Protein AF-A0A2N1SS72-F1 (afdb_monomer_lite)

Radius of gyration: 29.97 Å; chains: 1; bounding box: 59×56×88 Å

Secondary structure (DSSP, 8-state):
-EEEEEE-STTS-HHHHHHHHHHHHTTTS-EEEEEHHHHHHHHS-TTS-SHHHHHHHHHHHHHHHHHHHHHHHHHHH--SSEEEEEPPTTGGG-HHHHHHHHHHEEEEEEE--HHHHHHHHHTT-S-TTS-SS-HHHHHHHHHHHHHHHHHHH-SEEEESSS-S-TTSS-EEEEEE-TTSSEEEEEEESPPSSPBP-HHHHHHHHHHH-TTSSTTS--------EEE-SSEETTEE-SS-EEEEEE-----GGGGGGGTTBPPTTSSHHHHHHHHS----STTGGGSTTTHHHHHHHHHHHHHHHHHTT-EEEEEEEEETTEE-----GGGTTTSTT--S-HHHHHHHHHHHHHHHHTT----EEEEEEEESPPTT-S-STTS-HHHHHHHHHHTSTTEEEEEETTGGGGGG--HHHHS--EETTEES--TT-SEETTEE-SS-EEEEEEEPPPS--SS-EEEEBTTS-EEEE---S---S-THHHHHHHHHHHHHHHHHHHHHHHH--

Structure (mmCIF, N/CA/C/O backbone):
data_AF-A0A2N1SS72-F1
#
_entry.id   AF-A0A2N1SS72-F1
#
loop_
_atom_site.group_PDB
_atom_site.id
_atom_site.type_symbol
_atom_site.label_atom_id
_atom_site.label_alt_id
_atom_site.label_comp_id
_atom_site.label_asym_id
_atom_site.label_entity_id
_atom_site.label_seq_id
_atom_site.pdbx_PDB_ins_code
_atom_site.Cartn_x
_atom_site.Cartn_y
_atom_site.Cartn_z
_atom_site.occupancy
_atom_site.B_iso_or_equiv
_atom_site.auth_seq_id
_atom_site.auth_comp_id
_atom_site.auth_asym_id
_atom_site.auth_atom_id
_atom_site.pdbx_PDB_model_num
ATOM 1 N N . MET A 1 1 ? -4.363 -11.570 49.024 1.00 58.72 1 MET A N 1
ATOM 2 C CA . MET A 1 1 ? -5.349 -10.518 48.726 1.00 58.72 1 MET A CA 1
ATOM 3 C C . MET A 1 1 ? -5.281 -10.285 47.242 1.00 58.72 1 MET A C 1
ATOM 5 O O . MET A 1 1 ? -4.213 -9.946 46.741 1.00 58.72 1 MET A O 1
ATOM 9 N N . ASP A 1 2 ? -6.391 -10.521 46.559 1.00 84.56 2 ASP A N 1
ATOM 10 C CA . ASP A 1 2 ? -6.437 -10.514 45.104 1.00 84.56 2 ASP A CA 1
ATOM 11 C C . ASP A 1 2 ? -7.062 -9.199 44.617 1.00 84.56 2 ASP A C 1
ATOM 13 O O . ASP A 1 2 ? -8.176 -9.154 44.098 1.00 84.56 2 ASP A O 1
ATOM 17 N N . ILE A 1 3 ? -6.349 -8.091 44.855 1.00 93.19 3 ILE A N 1
ATOM 18 C CA . ILE A 1 3 ? -6.796 -6.746 44.471 1.00 93.19 3 ILE A CA 1
ATOM 19 C C . ILE A 1 3 ? -6.052 -6.287 43.216 1.00 93.19 3 ILE A C 1
ATOM 21 O O . ILE A 1 3 ? -4.819 -6.286 43.165 1.00 93.19 3 ILE A O 1
ATOM 25 N N . LEU A 1 4 ? -6.808 -5.840 42.217 1.00 94.56 4 LEU A N 1
ATOM 26 C CA . LEU A 1 4 ? -6.320 -5.154 41.029 1.00 94.56 4 LEU A CA 1
ATOM 27 C C . LEU A 1 4 ? -6.645 -3.661 41.137 1.00 94.56 4 LEU A C 1
ATOM 29 O O . LEU A 1 4 ? -7.805 -3.255 41.083 1.00 94.56 4 LEU A O 1
ATOM 33 N N . PHE A 1 5 ? -5.615 -2.831 41.251 1.00 96.69 5 PHE A N 1
ATOM 34 C CA . PHE A 1 5 ? -5.745 -1.378 41.265 1.00 96.69 5 PHE A CA 1
ATOM 35 C C . PHE A 1 5 ? -5.640 -0.834 39.841 1.00 96.69 5 PHE A C 1
ATOM 37 O O . PHE A 1 5 ? -4.572 -0.876 39.231 1.00 96.69 5 PHE A O 1
ATOM 44 N N . LEU A 1 6 ? -6.734 -0.292 39.305 1.00 97.00 6 LEU A N 1
ATOM 45 C CA . LEU A 1 6 ? -6.735 0.400 38.018 1.00 97.00 6 LEU A CA 1
ATOM 46 C C . LEU A 1 6 ? -6.400 1.875 38.223 1.00 97.00 6 LEU A C 1
ATOM 48 O O . LEU A 1 6 ? -7.202 2.643 38.754 1.00 97.00 6 LEU A O 1
ATOM 52 N N . THR A 1 7 ? -5.230 2.277 37.739 1.00 96.25 7 THR A N 1
ATOM 53 C CA . THR A 1 7 ? -4.666 3.617 37.918 1.00 96.25 7 THR A CA 1
ATOM 54 C C . THR A 1 7 ? -4.471 4.340 36.585 1.00 96.25 7 THR A C 1
ATOM 56 O O . THR A 1 7 ? -4.503 3.750 35.504 1.00 96.25 7 THR A O 1
ATOM 59 N N . GLY A 1 8 ? -4.310 5.661 36.643 1.00 94.00 8 GLY A N 1
ATOM 60 C CA . GLY A 1 8 ? -4.025 6.498 35.480 1.00 94.00 8 GLY A CA 1
ATOM 61 C C . GLY A 1 8 ? -4.667 7.875 35.575 1.00 94.00 8 GLY A C 1
ATOM 62 O O . GLY A 1 8 ? -5.528 8.131 36.420 1.00 94.00 8 GLY A O 1
ATOM 63 N N . ILE A 1 9 ? -4.270 8.774 34.679 1.00 92.94 9 ILE A N 1
ATOM 64 C CA . ILE A 1 9 ? -4.712 10.176 34.676 1.00 92.94 9 ILE A CA 1
ATOM 65 C C . ILE A 1 9 ? -6.247 10.272 34.532 1.00 92.94 9 ILE A C 1
ATOM 67 O O . ILE A 1 9 ? -6.921 9.361 34.044 1.00 92.94 9 ILE A O 1
ATOM 71 N N . LYS A 1 10 ? -6.850 11.359 35.028 1.00 89.06 10 LYS A N 1
ATOM 72 C CA . LYS A 1 10 ? -8.303 11.592 34.937 1.00 89.06 10 LYS A CA 1
ATOM 73 C C . LYS A 1 10 ? -8.794 11.421 33.487 1.00 89.06 10 LYS A C 1
ATOM 75 O O . LYS A 1 10 ? -8.154 11.916 32.572 1.00 89.06 10 LYS A O 1
ATOM 80 N N . HIS A 1 11 ? -9.935 10.750 33.296 1.00 88.38 11 HIS A N 1
ATOM 81 C CA . HIS A 1 11 ? -10.492 10.347 31.988 1.00 88.38 11 HIS A CA 1
ATOM 82 C C . HIS A 1 11 ? -9.719 9.262 31.210 1.00 88.38 11 HIS A C 1
ATOM 84 O O . HIS A 1 11 ? -10.009 9.029 30.032 1.00 88.38 11 HIS A O 1
ATOM 90 N N . SER A 1 12 ? -8.818 8.522 31.867 1.00 90.06 12 SER A N 1
ATOM 91 C CA . SER A 1 12 ? -8.174 7.346 31.263 1.00 90.06 12 SER A CA 1
ATOM 92 C C . SER A 1 12 ? -9.098 6.136 31.056 1.00 90.06 12 SER A C 1
ATOM 94 O O . SER A 1 12 ? -8.713 5.197 30.378 1.00 90.06 12 SER A O 1
ATOM 96 N N . GLY A 1 13 ? -10.319 6.147 31.608 1.00 88.88 13 GLY A N 1
ATOM 97 C CA . GLY A 1 13 ? -11.304 5.069 31.428 1.00 88.88 13 GLY A CA 1
ATOM 98 C C . GLY A 1 13 ? -11.345 4.006 32.533 1.00 88.88 13 GLY A C 1
ATOM 99 O O . GLY A 1 13 ? -12.073 3.034 32.378 1.00 88.88 13 GLY A O 1
ATOM 100 N N . LYS A 1 14 ? -10.632 4.206 33.655 1.00 93.88 14 LYS A N 1
ATOM 101 C CA . LYS A 1 14 ? -10.543 3.270 34.801 1.00 93.88 14 LYS A CA 1
ATOM 102 C C . LYS A 1 14 ? -11.874 2.631 35.199 1.00 93.88 14 LYS A C 1
ATOM 104 O O . LYS A 1 14 ? -11.964 1.412 35.203 1.00 93.88 14 LYS A O 1
ATOM 109 N N . SER A 1 15 ? -12.905 3.429 35.480 1.00 92.38 15 SER A N 1
ATOM 110 C CA . SER A 1 15 ? -14.189 2.905 35.963 1.00 92.38 15 SER A CA 1
ATOM 111 C C . SER A 1 15 ? -14.917 2.062 34.912 1.00 92.38 15 SER A C 1
ATOM 113 O O . SER A 1 15 ? -15.556 1.073 35.249 1.00 92.38 15 SER A O 1
ATOM 115 N N . ASN A 1 16 ? -14.797 2.411 33.627 1.00 89.50 16 ASN A N 1
ATOM 116 C CA . ASN A 1 16 ? -15.385 1.615 32.545 1.00 89.50 16 ASN A CA 1
ATOM 117 C C . ASN A 1 16 ? -14.624 0.300 32.362 1.00 89.50 16 ASN A C 1
ATOM 119 O O . ASN A 1 16 ? -15.243 -0.757 32.362 1.00 89.50 16 ASN A O 1
ATOM 123 N N . VAL A 1 17 ? -13.290 0.365 32.278 1.00 91.12 17 VAL A N 1
ATOM 124 C CA . VAL A 1 17 ? -12.432 -0.824 32.161 1.00 91.12 17 VAL A CA 1
ATOM 125 C C . VAL A 1 17 ? -12.634 -1.758 33.353 1.00 91.12 17 VAL A C 1
ATOM 127 O O . VAL A 1 17 ? -12.738 -2.962 33.161 1.00 91.12 17 VAL A O 1
ATOM 130 N N . GLY A 1 18 ? -12.750 -1.220 34.569 1.00 93.00 18 GLY A N 1
ATOM 131 C CA . GLY A 1 18 ? -12.969 -2.016 35.772 1.00 93.00 18 GLY A CA 1
ATOM 132 C C . GLY A 1 18 ? -14.308 -2.743 35.780 1.00 93.00 18 GLY A C 1
ATOM 133 O O . GLY A 1 18 ? -14.334 -3.943 36.038 1.00 93.00 18 GLY A O 1
ATOM 134 N N . ARG A 1 19 ? -15.406 -2.066 35.414 1.00 93.12 19 ARG A N 1
ATOM 135 C CA . ARG A 1 19 ? -16.718 -2.721 35.269 1.00 93.12 19 ARG A CA 1
ATOM 136 C C . ARG A 1 19 ? -16.693 -3.802 34.187 1.00 93.12 19 ARG A C 1
ATOM 138 O O . ARG A 1 19 ? -17.131 -4.916 34.444 1.00 93.12 19 ARG A O 1
ATOM 145 N N . SER A 1 20 ? -16.111 -3.508 33.021 1.00 89.88 20 SER A N 1
ATOM 146 C CA . SER A 1 20 ? -15.953 -4.493 31.942 1.00 89.88 20 SER A CA 1
ATOM 147 C C . SER A 1 20 ? -15.107 -5.698 32.364 1.00 89.88 20 SER A C 1
ATOM 149 O O . SER A 1 20 ? -15.428 -6.824 31.996 1.00 89.88 20 SER A O 1
ATOM 151 N N . ALA A 1 21 ? -14.041 -5.482 33.141 1.00 89.38 21 ALA A N 1
ATOM 152 C CA . ALA A 1 21 ? -13.199 -6.559 33.651 1.00 89.38 21 ALA A CA 1
ATOM 153 C C . ALA A 1 21 ? -13.981 -7.481 34.597 1.00 89.38 21 ALA A C 1
ATOM 155 O O . ALA A 1 21 ? -13.907 -8.699 34.455 1.00 89.38 21 ALA A O 1
ATOM 156 N N . VAL A 1 22 ? -14.783 -6.916 35.503 1.00 91.75 22 VAL A N 1
ATOM 157 C CA . VAL A 1 22 ? -15.674 -7.695 36.376 1.00 91.75 22 VAL A CA 1
ATOM 158 C C . VAL A 1 22 ? -16.716 -8.461 35.565 1.00 91.75 22 VAL A C 1
ATOM 160 O O . VAL A 1 22 ? -16.889 -9.658 35.777 1.00 91.75 22 VAL A O 1
ATOM 163 N N . ASP A 1 23 ? -17.354 -7.825 34.582 1.00 90.94 23 ASP A N 1
ATOM 164 C CA . ASP A 1 23 ? -18.338 -8.490 33.722 1.00 90.94 23 ASP A CA 1
ATOM 165 C C . ASP A 1 23 ? -17.764 -9.682 32.948 1.00 90.94 23 ASP A C 1
ATOM 167 O O . ASP A 1 23 ? -18.462 -10.680 32.758 1.00 90.94 23 ASP A O 1
ATOM 171 N N . LEU A 1 24 ? -16.501 -9.592 32.530 1.00 88.56 24 LEU A N 1
ATOM 172 C CA . LEU A 1 24 ? -15.793 -10.671 31.846 1.00 88.56 24 LEU A CA 1
ATOM 173 C C . LEU A 1 24 ? -15.416 -11.809 32.809 1.00 88.56 24 LEU A C 1
ATOM 175 O O . LEU A 1 24 ? -15.552 -12.988 32.474 1.00 88.56 24 LEU A O 1
ATOM 179 N N . LEU A 1 25 ? -14.945 -11.460 34.007 1.00 88.12 25 LEU A N 1
ATOM 180 C CA . LEU A 1 25 ? -14.328 -12.399 34.945 1.00 88.12 25 LEU A CA 1
ATOM 181 C C . LEU A 1 25 ? -15.310 -13.033 35.935 1.00 88.12 25 LEU A C 1
ATOM 183 O O . LEU A 1 25 ? -15.006 -14.100 36.464 1.00 88.12 25 LEU A O 1
ATOM 187 N N . LYS A 1 26 ? -16.507 -12.463 36.125 1.00 90.88 26 LYS A N 1
ATOM 188 C CA . LYS A 1 26 ? -17.531 -12.982 37.056 1.00 90.88 26 LYS A CA 1
ATOM 189 C C . LYS A 1 26 ? -18.004 -14.408 36.762 1.00 90.88 26 LYS A C 1
ATOM 191 O O . LYS A 1 26 ? -18.624 -15.040 37.606 1.00 90.88 26 LYS A O 1
ATOM 196 N N . SER A 1 27 ? -17.749 -14.917 35.554 1.00 87.56 27 SER A N 1
ATOM 197 C CA . SER A 1 27 ? -18.028 -16.315 35.195 1.00 87.56 27 SER A CA 1
ATOM 198 C C . SER A 1 27 ? -17.043 -17.306 35.826 1.00 87.56 27 SER A C 1
ATOM 200 O O . SER A 1 27 ? -17.360 -18.486 35.946 1.00 87.56 27 SER A O 1
ATOM 202 N N . SER A 1 28 ? -15.848 -16.834 36.190 1.00 88.50 28 SER A N 1
ATOM 203 C CA . SER A 1 28 ? -14.717 -17.650 36.643 1.00 88.50 28 SER A CA 1
ATOM 204 C C . SER A 1 28 ? -14.269 -17.321 38.070 1.00 88.50 28 SER A C 1
ATOM 206 O O . SER A 1 28 ? -13.673 -18.174 38.721 1.00 88.50 28 SER A O 1
ATOM 208 N N . PHE A 1 29 ? -14.558 -16.113 38.559 1.00 86.19 29 PHE A N 1
ATOM 209 C CA . PHE A 1 29 ? -14.140 -15.626 39.873 1.00 86.19 29 PHE A CA 1
ATOM 210 C C . PHE A 1 29 ? -15.289 -14.900 40.576 1.00 86.19 29 PHE A C 1
ATOM 212 O O . PHE A 1 29 ? -16.077 -14.210 39.930 1.00 86.19 29 PHE A O 1
ATOM 219 N N . GLU A 1 30 ? -15.348 -15.009 41.903 1.00 89.62 30 GLU A N 1
ATOM 220 C CA . GLU A 1 30 ? -16.128 -14.088 42.731 1.00 89.62 30 GLU A CA 1
ATOM 221 C C . GLU A 1 30 ? -15.357 -12.766 42.797 1.00 89.62 30 GLU A C 1
ATOM 223 O O . GLU A 1 30 ? -14.294 -12.688 43.422 1.00 89.62 30 GLU A O 1
ATOM 228 N N . ILE A 1 31 ? -15.829 -11.777 42.033 1.00 91.88 31 ILE A N 1
ATOM 229 C CA . ILE A 1 31 ? -15.109 -10.531 41.777 1.00 91.88 31 ILE A CA 1
ATOM 230 C C . ILE A 1 31 ? -16.038 -9.320 41.805 1.00 91.88 31 ILE A C 1
ATOM 232 O O . ILE A 1 31 ? -17.063 -9.308 41.124 1.00 91.88 31 ILE A O 1
ATOM 236 N N . ASP A 1 32 ? -15.630 -8.282 42.535 1.00 91.56 32 ASP A N 1
ATOM 237 C CA . ASP A 1 32 ? -16.380 -7.031 42.670 1.00 91.56 32 ASP A CA 1
ATOM 238 C C . ASP A 1 32 ? -15.610 -5.818 42.142 1.00 91.56 32 ASP A C 1
ATOM 240 O O . ASP A 1 32 ? -14.378 -5.756 42.178 1.00 91.56 32 ASP A O 1
ATOM 244 N N . PHE A 1 33 ? -16.359 -4.817 41.671 1.00 94.12 33 PHE A N 1
ATOM 245 C CA . PHE A 1 33 ? -15.824 -3.525 41.243 1.00 94.12 33 PHE A CA 1
ATOM 246 C C . PHE A 1 33 ? -16.098 -2.453 42.301 1.00 94.12 33 PHE A C 1
ATOM 248 O O . PHE A 1 33 ? -17.205 -2.351 42.827 1.00 94.12 33 PHE A O 1
ATOM 255 N N . THR A 1 34 ? -15.115 -1.601 42.572 1.00 94.38 34 THR A N 1
ATOM 256 C CA . THR A 1 34 ? -15.267 -0.430 43.443 1.00 94.38 34 THR A CA 1
ATOM 257 C C . THR A 1 34 ? -14.578 0.780 42.817 1.00 94.38 34 THR A C 1
ATOM 259 O O . THR A 1 34 ? -13.493 0.664 42.244 1.00 94.38 34 THR A O 1
ATOM 262 N N . ASP A 1 35 ? -15.198 1.956 42.920 1.00 93.56 35 ASP A N 1
ATOM 263 C CA . ASP A 1 35 ? -14.575 3.226 42.546 1.00 93.56 35 ASP A CA 1
ATOM 264 C C . ASP A 1 35 ? -14.084 3.943 43.810 1.00 93.56 35 ASP A C 1
ATOM 266 O O . ASP A 1 35 ? -14.822 4.084 44.787 1.00 93.56 35 ASP A O 1
ATOM 270 N N . ALA A 1 36 ? -12.824 4.375 43.823 1.00 91.50 36 ALA A N 1
ATOM 271 C CA . ALA A 1 36 ? -12.242 5.051 44.976 1.00 91.50 36 ALA A CA 1
ATOM 272 C C . ALA A 1 36 ? -12.952 6.376 45.276 1.00 91.50 36 ALA A C 1
ATOM 274 O O . ALA A 1 36 ? -13.057 6.742 46.444 1.00 91.50 36 ALA A O 1
ATOM 275 N N . ASP A 1 37 ? -13.492 7.062 44.262 1.00 88.75 37 ASP A N 1
ATOM 276 C CA . ASP A 1 37 ? -14.265 8.287 44.484 1.00 88.75 37 ASP A CA 1
ATOM 277 C C . ASP A 1 37 ? -15.517 7.998 45.345 1.00 88.75 37 ASP A C 1
ATOM 279 O O . ASP A 1 37 ? -15.839 8.784 46.237 1.00 88.75 37 ASP A O 1
ATOM 283 N N . ASP A 1 38 ? -16.167 6.838 45.179 1.00 90.56 38 ASP A N 1
ATOM 284 C CA . ASP A 1 38 ? -17.316 6.432 46.005 1.00 90.56 38 ASP A CA 1
ATOM 285 C C . ASP A 1 38 ? -16.898 6.152 47.459 1.00 90.56 38 ASP A C 1
ATOM 287 O O . ASP A 1 38 ? -17.594 6.540 48.403 1.00 90.56 38 ASP A O 1
ATOM 291 N N . LEU A 1 39 ? -15.728 5.533 47.657 1.00 91.12 39 LEU A N 1
ATOM 292 C CA . LEU A 1 39 ? -15.170 5.283 48.990 1.00 91.12 39 LEU A CA 1
ATOM 293 C C . LEU A 1 39 ? -14.835 6.589 49.718 1.00 91.12 39 LEU A C 1
ATOM 295 O O . LEU A 1 39 ? -15.165 6.744 50.894 1.00 91.12 39 LEU A O 1
ATOM 299 N N . VAL A 1 40 ? -14.209 7.541 49.023 1.00 89.31 40 VAL A N 1
ATOM 300 C CA . VAL A 1 40 ? -13.883 8.856 49.591 1.00 89.31 40 VAL A CA 1
ATOM 301 C C . VAL A 1 40 ? -15.165 9.635 49.888 1.00 89.31 40 VAL A C 1
ATOM 303 O O . VAL A 1 40 ? -15.291 10.225 50.961 1.00 89.31 40 VAL A O 1
ATOM 306 N N . GLN A 1 41 ? -16.155 9.593 48.991 1.00 87.50 41 GLN A N 1
ATOM 307 C CA . GLN A 1 41 ? -17.453 10.240 49.192 1.00 87.50 41 GLN A CA 1
ATOM 308 C C . GLN A 1 41 ? -18.192 9.680 50.419 1.00 87.50 41 GLN A C 1
ATOM 310 O O . GLN A 1 41 ? -18.847 10.446 51.125 1.00 87.50 41 GLN A O 1
ATOM 315 N N . ALA A 1 42 ? -18.052 8.385 50.719 1.00 87.81 42 ALA A N 1
ATOM 316 C CA . ALA A 1 42 ? -18.637 7.755 51.905 1.00 87.81 42 ALA A CA 1
ATOM 317 C C . ALA A 1 42 ? -17.975 8.178 53.233 1.00 87.81 42 ALA A C 1
ATOM 319 O O . ALA A 1 42 ? -18.586 8.031 54.293 1.00 87.81 42 ALA A O 1
ATOM 320 N N . LEU A 1 43 ? -16.744 8.704 53.195 1.00 88.44 43 LEU A N 1
ATOM 321 C CA . LEU A 1 43 ? -16.043 9.238 54.369 1.00 88.44 43 LEU A CA 1
ATOM 322 C C . LEU A 1 43 ? -16.285 10.737 54.595 1.00 88.44 43 LEU A C 1
ATOM 324 O O . LEU A 1 43 ? -15.892 11.267 55.637 1.00 88.44 43 LEU A O 1
ATOM 328 N N . LEU A 1 44 ? -16.926 11.434 53.651 1.00 85.88 44 LEU A N 1
ATOM 329 C CA . LEU A 1 44 ? -17.182 12.863 53.793 1.00 85.88 44 LEU A CA 1
ATOM 330 C C . LEU A 1 44 ? -18.162 13.149 54.946 1.00 85.88 44 LEU A C 1
ATOM 332 O O . LEU A 1 44 ? -19.217 12.514 55.042 1.00 85.88 44 LEU A O 1
ATOM 336 N N . PRO A 1 45 ? -17.883 14.153 55.801 1.00 77.62 45 PRO A N 1
ATOM 337 C CA . PRO A 1 45 ? -18.854 14.621 56.779 1.00 77.62 45 PRO A CA 1
ATOM 338 C C . PRO A 1 45 ? -20.139 15.074 56.078 1.00 77.62 45 PRO A C 1
ATOM 340 O O . PRO A 1 45 ? -20.084 15.837 55.111 1.00 77.62 45 PRO A O 1
ATOM 343 N N . SER A 1 46 ? -21.302 14.695 56.608 1.00 70.62 46 SER A N 1
ATOM 344 C CA . SER A 1 46 ? -22.630 14.961 56.021 1.00 70.62 46 SER A CA 1
ATOM 345 C C . SER A 1 46 ? -22.938 16.439 55.716 1.00 70.62 46 SER A C 1
ATOM 347 O O . SER A 1 46 ? -23.874 16.736 54.982 1.00 70.62 46 SER A O 1
ATOM 349 N N . GLN A 1 47 ? -22.138 17.373 56.239 1.00 64.06 47 GLN A N 1
ATOM 350 C CA . GLN A 1 47 ? -22.268 18.823 56.060 1.00 64.06 47 GLN A CA 1
ATOM 351 C C . GLN A 1 47 ? -21.358 19.412 54.956 1.00 64.06 47 GLN A C 1
ATOM 353 O O . GLN A 1 47 ? -21.339 20.628 54.778 1.00 64.06 47 GLN A O 1
ATOM 358 N N . THR A 1 48 ? -20.563 18.597 54.248 1.00 65.94 48 THR A N 1
ATOM 359 C CA . THR A 1 48 ? -19.527 19.080 53.301 1.00 65.94 48 THR A CA 1
ATOM 360 C C . THR A 1 48 ? -19.892 19.014 51.814 1.00 65.94 48 THR A C 1
ATOM 362 O O . THR A 1 48 ? -19.175 19.608 51.012 1.00 65.94 48 THR A O 1
ATOM 365 N N . GLY A 1 49 ? -21.015 18.389 51.448 1.00 77.62 49 GLY A N 1
ATOM 366 C CA . GLY A 1 49 ? -21.486 18.323 50.060 1.00 77.62 49 GLY A CA 1
ATOM 367 C C . GLY A 1 49 ? -20.730 17.296 49.204 1.00 77.62 49 GLY A C 1
ATOM 368 O O . GLY A 1 49 ? -20.523 16.155 49.617 1.00 77.62 49 GLY A O 1
ATOM 369 N N . THR A 1 50 ? -20.362 17.683 47.985 1.00 81.81 50 THR A N 1
ATOM 370 C CA . THR A 1 50 ? -19.671 16.847 46.985 1.00 81.81 50 THR A CA 1
ATOM 371 C C . THR A 1 50 ? -18.149 16.837 47.176 1.00 81.81 50 THR A C 1
ATOM 373 O O . THR A 1 50 ? -17.572 17.793 47.697 1.00 81.81 50 THR A O 1
ATOM 376 N N . LEU A 1 51 ? -17.451 15.819 46.647 1.00 77.94 51 LEU A N 1
ATOM 377 C CA . LEU A 1 51 ? -15.973 15.789 46.603 1.00 77.94 51 LEU A CA 1
ATOM 378 C C . LEU A 1 51 ? -15.353 17.065 46.014 1.00 77.94 51 LEU A C 1
ATOM 380 O O . LEU A 1 51 ? -14.306 17.525 46.469 1.00 77.94 51 LEU A O 1
ATOM 384 N N . ARG A 1 52 ? -16.005 17.661 45.008 1.00 77.75 52 ARG A N 1
ATOM 385 C CA . ARG A 1 52 ? -15.544 18.904 44.377 1.00 77.75 52 ARG A CA 1
ATOM 386 C C . ARG A 1 52 ? -15.600 20.083 45.348 1.00 77.75 52 ARG A C 1
ATOM 388 O O . ARG A 1 52 ? -14.667 20.883 45.373 1.00 77.75 52 ARG A O 1
ATOM 395 N N . GLU A 1 53 ? -16.671 20.189 46.127 1.00 81.88 53 GLU A N 1
ATOM 396 C CA . GLU A 1 53 ? -16.847 21.237 47.139 1.00 81.88 53 GLU A CA 1
ATOM 397 C C . GLU A 1 53 ? -15.878 21.045 48.306 1.00 81.88 53 GLU A C 1
ATOM 399 O O . GLU A 1 53 ? -15.243 22.009 48.737 1.00 81.88 53 GLU A O 1
ATOM 404 N N . PHE A 1 54 ? -15.681 19.801 48.754 1.00 83.94 54 PHE A N 1
ATOM 405 C CA . PHE A 1 54 ? -14.684 19.480 49.772 1.00 83.94 54 PHE A CA 1
ATOM 406 C C . PHE A 1 54 ? -13.271 19.866 49.319 1.00 83.94 54 PHE A C 1
ATOM 408 O O . PHE A 1 54 ? -12.572 20.582 50.034 1.00 83.94 54 PHE A O 1
ATOM 415 N N . TYR A 1 55 ? -12.862 19.465 48.111 1.00 83.12 55 TYR A N 1
ATOM 416 C CA . TYR A 1 55 ? -11.543 19.805 47.573 1.00 83.12 55 TYR A CA 1
ATOM 417 C C . TYR A 1 55 ? -11.350 21.323 47.452 1.00 83.12 55 TYR A C 1
ATOM 419 O O . TYR A 1 55 ? -10.296 21.844 47.814 1.00 83.12 55 TYR A O 1
ATOM 427 N N . ALA A 1 56 ? -12.372 22.048 46.985 1.00 80.19 56 ALA A N 1
ATOM 428 C CA . ALA A 1 56 ? -12.323 23.505 46.870 1.00 80.19 56 ALA A CA 1
ATOM 429 C C . ALA A 1 56 ? -12.195 24.206 48.235 1.00 80.19 56 ALA A C 1
ATOM 431 O O . ALA A 1 56 ? -11.535 25.238 48.331 1.00 80.19 56 ALA A O 1
ATOM 432 N N . ARG A 1 57 ? -12.809 23.651 49.288 1.00 82.88 57 ARG A N 1
ATOM 433 C CA . ARG A 1 57 ? -12.823 24.237 50.635 1.00 82.88 57 ARG A CA 1
ATOM 434 C C . ARG A 1 57 ? -11.599 23.869 51.476 1.00 82.88 57 ARG A C 1
ATOM 436 O O . ARG A 1 57 ? -11.086 24.718 52.198 1.00 82.88 57 ARG A O 1
ATOM 443 N N . CYS A 1 58 ? -11.176 22.609 51.432 1.00 83.69 58 CYS A N 1
ATOM 444 C CA . CYS A 1 58 ? -10.182 22.034 52.345 1.00 83.69 58 CYS A CA 1
ATOM 445 C C . CYS A 1 58 ? -8.816 21.792 51.683 1.00 83.69 58 CYS A C 1
ATOM 447 O O . CYS A 1 58 ? -7.826 21.573 52.380 1.00 83.69 58 CYS A O 1
ATOM 449 N N . GLY A 1 59 ? -8.739 21.880 50.353 1.00 84.25 59 GLY A N 1
ATOM 450 C CA . GLY A 1 59 ? -7.496 21.781 49.598 1.00 84.25 59 GLY A CA 1
ATOM 451 C C . GLY A 1 59 ? -6.978 20.352 49.399 1.00 84.25 59 GLY A C 1
ATOM 452 O O . GLY A 1 59 ? -7.559 19.363 49.847 1.00 84.25 59 GLY A O 1
ATOM 453 N N . LYS A 1 60 ? -5.846 20.259 48.689 1.00 84.19 60 LYS A N 1
ATOM 454 C CA . LYS A 1 60 ? -5.255 18.996 48.216 1.00 84.19 60 LYS A CA 1
ATOM 455 C C . LYS A 1 60 ? -4.821 18.065 49.352 1.00 84.19 60 LYS A C 1
ATOM 457 O O . LYS A 1 60 ? -5.079 16.872 49.265 1.00 84.19 60 LYS A O 1
ATOM 462 N N . THR A 1 61 ? -4.196 18.594 50.404 1.00 86.31 61 THR A N 1
ATOM 463 C CA . THR A 1 61 ? -3.674 17.784 51.520 1.00 86.31 61 THR A CA 1
ATOM 464 C C . THR A 1 61 ? -4.792 17.052 52.259 1.00 86.31 61 THR A C 1
ATOM 466 O O . THR A 1 61 ? -4.729 15.840 52.406 1.00 86.31 61 THR A O 1
ATOM 469 N N . ALA A 1 62 ? -5.872 17.756 52.616 1.00 87.06 62 ALA A N 1
ATOM 470 C CA . ALA A 1 62 ? -7.016 17.140 53.288 1.00 87.06 62 ALA A CA 1
ATOM 471 C C . ALA A 1 62 ? -7.711 16.079 52.414 1.00 87.06 62 ALA A C 1
ATOM 473 O O . ALA A 1 62 ? -8.214 15.081 52.922 1.00 87.06 62 ALA A O 1
ATOM 474 N N . PHE A 1 63 ? -7.734 16.283 51.092 1.00 88.06 63 PHE A N 1
ATOM 475 C CA . PHE A 1 63 ? -8.241 15.280 50.157 1.00 88.06 63 PHE A CA 1
ATOM 476 C C . PHE A 1 63 ? -7.347 14.034 50.112 1.00 88.06 63 PHE A C 1
ATOM 478 O O . PHE A 1 63 ? -7.865 12.924 50.108 1.00 88.06 63 PHE A O 1
ATOM 485 N N . MET A 1 64 ? -6.021 14.203 50.110 1.00 89.56 64 MET A N 1
ATOM 486 C CA . MET A 1 64 ? -5.069 13.086 50.133 1.00 89.56 64 MET A CA 1
ATOM 487 C C . MET A 1 64 ? -5.189 12.249 51.412 1.00 89.56 64 MET A C 1
ATOM 489 O O . MET A 1 64 ? -5.131 11.023 51.336 1.00 89.56 64 MET A O 1
ATOM 493 N N . ASP A 1 65 ? -5.425 12.887 52.560 1.00 90.69 65 ASP A N 1
ATOM 494 C CA . ASP A 1 65 ? -5.648 12.182 53.827 1.00 90.69 65 ASP A CA 1
ATOM 495 C C . ASP A 1 65 ? -6.935 11.339 53.790 1.00 90.69 65 ASP A C 1
ATOM 497 O O . ASP A 1 65 ? -6.945 10.192 54.238 1.00 90.69 65 ASP A O 1
ATOM 501 N N . LEU A 1 66 ? -8.017 11.874 53.212 1.00 90.31 66 LEU A N 1
ATOM 502 C CA . LEU A 1 66 ? -9.259 11.120 53.013 1.00 90.31 66 LEU A CA 1
ATOM 503 C C . LEU A 1 66 ? -9.103 9.989 51.990 1.00 90.31 66 LEU A C 1
ATOM 505 O O . LEU A 1 66 ? -9.632 8.902 52.208 1.00 90.31 66 LEU A O 1
ATOM 509 N N . GLU A 1 67 ? -8.377 10.226 50.895 1.00 92.69 67 GLU A N 1
ATOM 510 C CA . GLU A 1 67 ? -8.056 9.202 49.894 1.00 92.69 67 GLU A CA 1
ATOM 511 C C . GLU A 1 67 ? -7.281 8.045 50.536 1.00 92.69 67 GLU A C 1
ATOM 513 O O . GLU A 1 67 ? -7.606 6.882 50.300 1.00 92.69 67 GLU A O 1
ATOM 518 N N . PHE A 1 68 ? -6.331 8.348 51.427 1.00 93.56 68 PHE A N 1
ATOM 519 C CA . PHE A 1 68 ? -5.617 7.335 52.198 1.00 93.56 68 PHE A CA 1
ATOM 520 C C . PHE A 1 68 ? -6.541 6.528 53.111 1.00 93.56 68 PHE A C 1
ATOM 522 O O . PHE A 1 68 ? -6.562 5.304 53.010 1.00 93.56 68 PHE A O 1
ATOM 529 N N . GLN A 1 69 ? -7.359 7.189 53.933 1.00 92.75 69 GLN A N 1
ATOM 530 C CA . GLN A 1 69 ? -8.297 6.503 54.832 1.00 92.75 69 GLN A CA 1
ATOM 531 C C . GLN A 1 69 ? -9.302 5.623 54.074 1.00 92.75 69 GLN A C 1
ATOM 533 O O . GLN A 1 69 ? -9.650 4.535 54.533 1.00 92.75 69 GLN A O 1
ATOM 538 N N . ALA A 1 70 ? -9.771 6.081 52.910 1.00 92.88 70 ALA A N 1
ATOM 539 C CA . ALA A 1 70 ? -10.699 5.339 52.064 1.00 92.88 70 ALA A CA 1
ATOM 540 C C . ALA A 1 70 ? -10.074 4.042 51.543 1.00 92.88 70 ALA A C 1
ATOM 542 O O . ALA A 1 70 ? -10.664 2.969 51.694 1.00 92.88 70 ALA A O 1
ATOM 543 N N . VAL A 1 71 ? -8.870 4.131 50.968 1.00 92.56 71 VAL A N 1
ATOM 544 C CA . VAL A 1 71 ? -8.171 2.961 50.425 1.00 92.56 71 VAL A CA 1
ATOM 545 C C . VAL A 1 71 ? -7.712 2.032 51.552 1.00 92.56 71 VAL A C 1
ATOM 547 O O . VAL A 1 71 ? -7.909 0.829 51.431 1.00 92.56 71 VAL A O 1
ATOM 550 N N . GLU A 1 72 ? -7.209 2.554 52.676 1.00 94.25 72 GLU A N 1
ATOM 551 C CA . GLU A 1 72 ? -6.807 1.761 53.852 1.00 94.25 72 GLU A CA 1
ATOM 552 C C . GLU A 1 72 ? -7.978 0.966 54.433 1.00 94.25 72 GLU A C 1
ATOM 554 O O . GLU A 1 72 ? -7.864 -0.237 54.694 1.00 94.25 72 GLU A O 1
ATOM 559 N N . ARG A 1 73 ? -9.136 1.615 54.593 1.00 92.25 73 ARG A N 1
ATOM 560 C CA . ARG A 1 73 ? -10.350 0.949 55.066 1.00 92.25 73 ARG A CA 1
ATOM 561 C C . ARG A 1 73 ? -10.828 -0.109 54.077 1.00 92.25 73 ARG A C 1
ATOM 563 O O . ARG A 1 73 ? -11.296 -1.156 54.517 1.00 92.25 73 ARG A O 1
ATOM 570 N N . PHE A 1 74 ? -10.725 0.141 52.774 1.00 92.25 74 PHE A N 1
ATOM 571 C CA . PHE A 1 74 ? -11.077 -0.843 51.753 1.00 92.25 74 PHE A CA 1
ATOM 572 C C . PHE A 1 74 ? -10.155 -2.062 51.819 1.00 92.25 74 PHE A C 1
ATOM 574 O O . PHE A 1 74 ? -10.634 -3.175 52.020 1.00 92.25 74 PHE A O 1
ATOM 581 N N . THR A 1 75 ? -8.837 -1.859 51.753 1.00 90.75 75 THR A N 1
ATOM 582 C CA . THR A 1 75 ? -7.857 -2.954 51.756 1.00 90.75 75 THR A CA 1
ATOM 583 C C . THR A 1 75 ? -7.898 -3.769 53.046 1.00 90.75 75 THR A C 1
ATOM 585 O O . THR A 1 75 ? -7.733 -4.982 53.001 1.00 90.75 75 THR A O 1
ATOM 588 N N . SER A 1 76 ? -8.175 -3.133 54.190 1.00 88.44 76 SER A N 1
ATOM 589 C CA . SER A 1 76 ? -8.272 -3.824 55.487 1.00 88.44 76 SER A CA 1
ATOM 590 C C . SER A 1 76 ? -9.527 -4.691 55.631 1.00 88.44 76 SER A C 1
ATOM 592 O O . SER A 1 76 ? -9.541 -5.599 56.455 1.00 88.44 76 SER A O 1
ATOM 594 N N . ASN A 1 77 ? -10.579 -4.408 54.856 1.00 84.81 77 ASN A N 1
ATOM 595 C CA . ASN A 1 77 ? -11.850 -5.138 54.895 1.00 84.81 77 ASN A CA 1
ATOM 596 C C . ASN A 1 77 ? -12.046 -6.079 53.693 1.00 84.81 77 ASN A C 1
ATOM 598 O O . ASN A 1 77 ? -13.095 -6.716 53.596 1.00 84.81 77 ASN A O 1
ATOM 602 N N . CYS A 1 78 ? -11.074 -6.167 52.778 1.00 78.44 78 CYS A N 1
ATOM 603 C CA . CYS A 1 78 ? -11.136 -7.094 51.648 1.00 78.44 78 CYS A CA 1
ATOM 604 C C . CYS A 1 78 ? -11.077 -8.545 52.152 1.00 78.44 78 CYS A C 1
ATOM 606 O O . CYS A 1 78 ? -10.194 -8.907 52.932 1.00 78.44 78 CYS A O 1
ATOM 608 N N . SER A 1 79 ? -12.041 -9.353 51.711 1.00 67.88 79 SER A N 1
ATOM 609 C CA . SER A 1 79 ? -12.171 -10.777 52.052 1.00 67.88 79 SER A CA 1
ATOM 610 C C . SER A 1 79 ? -11.406 -11.661 51.052 1.00 67.88 79 SER A C 1
ATOM 612 O O . SER A 1 79 ? -10.660 -11.146 50.222 1.00 67.88 79 SER A O 1
ATOM 614 N N . ASP A 1 80 ? -11.584 -12.986 51.101 1.00 72.19 80 ASP A N 1
ATOM 615 C CA . ASP A 1 80 ? -10.962 -13.961 50.181 1.00 72.19 80 ASP A CA 1
ATOM 616 C C . ASP A 1 80 ? -11.531 -13.919 48.735 1.00 72.19 80 ASP A C 1
ATOM 618 O O . ASP A 1 80 ? -11.527 -14.924 48.026 1.00 72.19 80 ASP A O 1
ATOM 622 N N . THR A 1 81 ? -12.034 -12.766 48.284 1.00 82.81 81 THR A N 1
ATOM 623 C CA . THR A 1 81 ? -12.614 -12.537 46.948 1.00 82.81 81 THR A CA 1
ATOM 624 C C . THR A 1 81 ? -11.741 -11.593 46.117 1.00 82.81 81 THR A C 1
ATOM 626 O O . THR A 1 81 ? -10.909 -10.850 46.647 1.00 82.81 81 THR A O 1
ATOM 629 N N . TRP A 1 82 ? -11.885 -11.646 44.788 1.00 90.88 82 TRP A N 1
ATOM 630 C CA . TRP A 1 82 ? -11.153 -10.750 43.893 1.00 90.88 82 TRP A CA 1
ATOM 631 C C . TRP A 1 82 ? -11.791 -9.361 43.906 1.00 90.88 82 TRP A C 1
ATOM 633 O O . TRP A 1 82 ? -13.011 -9.211 43.885 1.00 90.88 82 TRP A O 1
ATOM 643 N N . HIS A 1 83 ? -10.972 -8.317 43.855 1.00 93.31 83 HIS A N 1
ATOM 644 C CA . HIS A 1 83 ? -11.474 -6.948 43.805 1.00 93.31 83 HIS A CA 1
ATOM 645 C C . HIS A 1 83 ? -10.780 -6.133 42.721 1.00 93.31 83 HIS A C 1
ATOM 647 O O . HIS A 1 83 ? -9.558 -6.157 42.591 1.00 93.31 83 HIS A O 1
ATOM 653 N N . VAL A 1 84 ? -11.556 -5.351 41.973 1.00 95.00 84 VAL A N 1
ATOM 654 C CA . VAL A 1 84 ? -11.043 -4.342 41.041 1.00 95.00 84 VAL A CA 1
ATOM 655 C C . VAL A 1 84 ? -11.362 -2.958 41.593 1.00 95.00 84 VAL A C 1
ATOM 657 O O . VAL A 1 84 ? -12.525 -2.557 41.628 1.00 95.00 84 VAL A O 1
ATOM 660 N N . LEU A 1 85 ? -10.331 -2.211 41.996 1.00 95.88 85 LEU A N 1
ATOM 661 C CA . LEU A 1 85 ? -10.469 -0.849 42.513 1.00 95.88 85 LEU A CA 1
ATOM 662 C C . LEU A 1 85 ? -9.987 0.172 41.476 1.00 95.88 85 LEU A C 1
ATOM 664 O O . LEU A 1 85 ? -8.798 0.229 41.158 1.00 95.88 85 LEU A O 1
ATOM 668 N N . ALA A 1 86 ? -10.887 1.012 40.965 1.00 96.75 86 ALA A N 1
ATOM 669 C CA . ALA A 1 86 ? -10.515 2.170 40.151 1.00 96.75 86 ALA A CA 1
ATOM 670 C C . ALA A 1 86 ? -10.090 3.334 41.051 1.00 96.75 86 ALA A C 1
ATOM 672 O O . ALA A 1 86 ? -10.867 3.793 41.879 1.00 96.75 86 ALA A O 1
ATOM 673 N N . THR A 1 87 ? -8.865 3.833 40.891 1.00 95.25 87 THR A N 1
ATOM 674 C CA . THR A 1 87 ? -8.333 4.899 41.754 1.00 95.25 87 THR A CA 1
ATOM 675 C C . THR A 1 87 ? -8.634 6.301 41.225 1.00 95.25 87 THR A C 1
ATOM 677 O O . THR A 1 87 ? -8.863 6.502 40.029 1.00 95.25 87 THR A O 1
ATOM 680 N N . GLY A 1 88 ? -8.497 7.310 42.090 1.00 90.38 88 GLY A N 1
ATOM 681 C CA . GLY A 1 88 ? -8.517 8.715 41.694 1.00 90.38 88 GLY A CA 1
ATOM 682 C C . GLY A 1 88 ? -7.425 9.054 40.670 1.00 90.38 88 GLY A C 1
ATOM 683 O O . GLY A 1 88 ? -6.335 8.478 40.648 1.00 90.38 88 GLY A O 1
ATOM 684 N N . GLY A 1 89 ? -7.693 10.030 39.795 1.00 86.56 89 GLY A N 1
ATOM 685 C CA . GLY A 1 89 ? -6.767 10.412 38.714 1.00 86.56 89 GLY A CA 1
ATOM 686 C C . GLY A 1 89 ? -5.442 11.040 39.173 1.00 86.56 89 GLY A C 1
ATOM 687 O O . GLY A 1 89 ? -4.544 11.238 38.349 1.00 86.56 89 GLY A O 1
ATOM 688 N N . GLY A 1 90 ? -5.333 11.381 40.460 1.00 88.44 90 GLY A N 1
ATOM 689 C CA . GLY A 1 90 ? -4.142 11.937 41.100 1.00 88.44 90 GLY A CA 1
ATOM 690 C C . GLY A 1 90 ? -3.500 11.029 42.146 1.00 88.44 90 GLY A C 1
ATOM 691 O O . GLY A 1 90 ? -2.602 11.504 42.831 1.00 88.44 90 GLY A O 1
ATOM 692 N N . VAL A 1 91 ? -3.919 9.762 42.256 1.00 92.12 91 VAL A N 1
ATOM 693 C CA . VAL A 1 91 ? -3.465 8.847 43.319 1.00 92.12 91 VAL A CA 1
ATOM 694 C C . VAL A 1 91 ? -1.940 8.680 43.357 1.00 92.12 91 VAL A C 1
ATOM 696 O O . VAL A 1 91 ? -1.356 8.500 44.417 1.00 92.12 91 VAL A O 1
ATOM 699 N N . CYS A 1 92 ? -1.261 8.802 42.209 1.00 92.00 92 CYS A N 1
ATOM 700 C CA . CYS A 1 92 ? 0.200 8.720 42.121 1.00 92.00 92 CYS A CA 1
ATOM 701 C C . CYS A 1 92 ? 0.935 9.856 42.845 1.00 92.00 92 CYS A C 1
ATOM 703 O O . CYS A 1 92 ? 2.146 9.776 43.021 1.00 92.00 92 CYS A O 1
ATOM 705 N N . ASP A 1 93 ? 0.235 10.933 43.207 1.00 91.31 93 ASP A N 1
ATOM 706 C CA . ASP A 1 93 ? 0.797 12.027 43.997 1.00 91.31 93 ASP A CA 1
ATOM 707 C C . ASP A 1 93 ? 0.708 11.744 45.510 1.00 91.31 93 ASP A C 1
ATOM 709 O O . ASP A 1 93 ? 1.255 12.513 46.299 1.00 91.31 93 ASP A O 1
ATOM 713 N N . ASN A 1 94 ? -0.012 10.693 45.919 1.00 93.81 94 ASN A N 1
ATOM 714 C CA . ASN A 1 94 ? -0.286 10.329 47.306 1.00 93.81 94 ASN A CA 1
ATOM 715 C C . ASN A 1 94 ? 0.564 9.112 47.708 1.00 93.81 94 ASN A C 1
ATOM 717 O O . ASN A 1 94 ? 0.128 7.963 47.622 1.00 93.81 94 ASN A O 1
ATOM 721 N N . GLU A 1 95 ? 1.811 9.366 48.111 1.00 93.62 95 GLU A N 1
ATOM 722 C CA . GLU A 1 95 ? 2.797 8.314 48.399 1.00 93.62 95 GLU A CA 1
ATOM 723 C C . GLU A 1 95 ? 2.315 7.269 49.431 1.00 93.62 95 GLU A C 1
ATOM 725 O O . GLU A 1 95 ? 2.494 6.077 49.174 1.00 93.62 95 GLU A O 1
ATOM 730 N N . PRO A 1 96 ? 1.639 7.638 50.543 1.00 95.25 96 PRO A N 1
ATOM 731 C CA . PRO A 1 96 ? 1.040 6.657 51.453 1.00 95.25 96 PRO A CA 1
ATOM 732 C C . PRO A 1 96 ? 0.084 5.672 50.764 1.00 95.25 96 PRO A C 1
ATOM 734 O O . PRO A 1 96 ? 0.161 4.468 51.008 1.00 95.25 96 PRO A O 1
ATOM 737 N N . VAL A 1 97 ? -0.775 6.154 49.856 1.00 95.12 97 VAL A N 1
ATOM 738 C CA . VAL A 1 97 ? -1.692 5.292 49.089 1.00 95.12 97 VAL A CA 1
ATOM 739 C C . VAL A 1 97 ? -0.921 4.400 48.124 1.00 95.12 97 VAL A C 1
ATOM 741 O O . VAL A 1 97 ? -1.224 3.217 48.007 1.00 95.12 97 VAL A O 1
ATOM 744 N N . VAL A 1 98 ? 0.108 4.928 47.457 1.00 95.69 98 VAL A N 1
ATOM 745 C CA . VAL A 1 98 ? 0.967 4.141 46.558 1.00 95.69 98 VAL A CA 1
ATOM 746 C C . VAL A 1 98 ? 1.635 2.980 47.300 1.00 95.69 98 VAL A C 1
ATOM 748 O O . VAL A 1 98 ? 1.630 1.856 46.797 1.00 95.69 98 VAL A O 1
ATOM 751 N N . GLN A 1 99 ? 2.180 3.217 48.495 1.00 94.81 99 GLN A N 1
ATOM 752 C CA . GLN A 1 99 ? 2.811 2.169 49.307 1.00 94.81 99 GLN A CA 1
ATOM 753 C C . GLN A 1 99 ? 1.800 1.120 49.782 1.00 94.81 99 GLN A C 1
ATOM 755 O O . GLN A 1 99 ? 2.077 -0.081 49.740 1.00 94.81 99 GLN A O 1
ATOM 760 N N . LEU A 1 100 ? 0.597 1.555 50.155 1.00 94.62 100 LEU A N 1
ATOM 761 C CA . LEU A 1 100 ? -0.490 0.648 50.497 1.00 94.62 100 LEU A CA 1
ATOM 762 C C . LEU A 1 100 ? -0.885 -0.229 49.297 1.00 94.62 100 LEU A C 1
ATOM 764 O O . LEU A 1 100 ? -0.923 -1.449 49.419 1.00 94.62 100 LEU A O 1
ATOM 768 N N . MET A 1 101 ? -1.092 0.354 48.112 1.00 95.38 101 MET A N 1
ATOM 769 C CA . MET A 1 101 ? -1.444 -0.407 46.905 1.00 95.38 101 MET A CA 1
ATOM 770 C C . MET A 1 101 ? -0.374 -1.441 46.535 1.00 95.38 101 MET A C 1
ATOM 772 O O . MET A 1 101 ? -0.714 -2.575 46.202 1.00 95.38 101 MET A O 1
ATOM 776 N N . LYS A 1 102 ? 0.913 -1.079 46.648 1.00 93.88 102 LYS A N 1
ATOM 777 C CA . LYS A 1 102 ? 2.044 -1.983 46.370 1.00 93.88 102 LYS A CA 1
ATOM 778 C C . LYS A 1 102 ? 2.092 -3.198 47.294 1.00 93.88 102 LYS A C 1
ATOM 780 O O . LYS A 1 102 ? 2.620 -4.236 46.905 1.00 93.88 102 LYS A O 1
ATOM 785 N N . THR A 1 103 ? 1.591 -3.064 48.520 1.00 92.25 103 THR A N 1
ATOM 786 C CA . THR A 1 103 ? 1.560 -4.165 49.495 1.00 92.25 103 THR A CA 1
ATOM 787 C C . THR A 1 103 ? 0.262 -4.969 49.424 1.00 92.25 103 THR A C 1
ATOM 789 O O . THR A 1 103 ? 0.284 -6.171 49.680 1.00 92.25 103 THR A O 1
ATOM 792 N N . ALA A 1 104 ? -0.850 -4.338 49.041 1.00 92.25 104 ALA A N 1
ATOM 793 C CA . ALA A 1 104 ? -2.178 -4.945 49.054 1.00 92.25 104 ALA A CA 1
ATOM 794 C C . ALA A 1 104 ? -2.568 -5.686 47.758 1.00 92.25 104 ALA A C 1
ATOM 796 O O . ALA A 1 104 ? -3.477 -6.515 47.797 1.00 92.25 104 ALA A O 1
ATOM 797 N N . GLY A 1 105 ? -1.928 -5.411 46.614 1.00 93.06 105 GLY A N 1
ATOM 798 C CA . GLY A 1 105 ? -2.339 -6.001 45.335 1.00 93.06 105 GLY A CA 1
ATOM 799 C C . GLY A 1 105 ? -1.450 -5.641 44.145 1.00 93.06 105 GLY A C 1
ATOM 800 O O . GLY A 1 105 ? -0.277 -5.309 44.305 1.00 93.06 105 GLY A O 1
ATOM 801 N N . LYS A 1 106 ? -2.010 -5.743 42.933 1.00 95.06 106 LYS A N 1
ATOM 802 C CA . LYS A 1 106 ? -1.328 -5.414 41.672 1.00 95.06 106 LYS A CA 1
ATOM 803 C C . LYS A 1 106 ? -1.815 -4.100 41.092 1.00 95.06 106 LYS A C 1
ATOM 805 O O . LYS A 1 106 ? -3.015 -3.874 40.969 1.00 95.06 106 LYS A O 1
ATOM 810 N N . ILE A 1 107 ? -0.874 -3.253 40.693 1.00 96.88 107 ILE A N 1
ATOM 811 C CA . ILE A 1 107 ? -1.144 -1.929 40.142 1.00 96.88 107 ILE A CA 1
ATOM 812 C C . ILE A 1 107 ? -1.079 -1.993 38.618 1.00 96.88 107 ILE A C 1
ATOM 814 O O . ILE A 1 107 ? -0.031 -2.263 38.033 1.00 96.88 107 ILE A O 1
ATOM 818 N N . ILE A 1 108 ? -2.200 -1.701 37.968 1.00 96.38 108 ILE A N 1
ATOM 819 C CA . ILE A 1 108 ? -2.321 -1.621 36.514 1.00 96.38 108 ILE A CA 1
ATOM 820 C C . ILE A 1 108 ? -2.447 -0.149 36.126 1.00 96.38 108 ILE A C 1
ATOM 822 O O . ILE A 1 108 ? -3.366 0.546 36.562 1.00 96.38 108 ILE A O 1
ATOM 826 N N . TYR A 1 109 ? -1.539 0.343 35.290 1.00 95.31 109 TYR A N 1
ATOM 827 C CA . TYR A 1 109 ? -1.602 1.685 34.725 1.00 95.31 109 TYR A CA 1
ATOM 828 C C . TYR A 1 109 ? -2.251 1.670 33.339 1.00 95.31 109 TYR A C 1
ATOM 830 O O . TYR A 1 109 ? -1.729 1.070 32.402 1.00 95.31 109 TYR A O 1
ATOM 838 N N . LEU A 1 110 ? -3.374 2.377 33.205 1.00 94.00 110 LEU A N 1
ATOM 839 C CA . LEU A 1 110 ? -4.037 2.642 31.929 1.00 94.00 110 LEU A CA 1
ATOM 840 C C . LEU A 1 110 ? -3.435 3.897 31.279 1.00 94.00 110 LEU A C 1
ATOM 842 O O . LEU A 1 110 ? -3.806 5.029 31.624 1.00 94.00 110 LEU A O 1
ATOM 846 N N . ALA A 1 111 ? -2.498 3.691 30.355 1.00 90.06 111 ALA A N 1
ATOM 847 C CA . ALA A 1 111 ? -1.807 4.750 29.626 1.00 90.06 111 ALA A CA 1
ATOM 848 C C . ALA A 1 111 ? -2.648 5.208 28.426 1.00 90.06 111 ALA A C 1
ATOM 850 O O . ALA A 1 111 ? -3.040 4.396 27.601 1.00 90.06 111 ALA A O 1
ATOM 851 N N . VAL A 1 112 ? -2.943 6.503 28.326 1.00 86.81 112 VAL A N 1
ATOM 852 C CA . VAL A 1 112 ? -3.714 7.104 27.222 1.00 86.81 112 VAL A CA 1
ATOM 853 C C . VAL A 1 112 ? -2.933 8.305 26.711 1.00 86.81 112 VAL A C 1
ATOM 855 O O . VAL A 1 112 ? -2.334 9.01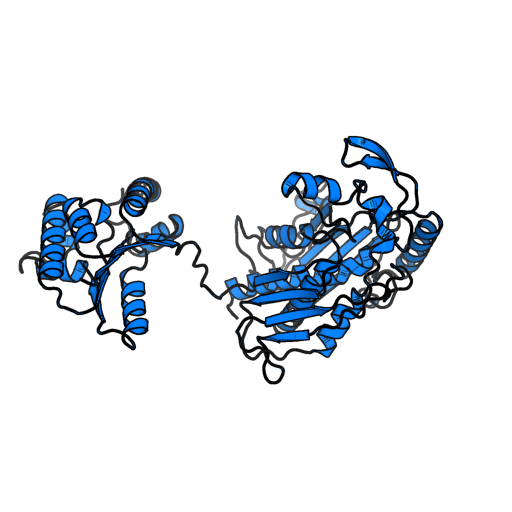9 27.520 1.00 86.81 112 VAL A O 1
ATOM 858 N N . ASP A 1 113 ? -2.987 8.552 25.403 1.00 84.00 113 ASP A N 1
ATOM 859 C CA . ASP A 1 113 ? -2.349 9.716 24.796 1.00 84.00 113 ASP A CA 1
ATOM 860 C C . ASP A 1 113 ? -2.802 11.037 25.416 1.00 84.00 113 ASP A C 1
ATOM 862 O O . ASP A 1 113 ? -3.982 11.263 25.717 1.00 84.00 113 ASP A O 1
ATOM 866 N N . GLU A 1 114 ? -1.834 11.941 25.546 1.00 87.12 114 GLU A N 1
ATOM 867 C CA . GLU A 1 114 ? -2.001 13.259 26.148 1.00 87.12 114 GLU A CA 1
ATOM 868 C C . GLU A 1 114 ? -3.151 14.040 25.503 1.00 87.12 114 GLU A C 1
ATOM 870 O O . GLU A 1 114 ? -4.065 14.492 26.196 1.00 87.12 114 GLU A O 1
ATOM 875 N N . HIS A 1 115 ? -3.164 14.136 24.170 1.00 81.88 115 HIS A N 1
ATOM 876 C CA . HIS A 1 115 ? -4.187 14.884 23.438 1.00 81.88 115 HIS A CA 1
ATOM 877 C C . HIS A 1 115 ? -5.597 14.308 23.632 1.00 81.88 115 HIS A C 1
ATOM 879 O O . HIS A 1 115 ? -6.574 15.059 23.714 1.00 81.88 115 HIS A O 1
ATOM 885 N N . VAL A 1 116 ? -5.723 12.982 23.748 1.00 80.69 116 VAL A N 1
ATOM 886 C CA . VAL A 1 116 ? -7.010 12.314 23.993 1.00 80.69 116 VAL A CA 1
ATOM 887 C C . VAL A 1 116 ? -7.513 12.641 25.396 1.00 80.69 116 VAL A C 1
ATOM 889 O O . VAL A 1 116 ? -8.683 13.000 25.567 1.00 80.69 116 VAL A O 1
ATOM 892 N N . LEU A 1 117 ? -6.639 12.557 26.402 1.00 87.44 117 LEU A N 1
ATOM 893 C CA . LEU A 1 117 ? -6.974 12.919 27.778 1.00 87.44 117 LEU A CA 1
ATOM 894 C C . LEU A 1 117 ? -7.357 14.393 27.890 1.00 87.44 117 LEU A C 1
ATOM 896 O O . LEU A 1 117 ? -8.392 14.697 28.484 1.00 87.44 117 LEU A O 1
ATOM 900 N N . PHE A 1 118 ? -6.578 15.287 27.279 1.00 87.38 118 PHE A N 1
ATOM 901 C CA . PHE A 1 118 ? -6.850 16.720 27.276 1.00 87.38 118 PHE A CA 1
ATOM 902 C C . PHE A 1 118 ? -8.232 17.018 26.686 1.00 87.38 118 PHE A C 1
ATOM 904 O O . PHE A 1 118 ? -9.077 17.625 27.348 1.00 87.38 118 PHE A O 1
ATOM 911 N N . ARG A 1 119 ? -8.527 16.477 25.494 1.00 84.69 119 ARG A N 1
ATOM 912 C CA . ARG A 1 119 ? -9.837 16.613 24.837 1.00 84.69 119 ARG A CA 1
ATOM 913 C C . ARG A 1 119 ? -10.981 16.118 25.726 1.00 84.69 119 ARG A C 1
ATOM 915 O O . ARG A 1 119 ? -12.011 16.781 25.820 1.00 84.69 119 ARG A O 1
ATOM 922 N N . ARG A 1 120 ? -10.824 14.957 26.378 1.00 84.31 120 ARG A N 1
ATOM 923 C CA . ARG A 1 120 ? -11.847 14.379 27.273 1.00 84.31 120 ARG A CA 1
ATOM 924 C C . ARG A 1 120 ? -12.067 15.236 28.517 1.00 84.31 120 ARG A C 1
ATOM 926 O O . ARG A 1 120 ? -13.213 15.473 28.884 1.00 84.31 120 ARG A O 1
ATOM 933 N N . ILE A 1 121 ? -10.988 15.713 29.134 1.00 86.44 121 ILE A N 1
ATOM 934 C CA . ILE A 1 121 ? -11.026 16.565 30.326 1.00 86.44 121 ILE A CA 1
ATOM 935 C C . ILE A 1 121 ? -11.759 17.877 30.040 1.00 86.44 121 ILE A C 1
ATOM 937 O O . ILE A 1 121 ? -12.592 18.295 30.843 1.00 86.44 121 ILE A O 1
ATOM 941 N N . MET A 1 122 ? -11.494 18.485 28.885 1.00 84.44 122 MET A N 1
ATOM 942 C CA . MET A 1 122 ? -12.048 19.787 28.517 1.00 84.44 122 MET A CA 1
ATOM 943 C C . MET A 1 122 ? -13.550 19.769 28.196 1.00 84.44 122 MET A C 1
ATOM 945 O O . MET A 1 122 ? -14.176 20.827 28.209 1.00 84.44 122 MET A O 1
ATOM 949 N N . ARG A 1 123 ? -14.174 18.597 27.981 1.00 81.69 123 ARG A N 1
ATOM 950 C CA . ARG A 1 123 ? -15.628 18.488 27.718 1.00 81.69 123 ARG A CA 1
ATOM 951 C C . ARG A 1 123 ? -16.497 19.067 28.840 1.00 81.69 123 ARG A C 1
ATOM 953 O O . ARG A 1 123 ? -17.606 19.509 28.572 1.00 81.69 123 ARG A O 1
ATOM 960 N N . GLY A 1 124 ? -16.006 19.054 30.081 1.00 69.81 124 GLY A N 1
ATOM 961 C CA . GLY A 1 124 ? -16.703 19.593 31.254 1.00 69.81 124 GLY A CA 1
ATOM 962 C C . GLY A 1 124 ? -16.307 21.026 31.631 1.00 69.81 124 GLY A C 1
ATOM 963 O O . GLY A 1 124 ? -16.638 21.463 32.733 1.00 69.81 124 GLY A O 1
ATOM 964 N N . GLY A 1 125 ? -15.569 21.732 30.767 1.00 79.00 125 GLY A N 1
ATOM 965 C CA . GLY A 1 125 ? -14.912 23.001 31.089 1.00 79.00 125 GLY A CA 1
ATOM 966 C C . GLY A 1 125 ? -13.558 22.816 31.786 1.00 79.00 125 GLY A C 1
ATOM 967 O O . GLY A 1 125 ? -13.131 21.693 32.056 1.00 79.00 125 GLY A O 1
ATOM 968 N N . ILE A 1 126 ? -12.867 23.927 32.068 1.00 82.38 126 ILE A N 1
ATOM 969 C CA . ILE A 1 126 ? -11.526 23.918 32.677 1.00 82.38 126 ILE A CA 1
ATOM 970 C C . ILE A 1 126 ? -11.627 23.392 34.122 1.00 82.38 126 ILE A C 1
ATOM 972 O O . ILE A 1 126 ? -12.297 24.012 34.955 1.00 82.38 126 ILE A O 1
ATOM 976 N N . PRO A 1 127 ? -10.992 22.254 34.458 1.00 78.06 127 PRO A N 1
ATOM 977 C CA . PRO A 1 127 ? -11.001 21.737 35.818 1.00 78.06 127 PRO A CA 1
ATOM 978 C C . PRO A 1 127 ? -10.240 22.650 36.795 1.00 78.06 127 PRO A C 1
ATOM 980 O O . PRO A 1 127 ? -9.253 23.262 36.397 1.00 78.06 127 PRO A O 1
ATOM 983 N N . PRO A 1 128 ? -10.580 22.639 38.100 1.00 74.62 128 PRO A N 1
ATOM 984 C CA . PRO A 1 128 ? -9.929 23.486 39.112 1.00 74.62 128 PRO A CA 1
ATOM 985 C C . PRO A 1 128 ? -8.421 23.259 39.298 1.00 74.62 128 PRO A C 1
ATOM 987 O O . PRO A 1 128 ? -7.754 24.059 39.941 1.00 74.62 128 PRO A O 1
ATOM 990 N N . PHE A 1 129 ? -7.893 22.139 38.800 1.00 75.75 129 PHE A N 1
ATOM 991 C CA . PHE A 1 129 ? -6.478 21.782 38.901 1.00 75.75 129 PHE A CA 1
ATOM 992 C C . PHE A 1 129 ? -5.651 22.211 37.678 1.00 75.75 129 PHE A C 1
ATOM 994 O O . PHE A 1 129 ? -4.461 21.911 37.637 1.00 75.75 129 PHE A O 1
ATOM 1001 N N . LEU A 1 130 ? -6.262 22.865 36.682 1.00 82.19 130 LEU A N 1
ATOM 1002 C CA . LEU A 1 130 ? -5.572 23.433 35.522 1.00 82.19 130 LEU A CA 1
ATOM 1003 C C . LEU A 1 130 ? -5.615 24.962 35.565 1.00 82.19 130 LEU A C 1
ATOM 1005 O O . LEU A 1 130 ? -6.593 25.550 36.025 1.00 82.19 130 LEU A O 1
ATOM 1009 N N . SER A 1 131 ? -4.560 25.600 35.054 1.00 83.12 131 SER A N 1
ATOM 1010 C CA . SER A 1 131 ? -4.531 27.054 34.862 1.00 83.12 131 SER A CA 1
ATOM 1011 C C . SER A 1 131 ? -5.617 27.499 33.883 1.00 83.12 131 SER A C 1
ATOM 1013 O O . SER A 1 131 ? -5.745 26.937 32.796 1.00 83.12 131 SER A O 1
ATOM 1015 N N . SER A 1 132 ? -6.365 28.543 34.243 1.00 80.88 132 SER A N 1
ATOM 1016 C CA . SER A 1 132 ? -7.357 29.168 33.364 1.00 80.88 132 SER A CA 1
ATOM 1017 C C . SER A 1 132 ? -6.740 29.973 32.218 1.00 80.88 132 SER A C 1
ATOM 1019 O O . SER A 1 132 ? -7.403 30.175 31.208 1.00 80.88 132 SER A O 1
ATOM 1021 N N . GLU A 1 133 ? -5.496 30.440 32.367 1.00 84.50 133 GLU A N 1
ATOM 1022 C CA . GLU A 1 133 ? -4.808 31.255 31.353 1.00 84.50 133 GLU A CA 1
ATOM 1023 C C . GLU A 1 133 ? -4.217 30.395 30.232 1.00 84.50 133 GLU A C 1
ATOM 1025 O O . GLU A 1 133 ? -4.264 30.777 29.066 1.00 84.50 133 GLU A O 1
ATOM 1030 N N . ASN A 1 134 ? -3.681 29.217 30.575 1.00 88.06 134 ASN A N 1
ATOM 1031 C CA . ASN A 1 134 ? -3.143 28.266 29.603 1.00 88.06 134 ASN A CA 1
ATOM 1032 C C . ASN A 1 134 ? -3.413 26.809 30.037 1.00 88.06 134 ASN A C 1
ATOM 1034 O O . ASN A 1 134 ? -2.532 26.149 30.606 1.00 88.06 134 ASN A O 1
ATOM 1038 N N . PRO A 1 135 ? -4.639 26.303 29.800 1.00 87.44 135 PRO A N 1
ATOM 1039 C CA . PRO A 1 135 ? -5.044 24.968 30.235 1.00 87.44 135 PRO A CA 1
ATOM 1040 C C . PRO A 1 135 ? -4.227 23.845 29.596 1.00 87.44 135 PRO A C 1
ATOM 1042 O O . PRO A 1 135 ? -3.958 22.846 30.257 1.00 87.44 135 PRO A O 1
ATOM 1045 N N . GLU A 1 136 ? -3.829 24.005 28.331 1.00 87.19 136 GLU A N 1
ATOM 1046 C CA . GLU A 1 136 ? -3.080 22.995 27.579 1.00 87.19 136 GLU A CA 1
ATOM 1047 C C . GLU A 1 136 ? -1.664 22.838 28.127 1.00 87.19 136 GLU A C 1
ATOM 1049 O O . GLU A 1 136 ? -1.289 21.743 28.535 1.00 87.19 136 GLU A O 1
ATOM 1054 N N . GLN A 1 137 ? -0.917 23.938 28.270 1.00 87.94 137 GLN A N 1
ATOM 1055 C CA . GLN A 1 137 ? 0.426 23.891 28.851 1.00 87.94 137 GLN A CA 1
ATOM 1056 C C . GLN A 1 137 ? 0.397 23.399 30.304 1.00 87.94 137 GLN A C 1
ATOM 1058 O O . GLN A 1 137 ? 1.247 22.613 30.722 1.00 87.94 137 GLN A O 1
ATOM 1063 N N . SER A 1 138 ? -0.594 23.844 31.085 1.00 90.31 138 SER A N 1
ATOM 1064 C CA . SER A 1 138 ? -0.781 23.383 32.462 1.00 90.31 138 SER A CA 1
ATOM 1065 C C . SER A 1 138 ? -1.083 21.885 32.527 1.00 90.31 138 SER A C 1
ATOM 1067 O O . SER A 1 138 ? -0.637 21.218 33.462 1.00 90.31 138 SER A O 1
ATOM 1069 N N . PHE A 1 139 ? -1.844 21.357 31.565 1.00 91.81 139 PHE A N 1
ATOM 1070 C CA . PHE A 1 139 ? -2.131 19.932 31.479 1.00 91.81 139 PHE A CA 1
ATOM 1071 C C . PHE A 1 139 ? -0.908 19.139 31.029 1.00 91.81 139 PHE A C 1
ATOM 1073 O O . PHE A 1 139 ? -0.638 18.107 31.632 1.00 91.81 139 PHE A O 1
ATOM 1080 N N . HIS A 1 140 ? -0.144 19.639 30.057 1.00 90.00 140 HIS A N 1
ATOM 1081 C CA . HIS A 1 140 ? 1.088 19.013 29.586 1.00 90.00 140 HIS A CA 1
ATOM 1082 C C . HIS A 1 140 ? 2.084 18.789 30.727 1.00 90.00 140 HIS A C 1
ATOM 1084 O O . HIS A 1 140 ? 2.536 17.667 30.954 1.00 90.00 140 HIS A O 1
ATOM 1090 N N . THR A 1 141 ? 2.355 19.827 31.527 1.00 89.81 141 THR A N 1
ATOM 1091 C CA . THR A 1 141 ? 3.238 19.713 32.699 1.00 89.81 141 THR A CA 1
ATOM 1092 C C . THR A 1 141 ? 2.743 18.636 33.670 1.00 89.81 141 THR A C 1
ATOM 1094 O O . THR A 1 141 ? 3.506 17.763 34.085 1.00 89.81 141 THR A O 1
ATOM 1097 N N . LEU A 1 142 ? 1.442 18.638 33.983 1.00 90.31 142 LEU A N 1
ATOM 1098 C CA . LEU A 1 142 ? 0.826 17.637 34.857 1.00 90.31 142 LEU A CA 1
ATOM 1099 C C . LEU A 1 142 ? 0.890 16.223 34.258 1.00 90.31 142 LEU A C 1
ATOM 1101 O O . LEU A 1 14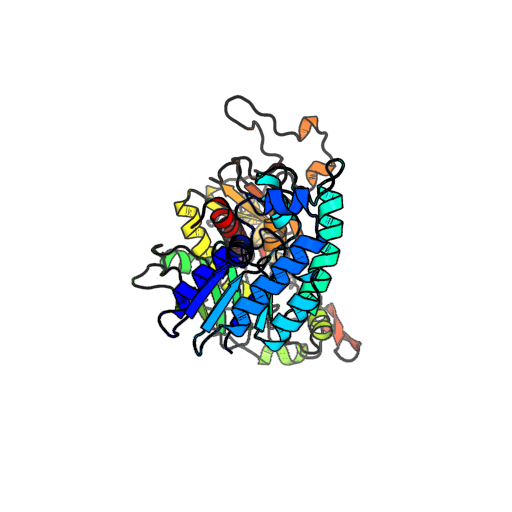2 ? 1.102 15.254 34.990 1.00 90.31 142 LEU A O 1
ATOM 1105 N N . PHE A 1 143 ? 0.695 16.095 32.945 1.00 89.94 143 PHE A N 1
ATOM 1106 C CA . PHE A 1 143 ? 0.754 14.834 32.221 1.00 89.94 143 PHE A CA 1
ATOM 1107 C C . PHE A 1 143 ? 2.157 14.241 32.290 1.00 89.94 143 PHE A C 1
ATOM 1109 O O . PHE A 1 143 ? 2.293 13.091 32.701 1.00 89.94 143 PHE A O 1
ATOM 1116 N N . VAL A 1 144 ? 3.191 15.021 31.967 1.00 87.12 144 VAL A N 1
ATOM 1117 C CA . VAL A 1 144 ? 4.591 14.576 32.002 1.00 87.12 144 VAL A CA 1
ATOM 1118 C C . VAL A 1 144 ? 4.968 14.070 33.396 1.00 87.12 144 VAL A C 1
ATOM 1120 O O . VAL A 1 144 ? 5.478 12.954 33.526 1.00 87.12 144 VAL A O 1
ATOM 1123 N N . GLU A 1 145 ? 4.655 14.837 34.445 1.00 89.56 145 GLU A N 1
ATOM 1124 C CA . GLU A 1 145 ? 4.960 14.454 35.827 1.00 89.56 145 GLU A CA 1
ATOM 1125 C C . GLU A 1 145 ? 4.233 13.174 36.256 1.00 89.56 145 GLU A C 1
ATOM 1127 O O . GLU A 1 145 ? 4.851 12.232 36.762 1.00 89.56 145 GLU A O 1
ATOM 1132 N N . ARG A 1 146 ? 2.912 13.114 36.055 1.00 93.06 146 ARG A N 1
ATOM 1133 C CA . ARG A 1 146 ? 2.111 11.971 36.510 1.00 93.06 146 ARG A CA 1
ATOM 1134 C C . ARG A 1 146 ? 2.355 10.722 35.682 1.00 93.06 146 ARG A C 1
ATOM 1136 O O . ARG A 1 146 ? 2.381 9.637 36.250 1.00 93.06 146 ARG A O 1
ATOM 1143 N N . ASN A 1 147 ? 2.554 10.845 34.373 1.00 88.50 147 ASN A N 1
ATOM 1144 C CA . ASN A 1 147 ? 2.879 9.712 33.507 1.00 88.50 147 ASN A CA 1
ATOM 1145 C C . ASN A 1 147 ? 4.197 9.053 33.946 1.00 88.50 147 ASN A C 1
ATOM 1147 O O . ASN A 1 147 ? 4.263 7.831 34.065 1.00 88.50 147 ASN A O 1
ATOM 1151 N N . ALA A 1 148 ? 5.219 9.852 34.279 1.00 86.81 148 ALA A N 1
ATOM 1152 C CA . ALA A 1 148 ? 6.467 9.333 34.832 1.00 86.81 148 ALA A CA 1
ATOM 1153 C C . ALA A 1 148 ? 6.243 8.577 36.155 1.00 86.81 148 ALA A C 1
ATOM 1155 O O . ALA A 1 148 ? 6.735 7.459 36.302 1.00 86.81 148 ALA A O 1
ATOM 1156 N N . ARG A 1 149 ? 5.450 9.134 37.084 1.00 92.44 149 ARG A N 1
ATOM 1157 C CA . ARG A 1 149 ? 5.119 8.465 38.357 1.00 92.44 149 ARG A CA 1
ATOM 1158 C C . ARG A 1 149 ? 4.325 7.176 38.150 1.00 92.44 149 ARG A C 1
ATOM 1160 O O . ARG A 1 149 ? 4.703 6.147 38.697 1.00 92.44 149 ARG A O 1
ATOM 1167 N N . TYR A 1 150 ? 3.269 7.193 37.335 1.00 93.62 150 TYR A N 1
ATOM 1168 C CA . TYR A 1 150 ? 2.454 6.003 37.063 1.00 93.62 150 TYR A CA 1
ATOM 1169 C C . TYR A 1 150 ? 3.287 4.852 36.489 1.00 93.62 150 TYR A C 1
ATOM 1171 O O . TYR A 1 150 ? 3.157 3.719 36.948 1.00 93.62 150 TYR A O 1
ATOM 1179 N N . ARG A 1 151 ? 4.201 5.143 35.555 1.00 89.31 151 ARG A N 1
ATOM 1180 C CA . ARG A 1 151 ? 5.124 4.141 34.997 1.00 89.31 151 ARG A CA 1
ATOM 1181 C C . ARG A 1 151 ? 6.090 3.557 36.028 1.00 89.31 151 ARG A C 1
ATOM 1183 O O . ARG A 1 151 ? 6.497 2.415 35.878 1.00 89.31 151 ARG A O 1
ATOM 1190 N N . GLN A 1 152 ? 6.468 4.325 37.048 1.00 90.25 152 GLN A N 1
ATOM 1191 C CA . GLN A 1 152 ? 7.359 3.855 38.113 1.00 90.25 152 GLN A CA 1
ATOM 1192 C C . GLN A 1 152 ? 6.646 2.987 39.153 1.00 90.25 152 GLN A C 1
ATOM 1194 O O . GLN A 1 152 ? 7.281 2.136 39.772 1.00 90.25 152 GLN A O 1
ATOM 1199 N N . VAL A 1 153 ? 5.356 3.233 39.402 1.00 91.88 153 VAL A N 1
ATOM 1200 C CA . VAL A 1 153 ? 4.615 2.551 40.476 1.00 91.88 153 VAL A CA 1
ATOM 1201 C C . VAL A 1 153 ? 3.846 1.323 40.005 1.00 91.88 153 VAL A C 1
ATOM 1203 O O . VAL A 1 153 ? 3.542 0.477 40.839 1.00 91.88 153 VAL A O 1
ATOM 1206 N N . ALA A 1 154 ? 3.511 1.231 38.718 1.00 93.88 154 ALA A N 1
ATOM 1207 C CA . ALA A 1 154 ? 2.681 0.156 38.191 1.00 93.88 154 ALA A CA 1
ATOM 1208 C C . ALA A 1 154 ? 3.444 -1.169 38.037 1.00 93.88 154 ALA A C 1
ATOM 1210 O O . ALA A 1 154 ? 4.574 -1.190 37.556 1.00 93.88 154 ALA A O 1
ATOM 1211 N N . ASP A 1 155 ? 2.787 -2.279 38.379 1.00 93.50 155 ASP A N 1
ATOM 1212 C CA . ASP A 1 155 ? 3.246 -3.631 38.043 1.00 93.50 155 ASP A CA 1
ATOM 1213 C C . ASP A 1 155 ? 3.033 -3.928 36.552 1.00 93.50 155 ASP A C 1
ATOM 1215 O O . ASP A 1 155 ? 3.860 -4.576 35.912 1.00 93.50 155 ASP A O 1
ATOM 1219 N N . PHE A 1 156 ? 1.914 -3.451 35.998 1.00 92.12 156 PHE A N 1
ATOM 1220 C CA . PHE A 1 156 ? 1.531 -3.654 34.603 1.00 92.12 156 PHE A CA 1
ATOM 1221 C C . PHE A 1 156 ? 1.109 -2.336 33.965 1.00 92.12 156 PHE A C 1
ATOM 1223 O O . PHE A 1 156 ? 0.427 -1.522 34.583 1.00 92.12 156 PHE A O 1
ATOM 1230 N N . MET A 1 157 ? 1.460 -2.142 32.698 1.00 89.44 157 MET A N 1
ATOM 1231 C CA . MET A 1 157 ? 1.020 -0.996 31.909 1.00 89.44 157 MET A CA 1
ATOM 1232 C C . MET A 1 157 ? 0.224 -1.485 30.703 1.00 89.44 157 MET A C 1
ATOM 1234 O O . MET A 1 157 ? 0.694 -2.338 29.954 1.00 89.44 157 MET A O 1
ATOM 1238 N N . VAL A 1 158 ? -0.962 -0.915 30.507 1.00 85.00 158 VAL A N 1
ATOM 1239 C CA . VAL A 1 158 ? -1.818 -1.157 29.344 1.00 85.00 158 VAL A CA 1
ATOM 1240 C C . VAL A 1 158 ? -1.884 0.135 28.535 1.00 85.00 158 VAL A C 1
ATOM 1242 O O . VAL A 1 158 ? -2.427 1.137 29.005 1.00 85.00 158 VAL A O 1
ATOM 1245 N N . SER A 1 159 ? -1.302 0.118 27.333 1.00 80.75 159 SER A N 1
ATOM 1246 C CA . SER A 1 159 ? -1.424 1.207 26.357 1.00 80.75 159 SER A CA 1
ATOM 1247 C C . SER A 1 159 ? -2.828 1.180 25.763 1.00 80.75 159 SER A C 1
ATOM 1249 O O . SER A 1 159 ? -3.187 0.264 25.033 1.00 80.75 159 SER A O 1
ATOM 1251 N N . LEU A 1 160 ? -3.624 2.187 26.096 1.00 74.38 160 LEU A N 1
ATOM 1252 C CA . LEU A 1 160 ? -4.899 2.496 25.450 1.00 74.38 160 LEU A CA 1
ATOM 1253 C C . LEU A 1 160 ? -4.727 3.530 24.325 1.00 74.38 160 LEU A C 1
ATOM 1255 O O . LEU A 1 160 ? -5.683 3.842 23.626 1.00 74.38 160 LEU A O 1
ATOM 1259 N N . SER A 1 161 ? -3.516 4.064 24.165 1.00 54.03 161 SER A N 1
ATOM 1260 C CA . SER A 1 161 ? -3.043 4.844 23.013 1.00 54.03 161 SER A CA 1
ATOM 1261 C C . SER A 1 161 ? -2.950 3.989 21.739 1.00 54.03 161 SER A C 1
ATOM 1263 O O . SER A 1 161 ? -3.272 4.461 20.655 1.00 54.03 161 SER A O 1
ATOM 1265 N N . ASP A 1 162 ? -2.654 2.691 21.890 1.00 43.34 162 ASP A N 1
ATOM 1266 C CA . ASP A 1 162 ? -2.765 1.688 20.816 1.00 43.34 162 ASP A CA 1
ATOM 1267 C C . ASP A 1 162 ? -4.148 1.031 20.764 1.00 43.34 162 ASP A C 1
ATOM 1269 O O . ASP A 1 162 ? -4.429 0.242 19.867 1.00 43.34 162 ASP A O 1
ATOM 1273 N N . CYS A 1 163 ? -5.054 1.407 21.673 1.00 41.97 163 CYS A N 1
ATOM 1274 C CA . CYS A 1 163 ? -6.476 1.207 21.451 1.00 41.97 163 CYS A CA 1
ATOM 1275 C C . CYS A 1 163 ? -6.999 2.307 20.509 1.00 41.97 163 CYS A C 1
ATOM 1277 O O . CYS A 1 163 ? -7.971 2.998 20.823 1.00 41.97 163 CYS A O 1
ATOM 1279 N N . ARG A 1 164 ? -6.433 2.375 19.289 1.00 42.84 164 ARG A N 1
ATOM 1280 C CA . ARG A 1 164 ? -7.326 2.313 18.122 1.00 42.84 164 ARG A CA 1
ATOM 1281 C C . ARG A 1 164 ? -8.241 1.152 18.468 1.00 42.84 164 ARG A C 1
ATOM 1283 O O . ARG A 1 164 ? -7.715 0.104 18.841 1.00 42.84 164 ARG A O 1
ATOM 1290 N N . SER A 1 165 ? -9.543 1.386 18.588 1.00 35.91 165 SER A N 1
ATOM 1291 C CA . SER A 1 165 ? -10.543 0.316 18.680 1.00 35.91 165 SER A CA 1
ATOM 1292 C C . SER A 1 165 ? -9.941 -0.976 18.129 1.00 35.91 165 SER A C 1
ATOM 1294 O O . SER A 1 165 ? -9.516 -0.998 16.976 1.00 35.91 165 SER A O 1
ATOM 1296 N N . ILE A 1 166 ? -9.761 -1.992 18.985 1.00 41.25 166 ILE A N 1
ATOM 1297 C CA . ILE A 1 166 ? -8.937 -3.192 18.722 1.00 41.25 166 ILE A CA 1
ATOM 1298 C C . ILE A 1 166 ? -9.353 -3.936 17.431 1.00 41.25 166 ILE A C 1
ATOM 1300 O O . ILE A 1 166 ? -8.783 -4.960 17.099 1.00 41.25 166 ILE A O 1
ATOM 1304 N N . GLN A 1 167 ? -10.324 -3.433 16.669 1.00 45.28 167 GLN A N 1
ATOM 1305 C CA . GLN A 1 167 ? -10.939 -4.048 15.517 1.00 45.28 167 GLN A CA 1
ATOM 1306 C C . GLN A 1 167 ? -11.632 -3.037 14.562 1.00 45.28 167 GLN A C 1
ATOM 1308 O O . GLN A 1 167 ? -12.668 -3.390 14.006 1.00 45.28 167 GLN A O 1
ATOM 1313 N N . GLU A 1 168 ? -11.144 -1.814 14.316 1.00 50.81 168 GLU A N 1
ATOM 1314 C CA . GLU A 1 168 ? -11.780 -0.956 13.275 1.00 50.81 168 GLU A CA 1
ATOM 1315 C C . GLU A 1 168 ? -11.005 -0.830 11.963 1.00 50.81 168 GLU A C 1
ATOM 1317 O O . GLU A 1 168 ? -11.628 -0.510 10.963 1.00 50.81 168 GLU A O 1
ATOM 1322 N N . ASN A 1 169 ? -9.721 -1.189 11.886 1.00 65.44 169 ASN A N 1
ATOM 1323 C CA . ASN A 1 169 ? -8.968 -1.071 10.631 1.00 65.44 169 ASN A CA 1
ATOM 1324 C C . ASN A 1 169 ? -8.773 -2.432 9.951 1.00 65.44 169 ASN A C 1
ATOM 1326 O O . ASN A 1 169 ? -8.553 -3.448 10.610 1.00 65.44 169 ASN A O 1
ATOM 1330 N N . ALA A 1 170 ? -8.852 -2.448 8.617 1.00 79.06 170 ALA A N 1
ATOM 1331 C CA . ALA A 1 170 ? -8.495 -3.617 7.821 1.00 79.06 170 ALA A CA 1
ATOM 1332 C C . ALA A 1 170 ? -6.966 -3.736 7.761 1.00 79.06 170 ALA A C 1
ATOM 1334 O O . ALA A 1 170 ? -6.299 -2.961 7.072 1.00 79.06 170 ALA A O 1
ATOM 1335 N N . GLU A 1 171 ? -6.409 -4.715 8.468 1.00 87.12 171 GLU A N 1
ATOM 1336 C CA . GLU A 1 171 ? -4.967 -4.940 8.542 1.00 87.12 171 GLU A CA 1
ATOM 1337 C C . GLU A 1 171 ? -4.557 -6.182 7.759 1.00 87.12 171 GLU A C 1
ATOM 1339 O O . GLU A 1 171 ? -5.284 -7.176 7.684 1.00 87.12 171 GLU A O 1
ATOM 1344 N N . ILE A 1 172 ? -3.357 -6.136 7.176 1.00 93.88 172 ILE A N 1
ATOM 1345 C CA . ILE A 1 172 ? -2.782 -7.281 6.479 1.00 93.88 172 ILE A CA 1
ATOM 1346 C C . ILE A 1 172 ? -1.393 -7.609 7.010 1.00 93.88 172 ILE A C 1
ATOM 1348 O O . ILE A 1 172 ? -0.542 -6.739 7.179 1.00 93.88 172 ILE A O 1
ATOM 1352 N N . THR A 1 173 ? -1.135 -8.897 7.203 1.00 95.81 173 THR A N 1
ATOM 1353 C CA . THR A 1 173 ? 0.192 -9.423 7.532 1.00 95.81 173 THR A CA 1
ATOM 1354 C C . THR A 1 173 ? 0.582 -10.465 6.500 1.00 95.81 173 THR A C 1
ATOM 1356 O O . THR A 1 173 ? -0.038 -11.523 6.415 1.00 95.81 173 THR A O 1
ATOM 1359 N N . THR A 1 174 ? 1.616 -10.188 5.702 1.00 96.88 174 THR A N 1
ATOM 1360 C CA . THR A 1 174 ? 2.146 -11.165 4.739 1.00 96.88 174 THR A CA 1
ATOM 1361 C C . THR A 1 174 ? 3.201 -12.062 5.389 1.00 96.88 174 THR A C 1
ATOM 1363 O O . THR A 1 174 ? 3.907 -11.652 6.315 1.00 96.88 174 THR A O 1
ATOM 1366 N N . PHE A 1 175 ? 3.356 -13.291 4.901 1.00 95.56 175 PHE A N 1
ATOM 1367 C CA . PHE A 1 175 ? 4.389 -14.231 5.351 1.00 95.56 175 PHE A CA 1
ATOM 1368 C C . PHE A 1 175 ? 4.963 -15.064 4.196 1.00 95.56 175 PHE A C 1
ATOM 1370 O O . PHE A 1 175 ? 4.359 -15.151 3.128 1.00 95.56 175 PHE A O 1
ATOM 1377 N N . GLY A 1 176 ? 6.123 -15.684 4.433 1.00 92.81 176 GLY A N 1
ATOM 1378 C CA . GLY A 1 176 ? 6.797 -16.599 3.509 1.00 92.81 176 GLY A CA 1
ATOM 1379 C C . GLY A 1 176 ? 7.797 -15.954 2.546 1.00 92.81 176 GLY A C 1
ATOM 1380 O O . GLY A 1 176 ? 7.809 -14.743 2.303 1.00 92.81 176 GLY A O 1
ATOM 1381 N N . GLU A 1 177 ? 8.656 -16.805 1.991 1.00 90.94 177 GLU A N 1
ATOM 1382 C CA . GLU A 1 177 ? 9.756 -16.460 1.094 1.00 90.94 177 GLU A CA 1
ATOM 1383 C C . GLU A 1 177 ? 9.504 -16.998 -0.318 1.00 90.94 177 GLU A C 1
ATOM 1385 O O . GLU A 1 177 ? 8.772 -17.964 -0.531 1.00 90.94 177 GLU A O 1
ATOM 1390 N N . SER A 1 178 ? 10.170 -16.410 -1.316 1.00 86.50 178 SER A N 1
ATOM 1391 C CA . SER A 1 178 ? 10.028 -16.856 -2.711 1.00 86.50 178 SER A CA 1
ATOM 1392 C C . SER A 1 178 ? 10.430 -18.312 -2.981 1.00 86.50 178 SER A C 1
ATOM 1394 O O . SER A 1 178 ? 9.936 -18.893 -3.942 1.00 86.50 178 SER A O 1
ATOM 1396 N N . HIS A 1 179 ? 11.318 -18.871 -2.157 1.00 85.25 179 HIS A N 1
ATOM 1397 C CA . HIS A 1 179 ? 11.808 -20.253 -2.231 1.00 85.25 179 HIS A CA 1
ATOM 1398 C C . HIS A 1 179 ? 11.452 -21.059 -0.968 1.00 85.25 179 HIS A C 1
ATOM 1400 O O . HIS A 1 179 ? 12.069 -22.082 -0.695 1.00 85.25 179 HIS A O 1
ATOM 1406 N N . GLY A 1 180 ? 10.499 -20.574 -0.166 1.00 86.62 180 GLY A N 1
ATOM 1407 C CA . GLY A 1 180 ? 9.849 -21.390 0.861 1.00 86.62 180 GLY A CA 1
ATOM 1408 C C . GLY A 1 180 ? 8.735 -22.244 0.250 1.00 86.62 180 GLY A C 1
ATOM 1409 O O . GLY A 1 180 ? 8.384 -22.062 -0.916 1.00 86.62 180 GLY A O 1
ATOM 1410 N N . ASP A 1 181 ? 8.128 -23.135 1.030 1.00 89.06 181 ASP A N 1
ATOM 1411 C CA . ASP A 1 181 ? 7.052 -24.021 0.549 1.00 89.06 181 ASP A CA 1
ATOM 1412 C C . ASP A 1 181 ? 5.789 -23.255 0.119 1.00 89.06 181 ASP A C 1
ATOM 1414 O O . ASP A 1 181 ? 5.072 -23.645 -0.809 1.00 89.06 181 ASP A O 1
ATOM 1418 N N . ALA A 1 182 ? 5.526 -22.129 0.778 1.00 92.12 182 ALA A N 1
ATOM 1419 C CA . ALA A 1 182 ? 4.405 -21.252 0.494 1.00 92.12 182 ALA A CA 1
ATOM 1420 C C . ALA A 1 182 ? 4.712 -19.811 0.916 1.00 92.12 182 ALA A C 1
ATOM 1422 O O . ALA A 1 182 ? 5.624 -19.541 1.699 1.00 92.12 182 ALA A O 1
ATOM 1423 N N . LEU A 1 183 ? 3.889 -18.894 0.421 1.00 94.25 183 LEU A N 1
ATOM 1424 C CA . LEU A 1 183 ? 3.693 -17.577 1.010 1.00 94.25 183 LEU A CA 1
ATOM 1425 C C . LEU A 1 183 ? 2.213 -17.374 1.319 1.00 94.25 183 LEU A C 1
ATOM 1427 O O . LEU A 1 183 ? 1.373 -18.152 0.871 1.00 94.25 183 LEU A O 1
ATOM 1431 N N . GLY A 1 184 ? 1.875 -16.320 2.044 1.00 96.56 184 GLY A N 1
ATOM 1432 C CA . GLY A 1 184 ? 0.481 -16.059 2.360 1.00 96.56 184 GLY A CA 1
ATOM 1433 C C . GLY A 1 184 ? 0.233 -14.708 2.992 1.00 96.56 184 GLY A C 1
ATOM 1434 O O . GLY A 1 184 ? 1.145 -13.894 3.156 1.00 96.56 184 GLY A O 1
ATOM 1435 N N . VAL A 1 185 ? -1.033 -14.478 3.316 1.00 98.00 185 VAL A N 1
ATOM 1436 C CA . VAL A 1 185 ? -1.510 -13.277 3.996 1.00 98.00 185 VAL A CA 1
ATOM 1437 C C . VAL A 1 185 ? -2.536 -13.650 5.051 1.00 98.00 185 VAL A C 1
ATOM 1439 O O . VAL A 1 185 ? -3.354 -14.543 4.837 1.00 98.00 185 VAL A O 1
ATOM 1442 N N . VAL A 1 186 ? -2.486 -12.955 6.180 1.00 97.62 186 VAL A N 1
ATOM 1443 C CA . VAL A 1 186 ? -3.577 -12.874 7.148 1.00 97.62 186 VAL A CA 1
ATOM 1444 C C . VAL A 1 186 ? -4.217 -11.501 7.000 1.00 97.62 186 VAL A C 1
ATOM 1446 O O . VAL A 1 186 ? -3.503 -10.501 6.998 1.00 97.62 186 VAL A O 1
ATOM 1449 N N . ILE A 1 187 ? -5.535 -11.470 6.844 1.00 95.81 187 ILE A N 1
ATOM 1450 C CA . ILE A 1 187 ? -6.357 -10.263 6.777 1.00 95.81 187 ILE A CA 1
ATOM 1451 C C . ILE A 1 187 ? -7.190 -10.229 8.050 1.00 95.81 187 ILE A C 1
ATOM 1453 O O . ILE A 1 187 ? -7.961 -11.160 8.290 1.00 95.81 187 ILE A O 1
ATOM 1457 N N . ASP A 1 188 ? -7.042 -9.182 8.847 1.00 91.44 188 ASP A N 1
ATOM 1458 C CA . ASP A 1 188 ? -7.846 -8.958 10.046 1.00 91.44 188 ASP A CA 1
ATOM 1459 C C . ASP A 1 188 ? -8.662 -7.667 9.917 1.00 91.44 188 ASP A C 1
ATOM 1461 O O . ASP A 1 188 ? -8.361 -6.805 9.092 1.00 91.44 188 ASP A O 1
ATOM 1465 N N . GLY A 1 189 ? -9.740 -7.557 10.691 1.00 84.94 189 GLY A N 1
ATOM 1466 C CA . GLY A 1 189 ? -10.589 -6.363 10.713 1.00 84.94 189 GLY A CA 1
ATOM 1467 C C . GLY A 1 189 ? -11.672 -6.293 9.630 1.00 84.94 189 GLY A C 1
ATOM 1468 O O . GLY A 1 189 ? -12.388 -5.299 9.557 1.00 84.94 189 GLY A O 1
ATOM 1469 N N . LEU A 1 190 ? -11.841 -7.337 8.809 1.00 90.62 190 LEU A N 1
ATOM 1470 C CA . LEU A 1 190 ? -12.860 -7.366 7.753 1.00 90.62 190 LEU A CA 1
ATOM 1471 C C . LEU A 1 190 ? -14.291 -7.499 8.316 1.00 90.62 190 LEU A C 1
ATOM 1473 O O . LEU A 1 190 ? -14.518 -8.135 9.351 1.00 90.62 190 LEU A O 1
ATOM 1477 N N . GLU A 1 191 ? -15.277 -6.923 7.623 1.00 86.25 191 GLU A N 1
ATOM 1478 C CA . GLU A 1 191 ? -16.700 -7.064 7.960 1.00 86.25 191 GLU A CA 1
ATOM 1479 C C . GLU A 1 191 ? -17.178 -8.530 7.916 1.00 86.25 191 GLU A C 1
ATOM 1481 O O . GLU A 1 191 ? -16.652 -9.350 7.160 1.00 86.25 191 GLU A O 1
ATOM 1486 N N . SER A 1 192 ? -18.154 -8.884 8.761 1.00 92.31 192 SER A N 1
ATOM 1487 C CA . SER A 1 192 ? -18.753 -10.228 8.806 1.00 92.31 192 SER A CA 1
ATOM 1488 C C . SER A 1 192 ? -19.932 -10.334 7.839 1.00 92.31 192 SER A C 1
ATOM 1490 O O . SER A 1 192 ? -20.672 -9.375 7.643 1.00 92.31 192 SER A O 1
ATOM 1492 N N . GLY A 1 193 ? -20.142 -11.514 7.258 1.00 93.12 193 GLY A N 1
ATOM 1493 C CA . GLY A 1 193 ? -21.257 -11.797 6.355 1.00 93.12 193 GLY A CA 1
ATOM 1494 C C . GLY A 1 193 ? -21.039 -11.363 4.904 1.00 93.12 193 GLY A C 1
ATOM 1495 O O . GLY A 1 193 ? -21.938 -11.573 4.084 1.00 93.12 193 GLY A O 1
ATOM 1496 N N . PHE A 1 194 ? -19.865 -10.828 4.562 1.00 94.75 194 PHE A N 1
ATOM 1497 C CA . PHE A 1 194 ? -19.535 -10.397 3.207 1.00 94.75 194 PHE A CA 1
ATOM 1498 C C . PHE A 1 194 ? -19.330 -11.611 2.285 1.00 94.75 194 PHE A C 1
ATOM 1500 O O . PHE A 1 194 ? -18.500 -12.471 2.593 1.00 94.75 194 PHE A O 1
ATOM 1507 N N . PRO A 1 195 ? -20.068 -11.732 1.166 1.00 96.50 195 PRO A N 1
ATOM 1508 C CA . PRO A 1 195 ? -19.890 -12.827 0.219 1.00 96.50 195 PRO A CA 1
ATOM 1509 C C . PRO A 1 195 ? -18.609 -12.641 -0.602 1.00 96.50 195 PRO A C 1
ATOM 1511 O O . PRO A 1 195 ? -18.426 -11.612 -1.244 1.00 96.50 195 PRO A O 1
ATOM 1514 N N . ILE A 1 196 ? -17.746 -13.657 -0.619 1.00 95.12 196 ILE A N 1
ATOM 1515 C CA . ILE A 1 196 ? -16.490 -13.623 -1.376 1.00 95.12 196 ILE A CA 1
ATOM 1516 C C . ILE A 1 196 ? -16.694 -14.267 -2.747 1.00 95.12 196 ILE A C 1
ATOM 1518 O O . ILE A 1 196 ? -16.991 -15.458 -2.852 1.00 95.12 196 ILE A O 1
ATOM 1522 N N . ASP A 1 197 ? -16.474 -13.490 -3.805 1.00 95.56 197 ASP A N 1
ATOM 1523 C CA . ASP A 1 197 ? -16.394 -13.982 -5.176 1.00 95.56 197 ASP A CA 1
ATOM 1524 C C . ASP A 1 197 ? -15.000 -14.587 -5.425 1.00 95.56 197 ASP A C 1
ATOM 1526 O O . ASP A 1 197 ? -13.999 -13.896 -5.664 1.00 95.56 197 ASP A O 1
ATOM 1530 N N . MET A 1 198 ? -14.945 -15.918 -5.354 1.00 93.56 198 MET A N 1
ATOM 1531 C CA . MET A 1 198 ? -13.735 -16.706 -5.596 1.00 93.56 198 MET A CA 1
ATOM 1532 C C . MET A 1 198 ? -13.267 -16.657 -7.056 1.00 93.56 198 MET A C 1
ATOM 1534 O O . MET A 1 198 ? -12.063 -16.779 -7.313 1.00 93.56 198 MET A O 1
ATOM 1538 N N . ASP A 1 199 ? -14.173 -16.434 -8.009 1.00 92.50 199 ASP A N 1
ATOM 1539 C CA . ASP A 1 199 ? -13.837 -16.319 -9.429 1.00 92.50 199 ASP A CA 1
ATOM 1540 C C . ASP A 1 199 ? -13.216 -14.955 -9.721 1.00 92.50 199 ASP A C 1
ATOM 1542 O O . ASP A 1 199 ? -12.228 -14.855 -10.454 1.00 92.50 199 ASP A O 1
ATOM 1546 N N . HIS A 1 200 ? -13.745 -13.883 -9.125 1.00 92.69 200 HIS A N 1
ATOM 1547 C CA . HIS A 1 200 ? -13.100 -12.573 -9.154 1.00 92.69 200 HIS A CA 1
ATOM 1548 C C . HIS A 1 200 ? -11.700 -12.632 -8.536 1.00 92.69 200 HIS A C 1
ATOM 1550 O O . HIS A 1 200 ? -10.738 -12.200 -9.173 1.00 92.69 200 HIS A O 1
ATOM 1556 N N . LEU A 1 201 ? -11.560 -13.222 -7.346 1.00 93.75 201 LEU A N 1
ATOM 1557 C CA . LEU A 1 201 ? -10.263 -13.369 -6.684 1.00 93.75 201 LEU A CA 1
ATOM 1558 C C . LEU A 1 201 ? -9.264 -14.141 -7.565 1.00 93.75 201 LEU A C 1
ATOM 1560 O O . LEU A 1 201 ? -8.137 -13.690 -7.775 1.00 93.75 201 LEU A O 1
ATOM 1564 N N . SER A 1 202 ? -9.700 -15.247 -8.172 1.00 91.94 202 SER A N 1
ATOM 1565 C CA . SER A 1 202 ? -8.879 -16.033 -9.101 1.00 91.94 202 SER A CA 1
ATOM 1566 C C . SER A 1 202 ? -8.472 -15.236 -10.346 1.00 91.94 202 SER A C 1
ATOM 1568 O O . SER A 1 202 ? -7.305 -15.274 -10.743 1.00 91.94 202 SER A O 1
ATOM 1570 N N . ARG A 1 203 ? -9.389 -14.462 -10.944 1.00 91.62 203 ARG A N 1
ATOM 1571 C CA . ARG A 1 203 ? -9.087 -13.575 -12.085 1.00 91.62 203 ARG A CA 1
ATOM 1572 C C . ARG A 1 203 ? -8.057 -12.507 -11.720 1.00 91.62 203 ARG A C 1
ATOM 1574 O O . ARG A 1 203 ? -7.149 -12.252 -12.510 1.00 91.62 203 ARG A O 1
ATOM 1581 N N . GLN A 1 204 ? -8.147 -11.919 -10.526 1.00 93.75 204 GLN A N 1
ATOM 1582 C CA . GLN A 1 204 ? -7.159 -10.946 -10.053 1.00 93.75 204 GLN A CA 1
ATOM 1583 C C . GLN A 1 204 ? -5.770 -11.577 -9.933 1.00 93.75 204 GLN A C 1
ATOM 1585 O O . GLN A 1 204 ? -4.809 -11.062 -10.505 1.00 93.75 204 GLN A O 1
ATOM 1590 N N . MET A 1 205 ? -5.667 -12.745 -9.294 1.00 92.94 205 MET A N 1
ATOM 1591 C CA . MET A 1 205 ? -4.396 -13.470 -9.171 1.00 92.94 205 MET A CA 1
ATOM 1592 C C . MET A 1 205 ? -3.783 -13.811 -10.539 1.00 92.94 205 MET A C 1
ATOM 1594 O O . MET A 1 205 ? -2.571 -13.668 -10.730 1.00 92.94 205 MET A O 1
ATOM 1598 N N . GLN A 1 206 ? -4.610 -14.168 -11.530 1.00 89.88 206 GLN A N 1
ATOM 1599 C CA . GLN A 1 206 ? -4.161 -14.437 -12.901 1.00 89.88 206 GLN A CA 1
ATOM 1600 C C . GLN A 1 206 ? -3.549 -13.211 -13.597 1.00 89.88 206 GLN A C 1
ATOM 1602 O O . GLN A 1 206 ? -2.567 -13.374 -14.321 1.00 89.88 206 GLN A O 1
ATOM 1607 N N . ARG A 1 207 ? -4.042 -11.988 -13.344 1.00 90.38 207 ARG A N 1
ATOM 1608 C CA . ARG A 1 207 ? -3.484 -10.747 -13.931 1.00 90.38 207 ARG A CA 1
ATOM 1609 C C . ARG A 1 207 ? -2.021 -10.504 -13.539 1.00 90.38 207 ARG A C 1
ATOM 1611 O O . ARG A 1 207 ? -1.263 -9.916 -14.303 1.00 90.38 207 ARG A O 1
ATOM 1618 N N . ARG A 1 208 ? -1.606 -10.965 -12.356 1.00 88.94 208 ARG A N 1
ATOM 1619 C CA . ARG A 1 208 ? -0.232 -10.819 -11.826 1.00 88.94 208 ARG A CA 1
ATOM 1620 C C . ARG A 1 208 ? 0.684 -11.992 -12.180 1.00 88.94 208 ARG A C 1
ATOM 1622 O O . ARG A 1 208 ? 1.918 -11.874 -12.104 1.00 88.94 208 ARG A O 1
ATOM 1629 N N . ARG A 1 209 ? 0.078 -13.140 -12.489 1.00 82.31 209 ARG A N 1
ATOM 1630 C CA . ARG A 1 209 ? 0.725 -14.446 -12.595 1.00 82.31 209 ARG A CA 1
ATOM 1631 C C . ARG A 1 209 ? 1.969 -14.391 -13.500 1.00 82.31 209 ARG A C 1
ATOM 1633 O O . ARG A 1 209 ? 1.869 -13.972 -14.657 1.00 82.31 209 ARG A O 1
ATOM 1640 N N . PRO A 1 210 ? 3.150 -14.835 -13.021 1.00 70.50 210 PRO A N 1
ATOM 1641 C CA . PRO A 1 210 ? 4.322 -15.025 -13.874 1.00 70.50 210 PRO A CA 1
ATOM 1642 C C . PRO A 1 210 ? 3.979 -15.920 -15.071 1.00 70.50 210 PRO A C 1
ATOM 1644 O O . PRO A 1 210 ? 3.361 -16.971 -14.895 1.00 70.50 210 PRO A O 1
ATOM 1647 N N . GLY A 1 211 ? 4.359 -15.498 -16.279 1.00 64.81 211 GLY A N 1
ATOM 1648 C CA . GLY A 1 211 ? 4.085 -16.250 -17.505 1.00 64.81 211 GLY A CA 1
ATOM 1649 C C . GLY A 1 211 ? 2.636 -16.206 -17.994 1.00 64.81 211 GLY A C 1
ATOM 1650 O O . GLY A 1 211 ? 2.324 -16.902 -18.957 1.00 64.81 211 GLY A O 1
ATOM 1651 N N . GLY A 1 212 ? 1.765 -15.400 -17.370 1.00 69.38 212 GLY A N 1
ATOM 1652 C CA . GLY A 1 212 ? 0.413 -15.116 -17.870 1.00 69.38 212 GLY A CA 1
ATOM 1653 C C . GLY A 1 212 ? 0.388 -14.129 -19.044 1.00 69.38 212 GLY A C 1
ATOM 1654 O O . GLY A 1 212 ? -0.589 -14.074 -19.783 1.00 69.38 212 GLY A O 1
ATOM 1655 N N . ASN A 1 213 ? 1.478 -13.383 -19.247 1.00 80.12 213 ASN A N 1
ATOM 1656 C CA . ASN A 1 213 ? 1.644 -12.436 -20.344 1.00 80.12 213 ASN A CA 1
ATOM 1657 C C . ASN A 1 213 ? 2.874 -12.814 -21.194 1.00 80.12 213 ASN A C 1
ATOM 1659 O O . ASN A 1 213 ? 3.961 -12.945 -20.621 1.00 80.12 213 ASN A O 1
ATOM 1663 N N . PRO A 1 214 ? 2.747 -12.946 -22.531 1.00 81.75 214 PRO A N 1
ATOM 1664 C CA . PRO A 1 214 ? 3.867 -13.257 -23.428 1.00 81.75 214 PRO A CA 1
ATOM 1665 C C . PRO A 1 214 ? 5.051 -12.277 -23.374 1.00 81.75 214 PRO A C 1
ATOM 1667 O O . PRO A 1 214 ? 6.171 -12.658 -23.723 1.00 81.75 214 PRO A O 1
ATOM 1670 N N . LEU A 1 215 ? 4.814 -11.034 -22.945 1.00 77.31 215 LEU A N 1
ATOM 1671 C CA . LEU A 1 215 ? 5.840 -9.994 -22.819 1.00 77.31 215 LEU A CA 1
ATOM 1672 C C . LEU A 1 215 ? 6.680 -10.128 -21.542 1.00 77.31 215 LEU A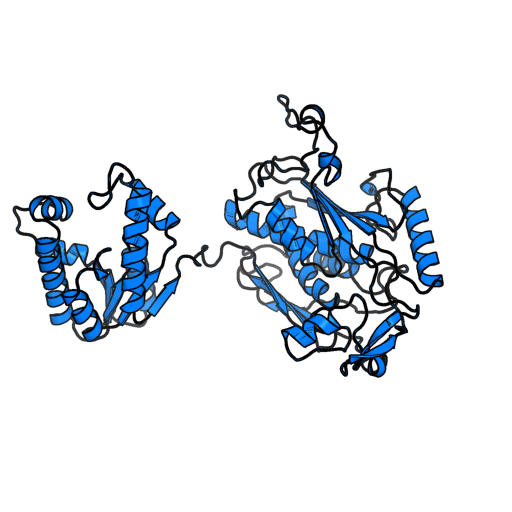 C 1
ATOM 1674 O O . LEU A 1 215 ? 7.778 -9.585 -21.469 1.00 77.31 215 LEU A O 1
ATOM 1678 N N . GLY A 1 216 ? 6.174 -10.842 -20.534 1.00 74.75 216 GLY A N 1
ATOM 1679 C CA . GLY A 1 216 ? 6.819 -10.964 -19.230 1.00 74.75 216 GLY A CA 1
ATOM 1680 C C . GLY A 1 216 ? 7.765 -12.161 -19.114 1.00 74.75 216 GLY A C 1
ATOM 1681 O O . GLY A 1 216 ? 8.177 -12.799 -20.085 1.00 74.75 216 GLY A O 1
ATOM 1682 N N . THR A 1 217 ? 8.098 -12.510 -17.871 1.00 72.06 217 THR A N 1
ATOM 1683 C CA . THR A 1 217 ? 8.909 -13.702 -17.570 1.00 72.06 217 THR A CA 1
ATOM 1684 C C . THR A 1 217 ? 8.266 -14.998 -18.089 1.00 72.06 217 THR A C 1
ATOM 1686 O O . THR A 1 217 ? 7.065 -15.204 -17.935 1.00 72.06 217 THR A O 1
ATOM 1689 N N . LYS A 1 218 ? 9.071 -15.945 -18.605 1.00 72.75 218 LYS A N 1
ATOM 1690 C CA . LYS A 1 218 ? 8.588 -17.296 -18.984 1.00 72.75 218 LYS A CA 1
ATOM 1691 C C . LYS A 1 218 ? 8.495 -18.287 -17.808 1.00 72.75 218 LYS A C 1
ATOM 1693 O O . LYS A 1 218 ? 8.433 -19.498 -18.034 1.00 72.75 218 LYS A O 1
ATOM 1698 N N . ARG A 1 219 ? 8.572 -17.812 -16.559 1.00 69.12 219 ARG A N 1
ATOM 1699 C CA . ARG A 1 219 ? 8.292 -18.627 -15.361 1.00 69.12 219 ARG A CA 1
ATOM 1700 C C . ARG A 1 219 ? 6.801 -18.909 -15.280 1.00 69.12 219 ARG A C 1
ATOM 1702 O O . ARG A 1 219 ? 6.013 -18.047 -15.630 1.00 69.12 219 ARG A O 1
ATOM 1709 N N . GLN A 1 220 ? 6.436 -20.090 -14.800 1.00 71.25 220 GLN A N 1
ATOM 1710 C CA . GLN A 1 220 ? 5.044 -20.482 -14.601 1.00 71.25 220 GLN A CA 1
ATOM 1711 C C . GLN A 1 220 ? 4.860 -20.835 -13.129 1.00 71.25 220 GLN A C 1
ATOM 1713 O O . GLN A 1 220 ? 5.485 -21.774 -12.644 1.00 71.25 220 GLN A O 1
ATOM 1718 N N . GLU A 1 221 ? 4.033 -20.063 -12.438 1.00 71.75 221 GLU A N 1
ATOM 1719 C CA . GLU A 1 221 ? 3.493 -20.384 -11.114 1.00 71.75 221 GLU A CA 1
ATOM 1720 C C . GLU A 1 221 ? 1.974 -20.270 -11.236 1.00 71.75 221 GLU A C 1
ATOM 1722 O O . GLU A 1 221 ? 1.520 -19.307 -11.851 1.00 71.75 221 GLU A O 1
ATOM 1727 N N . PRO A 1 222 ? 1.176 -21.220 -10.728 1.00 74.69 222 PRO A N 1
ATOM 1728 C CA . PRO A 1 222 ? -0.275 -21.170 -10.873 1.00 74.69 222 PRO A CA 1
ATOM 1729 C C . PRO A 1 222 ? -0.916 -20.066 -10.022 1.00 74.69 222 PRO A C 1
ATOM 1731 O O . PRO A 1 222 ? -2.024 -19.647 -10.337 1.00 74.69 222 PRO A O 1
ATOM 1734 N N . ASP A 1 223 ? -0.222 -19.598 -8.976 1.00 81.12 223 ASP A N 1
ATOM 1735 C CA . ASP A 1 223 ? -0.734 -18.656 -7.968 1.00 81.12 223 ASP A CA 1
ATOM 1736 C C . ASP A 1 223 ? -2.079 -19.112 -7.378 1.00 81.12 223 ASP A C 1
ATOM 1738 O O . ASP A 1 223 ? -2.970 -18.308 -7.119 1.00 81.12 223 ASP A O 1
ATOM 1742 N N . ALA A 1 224 ? -2.212 -20.428 -7.172 1.00 85.00 224 ALA A N 1
ATOM 1743 C CA . ALA A 1 224 ? -3.391 -21.030 -6.570 1.00 85.00 224 ALA A CA 1
ATOM 1744 C C . ALA A 1 224 ? -3.504 -20.615 -5.099 1.00 85.00 224 ALA A C 1
ATOM 1746 O O . ALA A 1 224 ? -2.545 -20.738 -4.333 1.00 85.00 224 ALA A O 1
ATOM 1747 N N . ILE A 1 225 ? -4.687 -20.131 -4.737 1.00 91.12 225 ILE A N 1
ATOM 1748 C CA . ILE A 1 225 ? -5.030 -19.667 -3.397 1.00 91.12 225 ILE A CA 1
ATOM 1749 C C . ILE A 1 225 ? -5.689 -20.788 -2.595 1.00 91.12 225 ILE A C 1
ATOM 1751 O O . ILE A 1 225 ? -6.523 -21.535 -3.104 1.00 91.12 225 ILE A O 1
ATOM 1755 N N . GLU A 1 226 ? -5.338 -20.873 -1.322 1.00 94.56 226 GLU A N 1
ATOM 1756 C CA . GLU A 1 226 ? -5.920 -21.781 -0.343 1.00 94.56 226 GLU A CA 1
ATOM 1757 C C . GLU A 1 226 ? -6.346 -20.945 0.868 1.00 94.56 226 GLU A C 1
ATOM 1759 O O . GLU A 1 226 ? -5.505 -20.459 1.621 1.00 94.56 226 GLU A O 1
ATOM 1764 N N . ILE A 1 227 ? -7.650 -20.722 1.034 1.00 95.50 2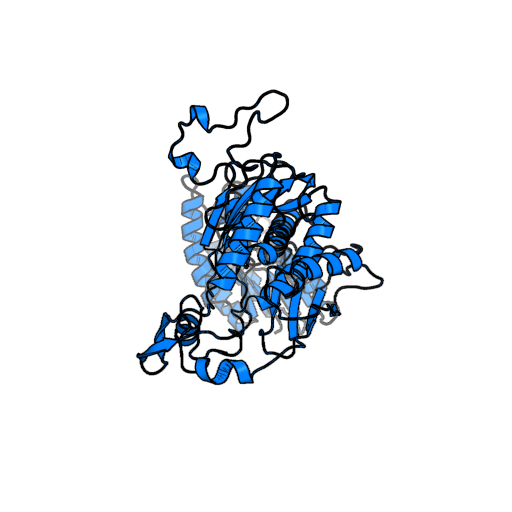27 ILE A N 1
ATOM 1765 C CA . ILE A 1 227 ? -8.197 -20.035 2.212 1.00 95.50 227 ILE A CA 1
ATOM 1766 C C . ILE A 1 227 ? -8.289 -21.050 3.348 1.00 95.50 227 ILE A C 1
ATOM 1768 O O . ILE A 1 227 ? -8.944 -22.080 3.195 1.00 95.50 227 ILE A O 1
ATOM 1772 N N . VAL A 1 228 ? -7.675 -20.744 4.490 1.00 95.94 228 VAL A N 1
ATOM 1773 C CA . VAL A 1 228 ? -7.623 -21.658 5.644 1.00 95.94 228 VAL A CA 1
ATOM 1774 C C . VAL A 1 228 ? -8.439 -21.201 6.849 1.00 95.94 228 VAL A C 1
ATOM 1776 O O . VAL A 1 228 ? -8.709 -22.009 7.733 1.00 95.94 228 VAL A O 1
ATOM 1779 N N . SER A 1 229 ? -8.856 -19.935 6.909 1.00 96.50 229 SER A N 1
ATOM 1780 C CA . SER A 1 229 ? -9.681 -19.413 8.007 1.00 96.50 229 SER A CA 1
ATOM 1781 C C . SER A 1 229 ? -10.555 -18.236 7.570 1.00 96.50 229 SER A C 1
ATOM 1783 O O . SER A 1 229 ? -10.412 -17.718 6.464 1.00 96.50 229 SER A O 1
ATOM 1785 N N . GLY A 1 230 ? -11.458 -17.804 8.455 1.00 94.00 230 GLY A N 1
ATOM 1786 C CA . GLY A 1 230 ? -12.204 -16.546 8.322 1.00 94.00 230 GLY A CA 1
ATOM 1787 C C . GLY A 1 230 ? -13.346 -16.549 7.302 1.00 94.00 230 GLY A C 1
ATOM 1788 O O . GLY A 1 230 ? -14.003 -15.525 7.121 1.00 94.00 230 GLY A O 1
ATOM 1789 N N . ILE A 1 231 ? -13.604 -17.686 6.643 1.00 95.81 231 ILE A N 1
ATOM 1790 C CA . ILE A 1 231 ? -14.687 -17.852 5.670 1.00 95.81 231 ILE A CA 1
ATOM 1791 C C . ILE A 1 231 ? -15.496 -19.111 5.995 1.00 95.81 231 ILE A C 1
ATOM 1793 O O . ILE A 1 231 ? -14.945 -20.194 6.182 1.00 95.81 231 ILE A O 1
ATOM 1797 N N . PHE A 1 232 ? -16.820 -18.971 6.024 1.00 95.38 232 PHE A N 1
ATOM 1798 C CA . PHE A 1 232 ? -17.773 -20.060 6.216 1.00 95.38 232 PHE A CA 1
ATOM 1799 C C . PHE A 1 232 ? -18.943 -19.898 5.240 1.00 95.38 232 PHE A C 1
ATOM 1801 O O . PHE A 1 232 ? -19.497 -18.811 5.102 1.00 95.38 232 PHE A O 1
ATOM 1808 N N . GLN A 1 233 ? -19.302 -20.972 4.527 1.00 94.44 233 GLN A N 1
ATOM 1809 C CA . GLN A 1 233 ? -20.369 -20.966 3.508 1.00 94.44 233 GLN A CA 1
ATOM 1810 C C . GLN A 1 233 ? -20.241 -19.825 2.471 1.00 94.44 233 GLN A C 1
ATOM 1812 O O . GLN A 1 233 ? -21.228 -19.211 2.074 1.00 94.44 233 GLN A O 1
ATOM 1817 N N . GLY A 1 234 ? -19.008 -19.529 2.042 1.00 92.75 234 GLY A N 1
ATOM 1818 C CA . GLY A 1 234 ? -18.721 -18.492 1.040 1.00 92.75 234 GLY A CA 1
ATOM 1819 C C . GLY A 1 234 ? -18.799 -17.051 1.557 1.00 92.75 234 GLY A C 1
ATOM 1820 O O . GLY A 1 234 ? -18.710 -16.121 0.758 1.00 92.75 234 GLY A O 1
ATOM 1821 N N . LYS A 1 235 ? -18.955 -16.851 2.871 1.00 95.94 235 LYS A N 1
ATOM 1822 C CA . LYS A 1 235 ? -19.016 -15.530 3.502 1.00 95.94 235 LYS A CA 1
ATOM 1823 C C . LYS A 1 235 ? -17.929 -15.351 4.547 1.00 95.94 235 LYS A C 1
ATOM 1825 O O . LYS A 1 235 ? -17.529 -16.316 5.197 1.00 95.94 235 LYS A O 1
ATOM 1830 N N . THR A 1 236 ? -17.485 -14.117 4.731 1.00 95.69 236 THR A N 1
ATOM 1831 C CA . THR A 1 236 ? -16.575 -13.743 5.814 1.00 95.69 236 THR A CA 1
ATOM 1832 C C . THR A 1 236 ? -17.247 -13.965 7.170 1.00 95.69 236 THR A C 1
ATOM 1834 O O . THR A 1 236 ? -18.448 -13.747 7.331 1.00 95.69 236 THR A O 1
ATOM 1837 N N . THR A 1 237 ? -16.491 -14.406 8.168 1.00 90.81 237 THR A N 1
ATOM 1838 C CA . THR A 1 237 ? -17.003 -14.600 9.538 1.00 90.81 237 THR A CA 1
ATOM 1839 C C . THR A 1 237 ? -16.787 -13.374 10.426 1.00 90.81 237 THR A C 1
ATOM 1841 O O . THR A 1 237 ? -17.355 -13.301 11.513 1.00 90.81 237 THR A O 1
ATOM 1844 N N . GLY A 1 238 ? -15.988 -12.401 9.974 1.00 87.94 238 GLY A N 1
ATOM 1845 C CA . GLY A 1 238 ? -15.518 -11.262 10.774 1.00 87.94 238 GLY A CA 1
ATOM 1846 C C . GLY A 1 238 ? -14.297 -11.579 11.646 1.00 87.94 238 GLY A C 1
ATOM 1847 O O . GLY A 1 238 ? -13.831 -10.710 12.378 1.00 87.94 238 GLY A O 1
ATOM 1848 N N . THR A 1 239 ? -13.788 -12.813 11.571 1.00 90.75 239 THR A N 1
ATOM 1849 C CA . THR A 1 239 ? -12.522 -13.246 12.181 1.00 90.75 239 THR A CA 1
ATOM 1850 C C . THR A 1 239 ? -11.403 -13.241 11.131 1.00 90.75 239 THR A C 1
ATOM 1852 O O . THR A 1 239 ? -11.718 -13.264 9.938 1.00 90.75 239 THR A O 1
ATOM 1855 N N . PRO A 1 240 ? -10.119 -13.322 11.527 1.00 94.38 240 PRO A N 1
ATOM 1856 C CA . PRO A 1 240 ? -9.008 -13.289 10.582 1.00 94.38 240 PRO A CA 1
ATOM 1857 C C . PRO A 1 240 ? -9.118 -14.307 9.436 1.00 94.38 240 PRO A C 1
ATOM 1859 O O . PRO A 1 240 ? -9.351 -15.504 9.659 1.00 94.38 240 PRO A O 1
ATOM 1862 N N . ILE A 1 241 ? -8.903 -13.833 8.208 1.00 96.75 241 ILE A N 1
ATOM 1863 C CA . ILE A 1 241 ? -8.833 -14.644 6.988 1.00 96.75 241 ILE A CA 1
ATOM 1864 C C . ILE A 1 241 ? -7.370 -14.913 6.675 1.00 96.75 241 ILE A C 1
ATOM 1866 O O . ILE A 1 241 ? -6.627 -14.000 6.328 1.00 96.75 241 ILE A O 1
ATOM 1870 N N . ALA A 1 242 ? -6.957 -16.171 6.752 1.00 97.56 242 ALA A N 1
ATOM 1871 C CA . ALA A 1 242 ? -5.640 -16.599 6.313 1.00 97.56 242 ALA A CA 1
ATOM 1872 C C . ALA A 1 242 ? -5.723 -17.248 4.925 1.00 97.56 242 ALA A C 1
ATOM 1874 O O . ALA A 1 242 ? -6.578 -18.099 4.666 1.00 97.56 242 ALA A O 1
ATOM 1875 N N . ILE A 1 243 ? -4.816 -16.842 4.038 1.00 97.44 243 ILE A N 1
ATOM 1876 C CA . ILE A 1 243 ? -4.687 -17.337 2.666 1.00 97.44 243 ILE A CA 1
ATOM 1877 C C . ILE A 1 243 ? -3.258 -17.834 2.464 1.00 97.44 243 ILE A C 1
ATOM 1879 O O . ILE A 1 243 ? -2.306 -17.089 2.701 1.00 97.44 243 ILE A O 1
ATOM 1883 N N . LEU A 1 244 ? -3.108 -19.064 1.977 1.00 96.38 244 LEU A N 1
ATOM 1884 C CA . LEU A 1 244 ? -1.843 -19.628 1.518 1.00 96.38 244 LEU A CA 1
ATOM 1885 C C . LEU A 1 244 ? -1.776 -19.675 -0.008 1.00 96.38 244 LEU A C 1
ATOM 1887 O O . LEU A 1 244 ? -2.768 -19.890 -0.699 1.00 96.38 244 LEU A O 1
ATOM 1891 N N . ILE A 1 245 ? -0.565 -19.505 -0.527 1.00 94.19 245 ILE A N 1
ATOM 1892 C CA . ILE A 1 245 ? -0.209 -19.600 -1.939 1.00 94.19 245 ILE A CA 1
ATOM 1893 C C . ILE A 1 245 ? 1.039 -20.477 -2.023 1.00 94.19 245 ILE A C 1
ATOM 1895 O O . ILE A 1 245 ? 2.123 -20.081 -1.586 1.00 94.19 245 ILE A O 1
ATOM 1899 N N . ARG A 1 246 ? 0.902 -21.682 -2.579 1.00 90.94 246 ARG A N 1
ATOM 1900 C CA . ARG A 1 246 ? 2.007 -22.652 -2.662 1.00 90.94 246 ARG A CA 1
ATOM 1901 C C . ARG A 1 246 ? 3.002 -22.264 -3.755 1.00 90.94 246 ARG A C 1
ATOM 1903 O O . ARG A 1 246 ? 2.606 -21.832 -4.839 1.00 90.94 246 ARG A O 1
ATOM 1910 N N . ASN A 1 247 ? 4.292 -22.430 -3.474 1.00 86.88 247 ASN A N 1
ATOM 1911 C CA . ASN A 1 247 ? 5.355 -22.241 -4.460 1.00 86.88 247 ASN A CA 1
ATOM 1912 C C . ASN A 1 247 ? 5.655 -23.587 -5.126 1.00 86.88 247 ASN A C 1
ATOM 1914 O O . ASN A 1 247 ? 6.034 -24.538 -4.446 1.00 86.88 247 ASN A O 1
ATOM 1918 N N . THR A 1 248 ? 5.494 -23.679 -6.447 1.00 78.00 248 THR A N 1
ATOM 1919 C CA . THR A 1 248 ? 5.575 -24.964 -7.171 1.00 78.00 248 THR A CA 1
ATOM 1920 C C . THR A 1 248 ? 6.763 -25.067 -8.123 1.00 78.00 248 THR A C 1
ATOM 1922 O O . THR A 1 248 ? 7.095 -26.163 -8.568 1.00 78.00 248 THR A O 1
ATOM 1925 N N . ASN A 1 249 ? 7.436 -23.954 -8.429 1.00 67.75 249 ASN A N 1
ATOM 1926 C CA . ASN A 1 249 ? 8.494 -23.893 -9.435 1.00 67.75 249 ASN A CA 1
ATOM 1927 C C . ASN A 1 249 ? 9.815 -23.379 -8.845 1.00 67.75 249 ASN A C 1
ATOM 1929 O O . ASN A 1 249 ? 10.382 -22.377 -9.286 1.00 67.75 249 ASN A O 1
ATOM 1933 N N . GLN A 1 250 ? 10.304 -24.080 -7.821 1.00 63.69 250 GLN A N 1
ATOM 1934 C CA . GLN A 1 250 ? 11.580 -23.779 -7.180 1.00 63.69 250 GLN A CA 1
ATOM 1935 C C . GLN A 1 250 ? 12.716 -24.488 -7.927 1.00 63.69 250 GLN A C 1
ATOM 1937 O O . GLN A 1 250 ? 12.796 -25.715 -7.945 1.00 63.69 250 GLN A O 1
ATOM 1942 N N . ARG A 1 251 ? 13.612 -23.714 -8.546 1.00 62.91 251 ARG A N 1
ATOM 1943 C CA . ARG A 1 251 ? 14.873 -24.213 -9.114 1.00 62.91 251 ARG A CA 1
ATOM 1944 C C . ARG A 1 251 ? 16.026 -23.548 -8.382 1.00 62.91 251 ARG A C 1
ATOM 1946 O O . ARG A 1 251 ? 16.474 -22.474 -8.765 1.00 62.91 251 ARG A O 1
ATOM 1953 N N . SER A 1 252 ? 16.468 -24.165 -7.294 1.00 58.12 252 SER A N 1
ATOM 1954 C CA . SER A 1 252 ? 17.564 -23.649 -6.468 1.00 58.12 252 SER A CA 1
ATOM 1955 C C . SER A 1 252 ? 18.913 -23.634 -7.200 1.00 58.12 252 SER A C 1
ATOM 1957 O O . SER A 1 252 ? 19.705 -22.734 -6.949 1.00 58.12 252 SER A O 1
ATOM 1959 N N . GLY A 1 253 ? 19.139 -24.562 -8.140 1.00 55.88 253 GLY A N 1
ATOM 1960 C CA . GLY A 1 253 ? 20.413 -24.710 -8.862 1.00 55.88 253 GLY A CA 1
ATOM 1961 C C . GLY A 1 253 ? 20.769 -23.581 -9.840 1.00 55.88 253 GLY A C 1
ATOM 1962 O O . GLY A 1 253 ? 21.937 -23.424 -10.166 1.00 55.88 253 GLY A O 1
ATOM 1963 N N . ASP A 1 254 ? 19.809 -22.745 -10.257 1.00 59.00 254 ASP A N 1
ATOM 1964 C CA . ASP A 1 254 ? 20.062 -21.614 -11.175 1.00 59.00 254 ASP A CA 1
ATOM 1965 C C . ASP A 1 254 ? 20.756 -20.415 -10.471 1.00 59.00 254 ASP A C 1
ATOM 1967 O O . ASP A 1 254 ? 20.938 -19.357 -11.073 1.00 59.00 254 ASP A O 1
ATOM 1971 N N . TYR A 1 255 ? 21.088 -20.528 -9.175 1.00 62.62 255 TYR A N 1
ATOM 1972 C CA . TYR A 1 255 ? 21.474 -19.396 -8.321 1.00 62.62 255 TYR A CA 1
ATOM 1973 C C . TYR A 1 255 ? 22.790 -19.572 -7.543 1.00 62.62 255 TYR A C 1
ATOM 1975 O O . TYR A 1 255 ? 23.167 -18.655 -6.807 1.00 62.62 255 TYR A O 1
ATOM 1983 N N . ASP A 1 256 ? 23.496 -20.697 -7.686 1.00 62.94 256 ASP A N 1
ATOM 1984 C CA . ASP A 1 256 ? 24.689 -20.998 -6.875 1.00 62.94 256 ASP A CA 1
ATOM 1985 C C . ASP A 1 256 ? 25.815 -19.969 -7.078 1.00 62.94 256 ASP A C 1
ATOM 1987 O O . ASP A 1 256 ? 26.430 -19.527 -6.101 1.00 62.94 256 ASP A O 1
ATOM 1991 N N . ASP A 1 257 ? 25.994 -19.469 -8.304 1.00 68.00 257 ASP A N 1
ATOM 1992 C CA . ASP A 1 257 ? 26.968 -18.414 -8.626 1.00 68.00 257 ASP A CA 1
ATOM 1993 C C . ASP A 1 257 ? 26.615 -17.056 -7.988 1.00 68.00 257 ASP A C 1
ATOM 1995 O O . ASP A 1 257 ? 27.485 -16.233 -7.699 1.00 68.00 257 ASP A O 1
ATOM 1999 N N . ILE A 1 258 ? 25.331 -16.821 -7.704 1.00 78.19 258 ILE A N 1
ATOM 2000 C CA . ILE A 1 258 ? 24.811 -15.565 -7.140 1.00 78.19 258 ILE A CA 1
ATOM 2001 C C . ILE A 1 258 ? 24.884 -15.573 -5.607 1.00 78.19 258 ILE A C 1
ATOM 2003 O O . ILE A 1 258 ? 24.880 -14.512 -4.979 1.00 78.19 258 ILE A O 1
ATOM 2007 N N . SER A 1 259 ? 25.005 -16.748 -4.982 1.00 83.81 259 SER A N 1
ATOM 2008 C CA . SER A 1 259 ? 25.058 -16.894 -3.521 1.00 83.81 259 SER A CA 1
ATOM 2009 C C . SER A 1 259 ? 26.138 -16.020 -2.865 1.00 83.81 259 SER A C 1
ATOM 2011 O O . SER A 1 259 ? 25.926 -15.492 -1.772 1.00 83.81 259 SER A O 1
ATOM 2013 N N . ARG A 1 260 ? 27.257 -15.797 -3.568 1.00 87.62 260 ARG A N 1
ATOM 2014 C CA . ARG A 1 260 ? 28.414 -15.020 -3.096 1.00 87.62 260 ARG A CA 1
ATOM 2015 C C . ARG A 1 260 ? 28.459 -13.580 -3.600 1.00 87.62 260 ARG A C 1
ATOM 2017 O O . ARG A 1 260 ? 29.353 -12.847 -3.197 1.00 87.62 260 ARG A O 1
ATOM 2024 N N . LEU A 1 261 ? 27.527 -13.161 -4.452 1.00 91.75 261 LEU A N 1
ATOM 2025 C CA . LEU A 1 261 ? 27.535 -11.842 -5.089 1.00 91.75 261 LEU A CA 1
ATOM 2026 C C . LEU A 1 261 ? 26.407 -10.960 -4.550 1.00 91.75 261 LEU A C 1
ATOM 2028 O O . LEU A 1 261 ? 25.369 -11.451 -4.103 1.00 91.75 261 LEU A O 1
ATOM 2032 N N . TYR A 1 262 ? 26.580 -9.642 -4.610 1.00 93.25 262 TYR A N 1
ATOM 2033 C CA . TYR A 1 262 ? 25.468 -8.703 -4.450 1.00 93.25 262 TYR A CA 1
ATOM 2034 C C . TYR A 1 262 ? 24.936 -8.327 -5.835 1.00 93.25 262 TYR A C 1
ATOM 2036 O O . TYR A 1 262 ? 25.682 -7.810 -6.657 1.00 93.25 262 TYR A O 1
ATOM 2044 N N . ARG A 1 263 ? 23.666 -8.570 -6.166 1.00 92.44 263 ARG A N 1
ATOM 2045 C CA . ARG A 1 263 ? 23.156 -8.171 -7.488 1.00 92.44 263 ARG A CA 1
ATOM 2046 C C . ARG A 1 263 ? 22.891 -6.661 -7.514 1.00 92.44 263 ARG A C 1
ATOM 2048 O O . ARG A 1 263 ? 22.168 -6.160 -6.644 1.00 92.44 263 ARG A O 1
ATOM 2055 N N . PRO A 1 264 ? 23.401 -5.925 -8.517 1.00 94.38 264 PRO A N 1
ATOM 2056 C CA . PRO A 1 264 ? 23.080 -4.514 -8.691 1.00 94.38 264 PRO A CA 1
ATOM 2057 C C . PRO A 1 264 ? 21.570 -4.284 -8.749 1.00 94.38 264 PRO A C 1
ATOM 2059 O O . PRO A 1 264 ? 20.829 -5.025 -9.390 1.00 94.38 264 PRO A O 1
ATOM 2062 N N . GLY A 1 265 ? 21.094 -3.272 -8.024 1.00 91.88 265 GLY A N 1
ATOM 2063 C CA . GLY A 1 265 ? 19.675 -2.920 -7.976 1.00 91.88 265 GLY A CA 1
ATOM 2064 C C . GLY A 1 265 ? 18.773 -3.866 -7.168 1.00 91.88 265 GLY A C 1
ATOM 2065 O O . GLY A 1 265 ? 17.579 -3.570 -7.058 1.00 91.88 265 GLY A O 1
ATOM 2066 N N . HIS A 1 266 ? 19.297 -4.950 -6.589 1.00 92.75 266 HIS A N 1
ATOM 2067 C CA . HIS A 1 266 ? 18.578 -5.808 -5.640 1.00 92.75 266 HIS A CA 1
ATOM 2068 C C . HIS A 1 266 ? 18.867 -5.417 -4.191 1.00 92.75 266 HIS A C 1
ATOM 2070 O O . HIS A 1 266 ? 19.717 -4.579 -3.897 1.00 92.75 266 HIS A O 1
ATOM 2076 N N . ALA A 1 267 ? 18.143 -6.047 -3.271 1.00 93.56 267 ALA A N 1
ATOM 2077 C CA . ALA A 1 267 ? 18.264 -5.805 -1.840 1.00 93.56 267 ALA A CA 1
ATOM 2078 C C . ALA A 1 267 ? 19.394 -6.628 -1.181 1.00 93.56 267 ALA A C 1
ATOM 2080 O O . ALA A 1 267 ? 19.511 -6.664 0.039 1.00 93.56 267 ALA A O 1
ATOM 2081 N N . ASP A 1 268 ? 20.233 -7.297 -1.976 1.00 92.88 268 ASP A N 1
ATOM 2082 C CA . ASP A 1 268 ? 21.163 -8.310 -1.482 1.00 92.88 268 ASP A CA 1
ATOM 2083 C C . ASP A 1 268 ? 22.153 -7.770 -0.440 1.00 92.88 268 ASP A C 1
ATOM 2085 O O . ASP A 1 268 ? 22.370 -8.389 0.602 1.00 92.88 268 ASP A O 1
ATOM 2089 N N . HIS A 1 269 ? 22.757 -6.613 -0.715 1.00 94.12 269 HIS A N 1
ATOM 2090 C CA . HIS A 1 269 ? 23.710 -5.990 0.202 1.00 94.12 269 HIS A CA 1
ATOM 2091 C C . HIS A 1 269 ? 23.004 -5.447 1.443 1.00 94.12 269 HIS A C 1
ATOM 2093 O O . HIS A 1 269 ? 23.410 -5.726 2.566 1.00 94.12 269 HIS A O 1
ATOM 2099 N N . THR A 1 270 ? 21.901 -4.721 1.258 1.00 95.19 270 THR A N 1
ATOM 2100 C CA . THR A 1 270 ? 21.194 -4.072 2.368 1.00 95.19 270 THR A CA 1
ATOM 2101 C C . THR A 1 270 ? 20.567 -5.076 3.331 1.00 95.19 270 THR A C 1
ATOM 2103 O O . THR A 1 270 ? 20.580 -4.834 4.533 1.00 95.19 270 THR A O 1
ATOM 2106 N N . TRP A 1 271 ? 20.077 -6.220 2.844 1.00 94.19 271 TRP A N 1
ATOM 2107 C CA . TRP A 1 271 ? 19.565 -7.293 3.702 1.00 94.19 271 TRP A CA 1
ATOM 2108 C C . TRP A 1 271 ? 20.673 -7.971 4.500 1.00 94.19 271 TRP A C 1
ATOM 2110 O O . TRP A 1 271 ? 20.508 -8.164 5.702 1.00 94.19 271 TRP A O 1
ATOM 2120 N N . GLN A 1 272 ? 21.814 -8.257 3.864 1.00 94.00 272 GLN A N 1
ATOM 2121 C CA . GLN A 1 272 ? 22.977 -8.807 4.559 1.00 94.00 272 GLN A CA 1
ATOM 2122 C C . GLN A 1 272 ? 23.463 -7.856 5.663 1.00 94.00 272 GLN A C 1
ATOM 2124 O O . GLN A 1 272 ? 23.697 -8.300 6.781 1.00 94.00 272 GLN A O 1
ATOM 2129 N N . GLN A 1 273 ? 23.556 -6.552 5.380 1.00 94.56 273 GLN A N 1
ATOM 2130 C CA . GLN A 1 273 ? 23.971 -5.553 6.373 1.00 94.56 273 GLN A CA 1
ATOM 2131 C C . GLN A 1 273 ? 22.951 -5.383 7.507 1.00 94.56 273 GLN A C 1
ATOM 2133 O O . GLN A 1 273 ? 23.335 -5.234 8.661 1.00 94.56 273 GLN A O 1
ATOM 2138 N N . LYS A 1 274 ? 21.648 -5.406 7.198 1.00 95.62 274 LYS A N 1
ATOM 2139 C CA . LYS A 1 274 ? 20.591 -5.192 8.197 1.00 95.62 274 LYS A CA 1
ATOM 2140 C C . LYS A 1 274 ? 20.385 -6.395 9.117 1.00 95.62 274 LYS A C 1
ATOM 2142 O O . LYS A 1 274 ? 20.145 -6.204 10.304 1.00 95.62 274 LYS A O 1
ATOM 2147 N N . PHE A 1 275 ? 20.416 -7.609 8.570 1.00 94.12 275 PHE A N 1
ATOM 2148 C CA . PHE A 1 275 ? 20.004 -8.821 9.286 1.00 94.12 275 PHE A CA 1
ATOM 2149 C C . PHE A 1 275 ? 21.143 -9.812 9.543 1.00 94.12 275 PHE A C 1
ATOM 2151 O O . PHE A 1 275 ? 20.931 -10.805 10.231 1.00 94.12 275 PHE A O 1
ATOM 2158 N N . GLY A 1 276 ? 22.331 -9.605 8.969 1.00 93.25 276 GLY A N 1
ATOM 2159 C CA . GLY A 1 276 ? 23.439 -10.565 9.038 1.00 93.25 276 GLY A CA 1
ATOM 2160 C C . GLY A 1 276 ? 23.213 -11.849 8.227 1.00 93.25 276 GLY A C 1
ATOM 2161 O O . GLY A 1 276 ? 24.121 -12.669 8.108 1.00 93.25 276 GLY A O 1
ATOM 2162 N N . ILE A 1 277 ? 22.031 -12.016 7.630 1.00 89.88 277 ILE A N 1
ATOM 2163 C CA . ILE A 1 277 ? 21.651 -13.161 6.809 1.00 89.88 277 ILE A CA 1
ATOM 2164 C C . ILE A 1 277 ? 20.834 -12.697 5.604 1.00 89.88 277 ILE A C 1
ATOM 2166 O O . ILE A 1 277 ? 19.995 -11.798 5.695 1.00 89.88 277 ILE A O 1
ATOM 2170 N N . ARG A 1 278 ? 21.061 -13.349 4.464 1.00 89.31 278 ARG A N 1
ATOM 2171 C CA . ARG A 1 278 ? 20.284 -13.163 3.242 1.00 89.31 278 ARG A CA 1
ATOM 2172 C C . ARG A 1 278 ? 19.909 -14.509 2.642 1.00 89.31 278 ARG A C 1
ATOM 2174 O O . ARG A 1 278 ? 20.782 -15.326 2.359 1.00 89.31 278 ARG A O 1
ATOM 2181 N N . ASP A 1 279 ? 18.631 -14.674 2.311 1.00 87.19 279 ASP A N 1
ATOM 2182 C CA . ASP A 1 279 ? 18.216 -15.718 1.377 1.00 87.19 279 ASP A CA 1
ATOM 2183 C C . ASP A 1 279 ? 18.453 -15.252 -0.067 1.00 87.19 279 ASP A C 1
ATOM 2185 O O . ASP A 1 279 ? 17.696 -14.466 -0.645 1.00 87.19 279 ASP A O 1
ATOM 2189 N N . TRP A 1 280 ? 19.569 -15.702 -0.635 1.00 80.56 280 TRP A N 1
ATOM 2190 C CA . TRP A 1 280 ? 19.981 -15.391 -2.002 1.00 80.56 280 TRP A CA 1
ATOM 2191 C C . TRP A 1 280 ? 19.119 -16.105 -3.053 1.00 80.56 280 TRP A C 1
ATOM 2193 O O . TRP A 1 280 ? 19.080 -15.665 -4.206 1.00 80.56 280 TRP A O 1
ATOM 2203 N N . ARG A 1 281 ? 18.365 -17.145 -2.671 1.00 81.38 281 ARG A N 1
ATOM 2204 C CA . ARG A 1 281 ? 17.502 -17.907 -3.580 1.00 81.38 281 ARG A CA 1
ATOM 2205 C C . ARG A 1 281 ? 16.307 -17.037 -3.960 1.00 81.38 281 ARG A C 1
ATOM 2207 O O . ARG A 1 281 ? 15.436 -16.725 -3.146 1.00 81.38 281 ARG A O 1
ATOM 2214 N N . GLY A 1 282 ? 16.312 -16.526 -5.191 1.00 73.62 282 GLY A N 1
ATOM 2215 C CA . GLY A 1 282 ? 15.256 -15.647 -5.712 1.00 73.62 282 GLY A CA 1
ATOM 2216 C C . GLY A 1 282 ? 15.014 -14.340 -4.954 1.00 73.62 282 GLY A C 1
ATOM 2217 O O . GLY A 1 282 ? 13.991 -13.699 -5.202 1.00 73.62 282 GLY A O 1
ATOM 2218 N N . GLY A 1 283 ? 15.929 -13.934 -4.065 1.00 81.06 283 GLY A N 1
ATOM 2219 C CA . GLY A 1 283 ? 15.796 -12.745 -3.216 1.00 81.06 283 GLY A CA 1
ATOM 2220 C C . GLY A 1 283 ? 14.942 -12.929 -1.955 1.00 81.06 283 GLY A C 1
ATOM 2221 O O . GLY A 1 283 ? 14.575 -11.923 -1.341 1.00 81.06 283 GLY A O 1
ATOM 2222 N N . GLY A 1 284 ? 14.598 -14.166 -1.572 1.00 86.44 284 GLY A N 1
ATOM 2223 C CA . GLY A 1 284 ? 13.929 -14.446 -0.298 1.00 86.44 284 GLY A CA 1
ATOM 2224 C C . GLY A 1 284 ? 12.637 -13.652 -0.111 1.00 86.44 284 GLY A C 1
ATOM 2225 O O . GLY A 1 284 ? 11.765 -13.668 -0.987 1.00 86.44 284 GLY A O 1
ATOM 2226 N N . ARG A 1 285 ? 12.544 -12.929 1.012 1.00 91.38 285 ARG A N 1
ATOM 2227 C CA . ARG A 1 285 ? 11.407 -12.068 1.376 1.00 91.38 285 ARG A CA 1
ATOM 2228 C C . ARG A 1 285 ? 11.350 -10.733 0.620 1.00 91.38 285 ARG A C 1
ATOM 2230 O O . ARG A 1 285 ? 10.282 -10.148 0.501 1.00 91.38 285 ARG A O 1
ATOM 2237 N N . SER A 1 286 ? 12.466 -10.268 0.057 1.00 90.00 286 SER A N 1
ATOM 2238 C CA . SER A 1 286 ? 12.504 -9.044 -0.769 1.00 90.00 286 SER A CA 1
ATOM 2239 C C . SER A 1 286 ? 11.990 -9.248 -2.201 1.00 90.00 286 SER A C 1
ATOM 2241 O O . SER A 1 286 ? 11.873 -8.302 -2.979 1.00 90.00 286 SER A O 1
ATOM 2243 N N . SER A 1 287 ? 11.707 -10.499 -2.567 1.00 89.88 287 SER A N 1
ATOM 2244 C CA . SER A 1 287 ? 11.247 -10.883 -3.894 1.00 89.88 287 SER A CA 1
ATOM 2245 C C . SER A 1 287 ? 9.845 -10.358 -4.197 1.00 89.88 287 SER A C 1
ATOM 2247 O O . SER A 1 287 ? 8.944 -10.437 -3.364 1.00 89.88 287 SER A O 1
ATOM 2249 N N . GLY A 1 288 ? 9.597 -9.988 -5.457 1.00 89.81 288 GLY A N 1
ATOM 2250 C CA . GLY A 1 288 ? 8.252 -9.676 -5.957 1.00 89.81 288 GLY A CA 1
ATOM 2251 C C . GLY A 1 288 ? 7.270 -10.861 -5.927 1.00 89.81 288 GLY A C 1
ATOM 2252 O O . GLY A 1 288 ? 6.145 -10.737 -6.401 1.00 89.81 288 GLY A O 1
ATOM 2253 N N . ARG A 1 289 ? 7.667 -12.034 -5.414 1.00 90.12 289 ARG A N 1
ATOM 2254 C CA . ARG A 1 289 ? 6.735 -13.119 -5.081 1.00 90.12 289 ARG A CA 1
ATOM 2255 C C . ARG A 1 289 ? 5.756 -12.694 -3.983 1.00 90.12 289 ARG A C 1
ATOM 2257 O O . ARG A 1 289 ? 4.576 -12.999 -4.108 1.00 90.12 289 ARG A O 1
ATOM 2264 N N . GLU A 1 290 ? 6.236 -11.947 -2.988 1.00 94.56 290 GLU A N 1
ATOM 2265 C CA . GLU A 1 290 ? 5.456 -11.480 -1.833 1.00 94.56 290 GLU A CA 1
ATOM 2266 C C . GLU A 1 290 ? 4.216 -10.673 -2.249 1.00 94.56 290 GLU A C 1
ATOM 2268 O O . GLU A 1 290 ? 3.165 -10.790 -1.625 1.00 94.56 290 GLU A O 1
ATOM 2273 N N . THR A 1 291 ? 4.268 -9.966 -3.382 1.00 95.56 291 THR A N 1
ATOM 2274 C CA . THR A 1 291 ? 3.123 -9.186 -3.874 1.00 95.56 291 THR A CA 1
ATOM 2275 C C . THR A 1 291 ? 1.915 -10.033 -4.276 1.00 95.56 291 THR A C 1
ATOM 2277 O O . THR A 1 291 ? 0.824 -9.486 -4.408 1.00 95.56 291 THR A O 1
ATOM 2280 N N . ALA A 1 292 ? 2.060 -11.355 -4.446 1.00 95.19 292 ALA A N 1
ATOM 2281 C CA . ALA A 1 292 ? 0.910 -12.242 -4.637 1.00 95.19 292 ALA A CA 1
ATOM 2282 C C . ALA A 1 292 ? 0.020 -12.280 -3.382 1.00 95.19 292 ALA A C 1
ATOM 2284 O O . ALA A 1 292 ? -1.200 -12.259 -3.500 1.00 95.19 292 ALA A O 1
ATOM 2285 N N . ALA A 1 293 ? 0.623 -12.260 -2.190 1.00 96.44 293 ALA A N 1
ATOM 2286 C CA . ALA A 1 293 ? -0.104 -12.195 -0.925 1.00 96.44 293 ALA A CA 1
ATOM 2287 C C . ALA A 1 293 ? -0.826 -10.846 -0.762 1.00 96.44 293 ALA A C 1
ATOM 2289 O O . ALA A 1 293 ? -2.001 -10.813 -0.402 1.00 96.44 293 ALA A O 1
ATOM 2290 N N . ARG A 1 294 ? -0.163 -9.738 -1.127 1.00 97.50 294 ARG A N 1
ATOM 2291 C CA . ARG A 1 294 ? -0.791 -8.403 -1.159 1.00 97.50 294 ARG A CA 1
ATOM 2292 C C . ARG A 1 294 ? -1.987 -8.356 -2.106 1.00 97.50 294 ARG A C 1
ATOM 2294 O O . ARG A 1 294 ? -3.032 -7.829 -1.746 1.00 97.50 294 ARG A O 1
ATOM 2301 N N . LEU A 1 295 ? -1.841 -8.931 -3.300 1.00 97.50 295 LEU A N 1
ATOM 2302 C CA . LEU A 1 295 ? -2.917 -8.992 -4.284 1.00 97.50 295 LEU A CA 1
ATOM 2303 C C . LEU A 1 295 ? -4.097 -9.833 -3.800 1.00 97.50 295 LEU A C 1
ATOM 2305 O O . LEU A 1 295 ? -5.230 -9.412 -3.985 1.00 97.50 295 LEU A O 1
ATOM 2309 N N . ALA A 1 296 ? -3.853 -10.977 -3.157 1.00 97.19 296 ALA A N 1
ATOM 2310 C CA . ALA A 1 296 ? -4.930 -11.799 -2.612 1.00 97.19 296 ALA A CA 1
ATOM 2311 C C . ALA A 1 296 ? -5.784 -11.011 -1.604 1.00 97.19 296 ALA A C 1
ATOM 2313 O O . ALA A 1 296 ? -7.010 -11.024 -1.694 1.00 97.19 296 ALA A O 1
ATOM 2314 N N . ALA A 1 297 ? -5.143 -10.256 -0.705 1.00 97.50 297 ALA A N 1
ATOM 2315 C CA . ALA A 1 297 ? -5.855 -9.397 0.237 1.00 97.50 297 ALA A CA 1
ATOM 2316 C C . ALA A 1 297 ? -6.549 -8.209 -0.440 1.00 97.50 297 ALA A C 1
ATOM 2318 O O . ALA A 1 297 ? -7.735 -7.969 -0.215 1.00 97.50 297 ALA A O 1
ATOM 2319 N N . GLY A 1 298 ? -5.851 -7.497 -1.323 1.00 97.75 298 GLY A N 1
ATOM 2320 C CA . GLY A 1 298 ? -6.433 -6.355 -2.022 1.00 97.75 298 GLY A CA 1
ATOM 2321 C C . GLY A 1 298 ? -7.568 -6.735 -2.968 1.00 97.75 298 GLY A C 1
ATOM 2322 O O . GLY A 1 298 ? -8.499 -5.963 -3.133 1.00 97.75 298 GLY A O 1
ATOM 2323 N N . ALA A 1 299 ? -7.569 -7.942 -3.532 1.00 97.56 299 ALA A N 1
ATOM 2324 C CA . ALA A 1 299 ? -8.671 -8.446 -4.346 1.00 97.56 299 ALA A CA 1
ATOM 2325 C C . ALA A 1 299 ? -9.938 -8.754 -3.537 1.00 97.56 299 ALA A C 1
ATOM 2327 O O . ALA A 1 299 ? -11.031 -8.712 -4.103 1.00 97.56 299 ALA A O 1
ATOM 2328 N N . ILE A 1 300 ? -9.815 -9.031 -2.237 1.00 97.56 300 ILE A N 1
ATOM 2329 C CA . ILE A 1 300 ? -10.956 -9.062 -1.314 1.00 97.56 300 ILE A CA 1
ATOM 2330 C C . ILE A 1 300 ? -11.384 -7.628 -0.985 1.00 97.56 300 ILE A C 1
ATOM 2332 O O . ILE A 1 300 ? -12.562 -7.305 -1.120 1.00 97.56 300 ILE A O 1
ATOM 2336 N N . ALA A 1 301 ? -10.438 -6.739 -0.665 1.00 97.69 301 ALA A N 1
ATOM 2337 C CA . ALA A 1 301 ? -10.743 -5.337 -0.370 1.00 97.69 301 ALA A CA 1
ATOM 2338 C C . ALA A 1 301 ? -11.444 -4.615 -1.538 1.00 97.69 301 ALA A C 1
ATOM 2340 O O . ALA A 1 301 ? -12.399 -3.874 -1.326 1.00 97.69 301 ALA A O 1
ATOM 2341 N N . MET A 1 302 ? -11.039 -4.887 -2.783 1.00 98.19 302 MET A N 1
ATOM 2342 C CA . MET A 1 302 ? -11.690 -4.366 -3.990 1.00 98.19 302 MET A CA 1
ATOM 2343 C C . MET A 1 302 ? -13.148 -4.819 -4.113 1.00 98.19 302 MET A C 1
ATOM 2345 O O . MET A 1 302 ? -13.985 -4.035 -4.549 1.00 98.19 302 MET A O 1
ATOM 2349 N N . GLN A 1 303 ? -13.474 -6.058 -3.729 1.00 97.69 303 GLN A N 1
ATOM 2350 C CA . GLN A 1 303 ? -14.862 -6.534 -3.757 1.00 97.69 303 GLN A CA 1
ATOM 2351 C C . GLN A 1 303 ? -15.715 -5.779 -2.740 1.00 97.69 303 GLN A C 1
ATOM 2353 O O . GLN A 1 303 ? -16.826 -5.361 -3.065 1.00 97.69 303 GLN A O 1
ATOM 2358 N N . VAL A 1 304 ? -15.177 -5.571 -1.536 1.00 96.62 304 VAL A N 1
ATOM 2359 C CA . VAL A 1 304 ? -15.849 -4.811 -0.478 1.00 96.62 304 VAL A CA 1
ATOM 2360 C C . VAL A 1 304 ? -16.091 -3.373 -0.923 1.00 96.62 304 VAL A C 1
ATOM 2362 O O . VAL A 1 304 ? -17.230 -2.914 -0.939 1.00 96.62 304 VAL A O 1
ATOM 2365 N N . LEU A 1 305 ? -15.044 -2.682 -1.376 1.00 97.50 305 LEU A N 1
ATOM 2366 C CA . LEU A 1 305 ? -15.137 -1.306 -1.866 1.00 97.50 305 LEU A CA 1
ATOM 2367 C C . LEU A 1 305 ? -16.093 -1.168 -3.058 1.00 97.50 305 LEU A C 1
ATOM 2369 O O . LEU A 1 305 ? -16.853 -0.202 -3.119 1.00 97.50 305 LEU A O 1
ATOM 2373 N N . SER A 1 306 ? -16.138 -2.157 -3.955 1.00 97.56 306 SER A N 1
ATOM 2374 C CA . SER A 1 306 ? -17.068 -2.146 -5.086 1.00 97.56 306 SER A CA 1
ATOM 2375 C C . SER A 1 306 ? -18.535 -2.180 -4.652 1.00 97.56 306 SER A C 1
ATOM 2377 O O . SER A 1 306 ? -19.365 -1.595 -5.346 1.00 97.56 306 SER A O 1
ATOM 2379 N N . GLN A 1 307 ? -18.884 -2.830 -3.534 1.00 95.12 307 GLN A N 1
ATOM 2380 C CA . GLN A 1 307 ? -20.251 -2.765 -2.990 1.00 95.12 307 GLN A CA 1
ATOM 2381 C C . GLN A 1 307 ? -20.574 -1.391 -2.399 1.00 95.12 307 GLN A C 1
ATOM 2383 O O . GLN A 1 307 ? -21.736 -0.992 -2.366 1.00 95.12 307 GLN A O 1
ATOM 2388 N N . LYS A 1 308 ? -19.543 -0.647 -1.990 1.00 93.94 308 LYS A N 1
ATOM 2389 C CA . LYS A 1 308 ? -19.643 0.735 -1.508 1.00 93.94 308 LYS A CA 1
ATOM 2390 C C . LYS A 1 308 ? -19.562 1.760 -2.658 1.00 93.94 308 LYS A C 1
ATOM 2392 O O . LYS A 1 308 ? -19.471 2.955 -2.408 1.00 93.94 308 LYS A O 1
ATOM 2397 N N . GLY A 1 309 ? -19.619 1.303 -3.917 1.00 97.06 309 GLY A N 1
ATOM 2398 C CA . GLY A 1 309 ? -19.597 2.147 -5.119 1.00 97.06 309 GLY A CA 1
ATOM 2399 C C . GLY A 1 309 ? -18.210 2.652 -5.525 1.00 97.06 309 GLY A C 1
ATOM 2400 O O . GLY A 1 309 ? -18.109 3.467 -6.438 1.00 97.06 309 GLY A O 1
ATOM 2401 N N . ILE A 1 310 ? -17.147 2.174 -4.871 1.00 98.38 310 ILE A N 1
ATOM 2402 C CA . ILE A 1 310 ? -15.771 2.596 -5.131 1.00 98.38 310 ILE A CA 1
ATOM 2403 C C . ILE A 1 310 ? -15.119 1.627 -6.118 1.00 98.38 310 ILE A C 1
ATOM 2405 O O . ILE A 1 310 ? -15.023 0.424 -5.867 1.00 98.38 310 ILE A O 1
ATOM 2409 N N . HIS A 1 311 ? -14.618 2.160 -7.229 1.00 98.19 311 HIS A N 1
ATOM 2410 C CA . HIS A 1 311 ? -13.964 1.376 -8.275 1.00 98.19 311 HIS A CA 1
ATOM 2411 C C . HIS A 1 311 ? -12.529 1.840 -8.486 1.00 98.19 311 HIS A C 1
ATOM 2413 O O . HIS A 1 311 ? -12.286 3.025 -8.712 1.00 98.19 311 HIS A O 1
ATOM 2419 N N . ILE A 1 312 ? -11.595 0.889 -8.444 1.00 98.50 312 ILE A N 1
ATOM 2420 C CA . ILE A 1 312 ? -10.153 1.106 -8.579 1.00 98.50 312 ILE A CA 1
ATOM 2421 C C . ILE A 1 312 ? -9.695 0.445 -9.876 1.00 98.50 312 ILE A C 1
ATOM 2423 O O . ILE A 1 312 ? -9.949 -0.740 -10.091 1.00 98.50 312 ILE A O 1
ATOM 2427 N N . GLN A 1 313 ? -9.017 1.203 -10.732 1.00 97.75 313 GLN A N 1
ATOM 2428 C CA . GLN A 1 313 ? -8.495 0.708 -12.000 1.00 97.75 313 GLN A CA 1
ATOM 2429 C C . GLN A 1 313 ? -7.127 1.326 -12.274 1.00 97.75 313 GLN A C 1
ATOM 2431 O O . GLN A 1 313 ? -6.999 2.548 -12.350 1.00 97.75 313 GLN A O 1
ATOM 2436 N N . ALA A 1 314 ? -6.111 0.486 -12.459 1.00 98.38 314 ALA A N 1
ATOM 2437 C CA . ALA A 1 314 ? -4.776 0.921 -12.841 1.00 98.38 314 ALA A CA 1
ATOM 2438 C C . ALA A 1 314 ? -4.389 0.418 -14.234 1.00 98.38 314 ALA A C 1
ATOM 2440 O O . ALA A 1 314 ? -4.875 -0.604 -14.723 1.00 98.38 314 ALA A O 1
ATOM 2441 N N . TYR A 1 315 ? -3.513 1.167 -14.891 1.00 98.12 315 TYR A N 1
ATOM 2442 C CA . TYR A 1 315 ? -3.115 0.937 -16.274 1.00 98.12 315 TYR A CA 1
ATOM 2443 C C . TYR A 1 315 ? -1.761 1.576 -16.571 1.00 98.12 315 TYR A C 1
ATOM 2445 O O . TYR A 1 315 ? -1.286 2.459 -15.857 1.00 98.12 315 TYR A O 1
ATOM 2453 N N . THR A 1 316 ? -1.112 1.118 -17.637 1.00 98.19 316 THR A N 1
ATOM 2454 C CA . THR A 1 316 ? 0.202 1.636 -18.030 1.00 98.19 316 THR A CA 1
ATOM 2455 C C . THR A 1 316 ? 0.030 2.875 -18.899 1.00 98.19 316 THR A C 1
ATOM 2457 O O . THR A 1 316 ? -0.686 2.830 -19.896 1.00 98.19 316 THR A O 1
ATOM 2460 N N . ILE A 1 317 ? 0.713 3.968 -18.554 1.00 98.38 317 ILE A N 1
ATOM 2461 C CA . ILE A 1 317 ? 0.719 5.202 -19.361 1.00 98.38 317 ILE A CA 1
ATOM 2462 C C . ILE A 1 317 ? 2.083 5.503 -19.982 1.00 98.38 317 ILE A C 1
ATOM 2464 O O . ILE A 1 317 ? 2.176 6.349 -20.865 1.00 98.38 317 ILE A O 1
ATOM 2468 N N . GLN A 1 318 ? 3.141 4.814 -19.556 1.00 98.62 318 GLN A N 1
ATOM 2469 C CA . GLN A 1 318 ? 4.471 4.961 -20.139 1.00 98.62 318 GLN A CA 1
ATOM 2470 C C . GLN A 1 318 ? 5.287 3.686 -19.955 1.00 98.62 318 GLN A C 1
ATOM 2472 O O . GLN A 1 318 ? 5.346 3.166 -18.844 1.00 98.62 318 GLN A O 1
ATOM 2477 N N . ILE A 1 319 ? 5.988 3.251 -21.003 1.00 98.56 319 ILE A N 1
ATOM 2478 C CA . ILE A 1 319 ? 7.083 2.275 -20.924 1.00 98.56 319 ILE A CA 1
ATOM 2479 C C . ILE A 1 319 ? 8.307 2.889 -21.596 1.00 98.56 319 ILE A C 1
ATOM 2481 O O . ILE A 1 319 ? 8.258 3.260 -22.769 1.00 98.56 319 ILE A O 1
ATOM 2485 N N . GLY A 1 320 ? 9.410 3.008 -20.856 1.00 98.06 320 GLY A N 1
ATOM 2486 C CA . GLY A 1 320 ? 10.621 3.668 -21.344 1.00 98.06 320 GLY A CA 1
ATOM 2487 C C . GLY A 1 320 ? 10.333 5.064 -21.896 1.00 98.06 320 GLY A C 1
ATOM 2488 O O . GLY A 1 320 ? 9.851 5.933 -21.173 1.00 98.06 320 GLY A O 1
ATOM 2489 N N . THR A 1 321 ? 10.632 5.278 -23.177 1.00 97.88 321 THR A N 1
ATOM 2490 C CA . THR A 1 321 ? 10.418 6.552 -23.882 1.00 97.88 321 THR A CA 1
ATOM 2491 C C . THR A 1 321 ? 9.044 6.673 -24.547 1.00 97.88 321 THR A C 1
ATOM 2493 O O . THR A 1 321 ? 8.727 7.732 -25.081 1.00 97.88 321 THR A O 1
ATOM 2496 N N . VAL A 1 322 ? 8.229 5.615 -24.545 1.00 98.56 322 VAL A N 1
ATOM 2497 C CA . VAL A 1 322 ? 6.906 5.610 -25.178 1.00 98.56 322 VAL A CA 1
ATOM 2498 C C . VAL A 1 322 ? 5.859 6.017 -24.149 1.00 98.56 322 VAL A C 1
ATOM 2500 O O . VAL A 1 322 ? 5.643 5.299 -23.174 1.00 98.56 322 VAL A O 1
ATOM 2503 N N . VAL A 1 323 ? 5.197 7.150 -24.385 1.00 98.56 323 VAL A N 1
ATOM 2504 C CA . VAL A 1 323 ? 4.136 7.707 -23.532 1.00 98.56 323 VAL A CA 1
ATOM 2505 C C . VAL A 1 323 ? 2.786 7.572 -24.243 1.00 98.56 323 VAL A C 1
ATOM 2507 O O . VAL A 1 323 ? 2.703 7.747 -25.459 1.00 98.56 323 VAL A O 1
ATOM 2510 N N . ALA A 1 324 ? 1.743 7.226 -23.491 1.00 98.06 324 ALA A N 1
ATOM 2511 C CA . ALA A 1 324 ? 0.362 7.217 -23.957 1.00 98.06 324 ALA A CA 1
ATOM 2512 C C . ALA A 1 324 ? -0.186 8.647 -24.017 1.00 98.06 324 ALA A C 1
ATOM 2514 O O . ALA A 1 324 ? -0.179 9.362 -23.009 1.00 98.06 324 ALA A O 1
ATOM 2515 N N . GLU A 1 325 ? -0.706 9.037 -25.175 1.00 96.75 325 GLU A N 1
ATOM 2516 C CA . GLU A 1 325 ? -1.281 10.365 -25.415 1.00 96.75 325 GLU A CA 1
ATOM 2517 C C . GLU A 1 325 ? -2.802 10.344 -25.221 1.00 96.75 325 GLU A C 1
ATOM 2519 O O . GLU A 1 325 ? -3.377 11.303 -24.711 1.00 96.75 325 GLU A O 1
ATOM 2524 N N . ALA A 1 326 ? -3.450 9.223 -25.553 1.00 95.88 326 ALA A N 1
ATOM 2525 C CA . ALA A 1 326 ? -4.878 9.019 -25.337 1.00 95.88 326 ALA A CA 1
ATOM 2526 C C . ALA A 1 326 ? -5.192 8.366 -23.974 1.00 95.88 326 ALA A C 1
ATOM 2528 O O . ALA A 1 326 ? -4.330 7.778 -23.309 1.00 95.88 326 ALA A O 1
ATOM 2529 N N . ARG A 1 327 ? -6.459 8.484 -23.552 1.00 95.12 327 ARG A N 1
ATOM 2530 C CA . ARG A 1 327 ? -7.030 7.846 -22.352 1.00 95.12 327 ARG A CA 1
ATOM 2531 C C . ARG A 1 327 ? -8.387 7.204 -22.664 1.00 95.12 327 ARG A C 1
ATOM 2533 O O . ARG A 1 327 ? -9.411 7.583 -22.107 1.00 95.12 327 ARG A O 1
ATOM 2540 N N . ASP A 1 328 ? -8.400 6.231 -23.571 1.00 97.06 328 ASP A N 1
ATOM 2541 C CA . ASP A 1 328 ? -9.560 5.366 -23.789 1.00 97.06 328 ASP A CA 1
ATOM 2542 C C . ASP A 1 328 ? -9.564 4.220 -22.767 1.00 97.06 328 ASP A C 1
ATOM 2544 O O . ASP A 1 328 ? -8.899 3.190 -22.917 1.00 97.06 328 ASP A O 1
ATOM 2548 N N . TYR A 1 329 ? -10.330 4.413 -21.695 1.00 95.88 329 TYR A N 1
ATOM 2549 C CA . TYR A 1 329 ? -10.425 3.457 -20.594 1.00 95.88 329 TYR A CA 1
ATOM 2550 C C . TYR A 1 329 ? -11.069 2.120 -20.986 1.00 95.88 329 TYR A C 1
ATOM 2552 O O . TYR A 1 329 ? -10.885 1.135 -20.270 1.00 95.88 329 TYR A O 1
ATOM 2560 N N . SER A 1 330 ? -11.767 2.040 -22.126 1.00 96.44 330 SER A N 1
ATOM 2561 C CA . SER A 1 330 ? -12.322 0.772 -22.621 1.00 96.44 330 SER A CA 1
ATOM 2562 C C . SER A 1 330 ? -11.240 -0.214 -23.083 1.00 96.44 330 SER A C 1
ATOM 2564 O O . SER A 1 330 ? -11.489 -1.416 -23.168 1.00 96.44 330 SER A O 1
ATOM 2566 N N . LEU A 1 331 ? -10.018 0.275 -23.331 1.00 96.00 331 LEU A N 1
ATOM 2567 C CA . LEU A 1 331 ? -8.876 -0.529 -23.768 1.00 96.00 331 LEU A CA 1
ATOM 2568 C C . LEU A 1 331 ? -8.079 -1.151 -22.611 1.00 96.00 331 LEU A C 1
ATOM 2570 O O . LEU A 1 331 ? -7.172 -1.959 -22.832 1.00 96.00 331 LEU A O 1
ATOM 2574 N N . ILE A 1 332 ? -8.385 -0.792 -21.364 1.00 94.62 332 ILE A N 1
ATOM 2575 C CA . ILE A 1 332 ? -7.656 -1.310 -20.206 1.00 94.62 332 ILE A CA 1
ATOM 2576 C C . ILE A 1 332 ? -7.904 -2.816 -20.082 1.00 94.62 332 ILE A C 1
ATOM 2578 O O . ILE A 1 332 ? -9.038 -3.282 -20.009 1.00 94.62 332 ILE A O 1
ATOM 2582 N N . GLY A 1 333 ? -6.817 -3.589 -20.063 1.00 90.31 333 GLY A N 1
ATOM 2583 C CA . GLY A 1 333 ? -6.854 -5.051 -20.011 1.00 90.31 333 GLY A CA 1
ATOM 2584 C C . GLY A 1 333 ? -7.150 -5.748 -21.347 1.00 90.31 333 GLY A C 1
ATOM 2585 O O . GLY A 1 333 ? -7.120 -6.975 -21.384 1.00 90.31 333 GLY A O 1
ATOM 2586 N N . THR A 1 334 ? -7.394 -5.013 -22.441 1.00 93.19 334 THR A N 1
ATOM 2587 C CA . THR A 1 334 ? -7.639 -5.608 -23.773 1.00 93.19 334 THR A CA 1
ATOM 2588 C C . THR A 1 334 ? -6.359 -5.797 -24.592 1.00 93.19 334 THR A C 1
ATOM 2590 O O . THR A 1 334 ? -6.317 -6.635 -25.491 1.00 93.19 334 THR A O 1
ATOM 2593 N N . ASN A 1 335 ? -5.297 -5.058 -24.262 1.00 94.75 335 ASN A N 1
ATOM 2594 C CA . ASN A 1 335 ? -3.959 -5.179 -24.850 1.00 94.75 335 ASN A CA 1
ATOM 2595 C C . ASN A 1 335 ? -2.925 -5.647 -23.814 1.00 94.75 335 ASN A C 1
ATOM 2597 O O . ASN A 1 335 ? -3.165 -5.614 -22.603 1.00 94.75 335 ASN A O 1
ATOM 2601 N N . ARG A 1 336 ? -1.745 -6.080 -24.275 1.00 94.00 336 ARG A N 1
ATOM 2602 C CA . ARG A 1 336 ? -0.779 -6.785 -23.416 1.00 94.00 336 ARG A CA 1
ATOM 2603 C C . ARG A 1 336 ? -0.078 -5.882 -22.410 1.00 94.00 336 ARG A C 1
ATOM 2605 O O . ARG A 1 336 ? 0.426 -6.393 -21.417 1.00 94.00 336 ARG A O 1
ATOM 2612 N N . VAL A 1 337 ? -0.048 -4.572 -22.623 1.00 95.94 337 VAL A N 1
ATOM 2613 C CA . VAL A 1 337 ? 0.522 -3.613 -21.659 1.00 95.94 337 VAL A CA 1
ATOM 2614 C C . VAL A 1 337 ? -0.544 -2.945 -20.790 1.00 95.94 337 VAL A C 1
ATOM 2616 O O . VAL A 1 337 ? -0.212 -2.188 -19.881 1.00 95.94 337 VAL A O 1
ATOM 2619 N N . SER A 1 338 ? -1.823 -3.269 -21.022 1.00 96.19 338 SER A N 1
ATOM 2620 C CA . SER A 1 338 ? -2.976 -2.632 -20.376 1.00 96.19 338 SER A CA 1
ATOM 2621 C C . SER A 1 338 ? -2.914 -1.106 -20.467 1.00 96.19 338 SER A C 1
ATOM 2623 O O . SER A 1 338 ? -3.149 -0.425 -19.475 1.00 96.19 338 SER A O 1
ATOM 2625 N N . ALA A 1 339 ? -2.541 -0.574 -21.632 1.00 97.88 339 ALA A N 1
ATOM 2626 C CA . ALA A 1 339 ? -2.498 0.864 -21.875 1.00 97.88 339 ALA A CA 1
ATOM 2627 C C . ALA A 1 339 ? -3.841 1.365 -22.438 1.00 97.88 339 ALA A C 1
ATOM 2629 O O . ALA A 1 339 ? -4.439 0.674 -23.264 1.00 97.88 339 ALA A O 1
ATOM 2630 N N . PRO A 1 340 ? -4.306 2.566 -22.059 1.00 97.81 340 PRO A N 1
ATOM 2631 C CA . PRO A 1 340 ? -5.549 3.162 -22.556 1.00 97.81 340 PRO A CA 1
ATOM 2632 C C . PRO A 1 340 ? -5.354 3.890 -23.904 1.00 97.81 340 PRO A C 1
ATOM 2634 O O . PRO A 1 340 ? -6.075 4.826 -24.235 1.00 97.81 340 PRO A O 1
ATOM 2637 N N . ASP A 1 341 ? -4.333 3.511 -24.668 1.00 98.38 341 ASP A N 1
ATOM 2638 C CA . ASP A 1 341 ? -3.968 4.102 -25.954 1.00 98.38 341 ASP A CA 1
ATOM 2639 C C . ASP A 1 341 ? -3.482 2.970 -26.859 1.00 98.38 341 ASP A C 1
ATOM 2641 O O . ASP A 1 341 ? -2.401 2.418 -26.650 1.00 98.38 341 ASP A O 1
ATOM 2645 N N . ALA A 1 342 ? -4.298 2.592 -27.847 1.00 97.75 342 ALA A N 1
ATOM 2646 C CA . ALA A 1 342 ? -3.998 1.469 -28.734 1.00 97.75 342 ALA A CA 1
ATOM 2647 C C . ALA A 1 342 ? -2.709 1.686 -29.543 1.00 97.75 342 ALA A C 1
ATOM 2649 O O . ALA A 1 342 ? -1.953 0.740 -29.766 1.00 97.75 342 ALA A O 1
ATOM 2650 N N . ALA A 1 343 ? -2.437 2.923 -29.969 1.00 98.12 343 ALA A N 1
ATOM 2651 C CA . ALA A 1 343 ? -1.259 3.234 -30.768 1.00 98.12 343 ALA A CA 1
ATOM 2652 C C . ALA A 1 343 ? 0.008 3.204 -29.905 1.00 98.12 343 ALA A C 1
ATOM 2654 O O . ALA A 1 343 ? 1.035 2.668 -30.326 1.00 98.12 343 ALA A O 1
ATOM 2655 N N . ALA A 1 344 ? -0.061 3.752 -28.691 1.00 98.25 344 ALA A N 1
ATOM 2656 C CA . ALA A 1 344 ? 1.040 3.664 -27.743 1.00 98.25 344 ALA A CA 1
ATOM 2657 C C . ALA A 1 344 ? 1.262 2.223 -27.272 1.00 98.25 344 ALA A C 1
ATOM 2659 O O . ALA A 1 344 ? 2.414 1.819 -27.162 1.00 98.25 344 ALA A O 1
ATOM 2660 N N . ALA A 1 345 ? 0.200 1.431 -27.079 1.00 98.00 345 ALA A N 1
ATOM 2661 C CA . ALA A 1 345 ? 0.303 0.028 -26.687 1.00 98.00 345 ALA A CA 1
ATOM 2662 C C . ALA A 1 345 ? 1.198 -0.760 -27.650 1.00 98.00 345 ALA A C 1
ATOM 2664 O O . ALA A 1 345 ? 2.169 -1.358 -27.203 1.00 98.00 345 ALA A O 1
ATOM 2665 N N . VAL A 1 346 ? 0.958 -0.674 -28.965 1.00 98.25 346 VAL A N 1
ATOM 2666 C CA . VAL A 1 346 ? 1.795 -1.348 -29.979 1.00 98.25 346 VAL A CA 1
ATOM 2667 C C . VAL A 1 346 ? 3.267 -0.942 -29.851 1.00 98.25 346 VAL A C 1
ATOM 2669 O O . VAL A 1 346 ? 4.138 -1.803 -29.759 1.00 98.25 346 VAL A O 1
ATOM 2672 N N . ARG A 1 347 ? 3.548 0.362 -29.746 1.00 98.56 347 ARG A N 1
ATOM 2673 C CA . ARG A 1 347 ? 4.923 0.873 -29.596 1.00 98.56 347 ARG A CA 1
ATOM 2674 C C . ARG A 1 347 ? 5.578 0.439 -28.279 1.00 98.56 347 ARG A C 1
ATOM 2676 O O . ARG A 1 347 ? 6.784 0.205 -28.240 1.00 98.56 347 ARG A O 1
ATOM 2683 N N . MET A 1 348 ? 4.809 0.345 -27.192 1.00 98.44 348 MET A N 1
ATOM 2684 C CA . MET A 1 348 ? 5.290 -0.165 -25.905 1.00 98.44 348 MET A CA 1
ATOM 2685 C C . MET A 1 348 ? 5.636 -1.655 -26.007 1.00 98.44 348 MET A C 1
ATOM 2687 O O . MET A 1 348 ? 6.677 -2.061 -25.498 1.00 98.44 348 MET A O 1
ATOM 2691 N N . GLU A 1 349 ? 4.806 -2.460 -26.679 1.00 97.56 349 GLU A N 1
ATOM 2692 C CA . GLU A 1 349 ? 5.082 -3.883 -26.921 1.00 97.56 349 GLU A CA 1
ATOM 2693 C C . GLU A 1 349 ? 6.369 -4.068 -27.737 1.00 97.56 349 GLU A C 1
ATOM 2695 O O . GLU A 1 349 ? 7.253 -4.815 -27.319 1.00 97.56 349 GLU A O 1
ATOM 2700 N N . GLU A 1 350 ? 6.524 -3.330 -28.839 1.00 98.00 350 GLU A N 1
ATOM 2701 C CA . GLU A 1 350 ? 7.735 -3.340 -29.672 1.00 98.00 350 GLU A CA 1
ATOM 2702 C C . GLU A 1 350 ? 8.992 -2.950 -28.881 1.00 98.00 350 GLU A C 1
ATOM 2704 O O . GLU A 1 350 ? 10.044 -3.578 -29.021 1.00 98.00 350 GLU A O 1
ATOM 2709 N N . LEU A 1 351 ? 8.896 -1.938 -28.012 1.00 98.25 351 LEU A N 1
ATOM 2710 C CA . LEU A 1 351 ? 10.010 -1.524 -27.161 1.00 98.25 351 LEU A CA 1
ATOM 2711 C C . LEU A 1 351 ? 10.395 -2.614 -26.154 1.00 98.25 351 LEU A C 1
ATOM 2713 O O . LEU A 1 351 ? 11.583 -2.880 -25.976 1.00 98.25 351 LEU A O 1
ATOM 2717 N N . ILE A 1 352 ? 9.416 -3.242 -25.496 1.00 97.06 352 ILE A N 1
ATOM 2718 C CA . ILE A 1 352 ? 9.667 -4.332 -24.541 1.00 97.06 352 ILE A CA 1
ATOM 2719 C C . ILE A 1 352 ? 10.365 -5.501 -25.241 1.00 97.06 352 ILE A C 1
ATOM 2721 O O . ILE A 1 352 ? 11.308 -6.074 -24.695 1.00 97.06 352 ILE A O 1
ATOM 2725 N N . GLU A 1 353 ? 9.928 -5.830 -26.455 1.00 95.94 353 GLU A N 1
ATOM 2726 C CA . GLU A 1 353 ? 10.523 -6.881 -27.278 1.00 95.94 353 GLU A CA 1
ATOM 2727 C C . GLU A 1 353 ? 11.968 -6.573 -27.664 1.00 95.94 353 GLU A C 1
ATOM 2729 O O . GLU A 1 353 ? 12.862 -7.383 -27.418 1.00 95.94 353 GLU A O 1
ATOM 2734 N N . LYS A 1 354 ? 12.229 -5.359 -28.152 1.00 96.62 354 LYS A N 1
ATOM 2735 C CA . LYS A 1 354 ? 13.585 -4.907 -28.470 1.00 96.62 354 LYS A CA 1
ATOM 2736 C C . LYS A 1 354 ? 14.514 -4.962 -27.253 1.00 96.62 354 LYS A C 1
ATOM 2738 O O . LYS A 1 354 ? 15.625 -5.474 -27.327 1.00 96.62 354 LYS A O 1
ATOM 2743 N N . VAL A 1 355 ? 14.050 -4.469 -26.106 1.00 95.81 355 VAL A N 1
ATOM 2744 C CA . VAL A 1 355 ? 14.812 -4.483 -24.845 1.00 95.81 355 VAL A CA 1
ATOM 2745 C C . VAL A 1 355 ? 15.113 -5.915 -24.389 1.00 95.81 355 VAL A C 1
ATOM 2747 O O . VAL A 1 355 ? 16.199 -6.185 -23.873 1.00 95.81 355 VAL A O 1
ATOM 2750 N N . ARG A 1 356 ? 14.178 -6.846 -24.613 1.00 93.25 356 ARG A N 1
ATOM 2751 C CA . ARG A 1 356 ? 14.370 -8.274 -24.349 1.00 93.25 356 ARG A CA 1
ATOM 2752 C C . ARG A 1 356 ? 15.447 -8.886 -25.244 1.00 93.25 356 ARG A C 1
ATOM 2754 O O . ARG A 1 356 ? 16.273 -9.640 -24.735 1.00 93.25 356 ARG A O 1
ATOM 2761 N N . GLU A 1 357 ? 15.446 -8.578 -26.539 1.00 94.06 357 GLU A N 1
ATOM 2762 C CA . GLU A 1 357 ? 16.486 -9.014 -27.487 1.00 94.06 357 GLU A CA 1
ATOM 2763 C C . GLU A 1 357 ? 17.869 -8.468 -27.105 1.00 94.06 357 GLU A C 1
ATOM 2765 O O . GLU A 1 357 ? 18.867 -9.188 -27.171 1.00 94.06 357 GLU A O 1
ATOM 2770 N N . ASP A 1 358 ? 17.910 -7.238 -26.590 1.00 95.00 358 ASP A N 1
ATOM 2771 C CA . ASP A 1 358 ? 19.122 -6.587 -26.090 1.00 95.00 358 ASP A CA 1
ATOM 2772 C C . ASP A 1 358 ? 19.601 -7.135 -24.727 1.00 95.00 358 ASP A C 1
ATOM 2774 O O . ASP A 1 358 ? 20.609 -6.663 -24.195 1.00 95.00 358 ASP A O 1
ATOM 2778 N N . ASN A 1 359 ? 18.915 -8.131 -24.150 1.00 93.88 359 ASN A N 1
ATOM 2779 C CA . ASN A 1 359 ? 19.169 -8.682 -22.812 1.00 93.88 359 ASN A CA 1
ATOM 2780 C C . ASN A 1 359 ? 19.139 -7.627 -21.689 1.00 93.88 359 ASN A C 1
ATOM 2782 O O . ASN A 1 359 ? 19.855 -7.752 -20.691 1.00 93.88 359 ASN A O 1
ATOM 2786 N N . ASP A 1 360 ? 18.317 -6.592 -21.848 1.00 95.69 360 ASP A N 1
ATOM 2787 C CA . ASP A 1 360 ? 18.155 -5.494 -20.895 1.00 95.69 360 ASP A CA 1
ATOM 2788 C C . ASP A 1 360 ? 16.734 -5.472 -20.301 1.00 95.69 360 ASP A C 1
ATOM 2790 O O . ASP A 1 360 ? 15.937 -6.395 -20.490 1.00 95.69 360 ASP A O 1
ATOM 2794 N N . SER A 1 361 ? 16.410 -4.424 -19.547 1.00 96.94 361 SER A N 1
ATOM 2795 C CA . SER A 1 361 ? 15.061 -4.174 -19.047 1.00 96.94 361 SER A CA 1
ATOM 2796 C C . SER A 1 361 ? 14.689 -2.695 -19.112 1.00 96.94 361 SER A C 1
ATOM 2798 O O . SER A 1 361 ? 15.538 -1.811 -19.219 1.00 96.94 361 SER A O 1
ATOM 2800 N N . VAL A 1 362 ? 13.393 -2.415 -19.017 1.00 98.00 362 VAL A N 1
ATOM 2801 C CA . VAL A 1 362 ? 12.840 -1.066 -19.076 1.00 98.00 362 VAL A CA 1
ATOM 2802 C C . VAL A 1 362 ? 11.771 -0.871 -17.999 1.00 98.00 362 VAL A C 1
ATOM 2804 O O . VAL A 1 362 ? 11.027 -1.787 -17.647 1.00 98.00 362 VAL A O 1
ATOM 2807 N N . GLY A 1 363 ? 11.742 0.330 -17.425 1.00 98.25 363 GLY A N 1
ATOM 2808 C CA . GLY A 1 363 ? 10.742 0.752 -16.445 1.00 98.25 363 GLY A CA 1
ATOM 2809 C C . GLY A 1 363 ? 9.542 1.426 -17.105 1.00 98.25 363 GLY A C 1
ATOM 2810 O O . GLY A 1 363 ? 9.399 1.425 -18.330 1.00 98.25 363 GLY A O 1
ATOM 2811 N N . GLY A 1 364 ? 8.703 2.057 -16.294 1.00 98.38 364 GLY A N 1
ATOM 2812 C CA . GLY A 1 364 ? 7.505 2.721 -16.789 1.00 98.38 364 GLY A CA 1
ATOM 2813 C C . GLY A 1 364 ? 6.714 3.443 -15.710 1.00 98.38 364 GLY A C 1
ATOM 2814 O O . GLY A 1 364 ? 7.113 3.480 -14.542 1.00 98.38 364 GLY A O 1
ATOM 2815 N N . ILE A 1 365 ? 5.582 4.007 -16.120 1.00 98.75 365 ILE A N 1
ATOM 2816 C CA . ILE A 1 365 ? 4.640 4.708 -15.249 1.00 98.75 365 ILE A CA 1
ATOM 2817 C C . ILE A 1 365 ? 3.276 4.029 -15.337 1.00 98.75 365 ILE A C 1
ATOM 2819 O O . ILE A 1 365 ? 2.736 3.814 -16.427 1.00 98.75 365 ILE A O 1
ATOM 2823 N N . ILE A 1 366 ? 2.731 3.707 -14.167 1.00 98.75 366 ILE A N 1
ATOM 2824 C CA . ILE A 1 366 ? 1.380 3.173 -13.987 1.00 98.75 366 ILE A CA 1
ATOM 2825 C C . ILE A 1 366 ? 0.513 4.289 -13.419 1.00 98.75 366 ILE A C 1
ATOM 2827 O O . ILE A 1 366 ? 0.873 4.868 -12.399 1.00 98.75 366 ILE A O 1
ATOM 2831 N N . GLU A 1 367 ? -0.614 4.577 -14.055 1.00 98.62 367 GLU A N 1
ATOM 2832 C CA . GLU A 1 367 ? -1.640 5.487 -13.549 1.00 98.62 367 GLU A CA 1
ATOM 2833 C C . GLU A 1 367 ? -2.748 4.661 -12.896 1.00 98.62 367 GLU A C 1
ATOM 2835 O O . GLU A 1 367 ? -3.143 3.619 -13.417 1.00 98.62 367 GLU A O 1
ATOM 2840 N N . CYS A 1 368 ? -3.218 5.099 -11.735 1.00 98.69 368 CYS A N 1
ATOM 2841 C CA . CYS A 1 368 ? -4.320 4.496 -11.007 1.00 98.69 368 CYS A CA 1
ATOM 2842 C C . CYS A 1 368 ? -5.420 5.535 -10.843 1.00 98.69 368 CYS A C 1
ATOM 2844 O O . CYS A 1 368 ? -5.181 6.647 -10.367 1.00 98.69 368 CYS A O 1
ATOM 2846 N N . ARG A 1 369 ? -6.623 5.146 -11.253 1.00 98.12 369 ARG A N 1
ATOM 2847 C CA . ARG A 1 369 ? -7.833 5.947 -11.189 1.00 98.12 369 ARG A CA 1
ATOM 2848 C C . ARG A 1 369 ? -8.805 5.294 -10.218 1.00 98.12 369 ARG A C 1
ATOM 2850 O O . ARG A 1 369 ? -9.127 4.114 -10.365 1.00 98.12 369 ARG A O 1
ATOM 2857 N N . ILE A 1 370 ? -9.301 6.074 -9.266 1.00 98.62 370 ILE A N 1
ATOM 2858 C CA . ILE A 1 370 ? -10.280 5.626 -8.281 1.00 98.62 370 ILE A CA 1
ATOM 2859 C C . ILE A 1 370 ? -11.509 6.520 -8.370 1.00 98.62 370 ILE A C 1
ATOM 2861 O O . ILE A 1 370 ? -11.421 7.739 -8.264 1.00 98.62 370 ILE A O 1
ATOM 2865 N N . THR A 1 371 ? -12.660 5.902 -8.604 1.00 98.31 371 THR A N 1
ATOM 2866 C CA . THR A 1 371 ? -13.943 6.587 -8.813 1.00 98.31 371 THR A CA 1
ATOM 2867 C C . THR A 1 371 ? -14.953 6.170 -7.758 1.00 98.31 371 THR A C 1
ATOM 2869 O O . THR A 1 371 ? -14.816 5.095 -7.178 1.00 98.31 371 THR A O 1
ATOM 2872 N N . GLY A 1 372 ? -15.955 7.018 -7.515 1.00 96.94 372 GLY A N 1
ATOM 2873 C CA . GLY A 1 372 ? -17.007 6.754 -6.530 1.00 96.94 372 GLY A CA 1
ATOM 2874 C C . GLY A 1 372 ? -16.578 6.948 -5.073 1.00 96.94 372 GLY A C 1
ATOM 2875 O O . GLY A 1 372 ? -17.313 6.564 -4.170 1.00 96.94 372 GLY A O 1
ATOM 2876 N N . LEU A 1 373 ? -15.406 7.547 -4.831 1.00 95.81 373 LEU A N 1
ATOM 2877 C CA . LEU A 1 373 ? -15.005 7.961 -3.489 1.00 95.81 373 LEU A CA 1
ATOM 2878 C C . LEU A 1 373 ? -15.905 9.112 -3.009 1.00 95.81 373 LEU A C 1
ATOM 2880 O O . LEU A 1 373 ? -16.055 10.093 -3.739 1.00 95.81 373 LEU A O 1
ATOM 2884 N N . PRO A 1 374 ? -16.500 9.026 -1.806 1.00 93.50 374 PRO A N 1
ATOM 2885 C CA . PRO A 1 374 ? -17.253 10.141 -1.248 1.00 93.50 374 PRO A CA 1
ATOM 2886 C C . PRO A 1 374 ? -16.307 11.287 -0.887 1.00 93.50 374 PRO A C 1
ATOM 2888 O O . PRO A 1 374 ? -15.150 11.059 -0.544 1.00 93.50 374 PRO A O 1
ATOM 2891 N N . ALA A 1 375 ? -16.811 12.521 -0.905 1.00 93.88 375 ALA A N 1
ATOM 2892 C CA . ALA A 1 375 ? -16.087 13.637 -0.313 1.00 93.88 375 ALA A CA 1
ATOM 2893 C C . ALA A 1 375 ? -15.985 13.450 1.209 1.00 93.88 375 ALA A C 1
ATOM 2895 O O . ALA A 1 375 ? -16.959 13.073 1.865 1.00 93.88 375 ALA A O 1
ATOM 2896 N N . GLY A 1 376 ? -14.821 13.762 1.771 1.00 91.25 376 GLY A N 1
ATOM 2897 C CA . GLY A 1 376 ? -14.592 13.727 3.210 1.00 91.25 376 GLY A CA 1
ATOM 2898 C C . GLY A 1 376 ? -13.935 12.454 3.737 1.00 91.25 376 GLY A C 1
ATOM 2899 O O . GLY A 1 376 ? -13.727 12.396 4.941 1.00 91.25 376 GLY A O 1
ATOM 2900 N N . LEU A 1 377 ? -13.601 11.462 2.899 1.00 87.94 377 LEU A N 1
ATOM 2901 C CA . LEU A 1 377 ? -12.794 10.311 3.322 1.00 87.94 377 LEU A CA 1
ATOM 2902 C C . LEU A 1 377 ? -11.343 10.738 3.593 1.00 87.94 377 LEU A C 1
ATOM 2904 O O . LEU A 1 377 ? -10.712 11.312 2.695 1.00 87.94 377 LEU A O 1
ATOM 2908 N N . GLY A 1 378 ? -10.821 10.403 4.775 1.00 83.81 378 GLY A N 1
ATOM 2909 C CA . GLY A 1 378 ? -9.424 10.609 5.170 1.00 83.81 378 GLY A CA 1
ATOM 2910 C C . GLY A 1 378 ? -9.235 11.457 6.424 1.00 83.81 378 GLY A C 1
ATOM 2911 O O . GLY A 1 378 ? -10.125 12.200 6.825 1.00 83.81 378 GLY A O 1
ATOM 2912 N N . GLU A 1 379 ? -8.032 11.399 6.995 1.00 81.56 379 GLU A N 1
ATOM 2913 C CA . GLU A 1 379 ? -7.678 12.131 8.212 1.00 81.56 379 GLU A CA 1
ATOM 2914 C C . GLU A 1 379 ? -6.760 13.335 7.923 1.00 81.56 379 GLU A C 1
ATOM 2916 O O . GLU A 1 379 ? -5.981 13.340 6.962 1.00 81.56 379 GLU A O 1
ATOM 2921 N N . PRO A 1 380 ? -6.812 14.400 8.741 1.00 78.69 380 PRO A N 1
ATOM 2922 C CA . PRO A 1 380 ? -5.933 15.544 8.573 1.00 78.69 380 PRO A CA 1
ATOM 2923 C C . PRO A 1 380 ? -4.512 15.260 9.098 1.00 78.69 380 PRO A C 1
ATOM 2925 O O . PRO A 1 380 ? -4.251 14.338 9.865 1.00 78.69 380 PRO A O 1
ATOM 2928 N N . VAL A 1 381 ? -3.579 16.151 8.753 1.00 83.69 381 VAL A N 1
ATOM 2929 C CA . VAL A 1 381 ? -2.206 16.215 9.296 1.00 83.69 381 VAL A CA 1
ATOM 2930 C C . VAL A 1 381 ? -1.327 14.992 8.987 1.00 83.69 381 VAL A C 1
ATOM 2932 O O . VAL A 1 381 ? -0.529 15.087 8.052 1.00 83.69 381 VAL A O 1
ATOM 2935 N N . PHE A 1 382 ? -1.423 13.905 9.760 1.00 79.88 382 PHE A N 1
ATOM 2936 C CA . PHE A 1 382 ? -0.500 12.759 9.706 1.00 79.88 382 PHE A CA 1
ATOM 2937 C C . PHE A 1 382 ? -1.031 11.597 8.865 1.00 79.88 382 PHE A C 1
ATOM 2939 O O . PHE A 1 382 ? -0.265 11.008 8.105 1.00 79.88 382 PHE A O 1
ATOM 2946 N N . ASP A 1 383 ? -2.336 11.338 8.924 1.00 83.19 383 ASP A N 1
ATOM 2947 C CA . ASP A 1 383 ? -2.978 10.180 8.287 1.00 83.19 383 ASP A CA 1
ATOM 2948 C C . ASP A 1 383 ? -3.760 10.583 7.022 1.00 83.19 383 ASP A C 1
ATOM 2950 O O . ASP A 1 383 ? -4.807 10.039 6.673 1.00 83.19 383 ASP A O 1
ATOM 2954 N N . LYS A 1 384 ? -3.201 11.556 6.292 1.00 91.44 384 LYS A N 1
ATOM 2955 C CA . LYS A 1 384 ? -3.726 12.026 5.005 1.00 91.44 384 LYS A CA 1
ATOM 2956 C C . LYS A 1 384 ? -3.824 10.878 4.005 1.00 91.44 384 LYS A C 1
ATOM 2958 O O . LYS A 1 384 ? -2.880 10.095 3.874 1.00 91.44 384 LYS A O 1
ATOM 2963 N N . VAL A 1 385 ? -4.886 10.855 3.197 1.00 94.44 385 VAL A N 1
ATOM 2964 C CA . VAL A 1 385 ? -5.100 9.809 2.175 1.00 94.44 385 VAL A CA 1
ATOM 2965 C C . VAL A 1 385 ? -3.897 9.682 1.236 1.00 94.44 385 VAL A C 1
ATOM 2967 O O . VAL A 1 385 ? -3.382 8.588 1.025 1.00 94.44 385 VAL A O 1
ATOM 2970 N N . GLU A 1 386 ? -3.391 10.805 0.727 1.00 95.00 386 GLU A N 1
ATOM 2971 C CA . GLU A 1 386 ? -2.202 10.871 -0.133 1.00 95.00 386 GLU A CA 1
ATOM 2972 C C . GLU A 1 386 ? -0.922 10.363 0.559 1.00 95.00 386 GLU A C 1
ATOM 2974 O O . GLU A 1 386 ? -0.096 9.706 -0.077 1.00 95.00 386 GLU A O 1
ATOM 2979 N N . ALA A 1 387 ? -0.770 10.583 1.869 1.00 95.12 387 ALA A N 1
ATOM 2980 C CA . ALA A 1 387 ? 0.377 10.089 2.629 1.00 95.12 387 ALA A CA 1
ATOM 2981 C C . ALA A 1 387 ? 0.311 8.566 2.814 1.00 95.12 387 ALA A C 1
ATOM 2983 O O . ALA A 1 387 ? 1.303 7.867 2.587 1.00 95.12 387 ALA A O 1
ATOM 2984 N N . LEU A 1 388 ? -0.866 8.039 3.159 1.00 95.75 388 LEU A N 1
ATOM 2985 C CA . LEU A 1 388 ? -1.084 6.606 3.353 1.00 95.75 388 LEU A CA 1
ATOM 2986 C C . LEU A 1 388 ? -1.019 5.830 2.034 1.00 95.75 388 LEU A C 1
ATOM 2988 O O . LEU A 1 388 ? -0.375 4.781 1.975 1.00 95.75 388 LEU A O 1
ATOM 2992 N N . LEU A 1 389 ? -1.603 6.365 0.956 1.00 97.75 389 LEU A N 1
ATOM 2993 C CA . LEU A 1 389 ? -1.436 5.820 -0.393 1.00 97.75 389 LEU A CA 1
ATOM 2994 C C . LEU A 1 389 ? 0.028 5.895 -0.825 1.00 97.75 389 LEU A C 1
ATOM 2996 O O . LEU A 1 389 ? 0.560 4.920 -1.350 1.00 97.75 389 LEU A O 1
ATOM 3000 N N . GLY A 1 390 ? 0.712 7.007 -0.548 1.00 98.06 390 GLY A N 1
ATOM 3001 C CA . GLY A 1 390 ? 2.141 7.150 -0.805 1.00 98.06 390 GLY A CA 1
ATOM 3002 C C . GLY A 1 390 ? 2.958 6.052 -0.132 1.00 98.06 390 GLY A C 1
ATOM 3003 O O . GLY A 1 390 ? 3.740 5.375 -0.798 1.00 98.06 390 GLY A O 1
ATOM 3004 N N . HIS A 1 391 ? 2.725 5.803 1.156 1.00 97.50 391 HIS A N 1
ATOM 3005 C CA . HIS A 1 391 ? 3.357 4.709 1.889 1.00 97.50 391 HIS A CA 1
ATOM 3006 C C . HIS A 1 391 ? 3.028 3.336 1.279 1.00 97.50 391 HIS A C 1
ATOM 3008 O O . HIS A 1 391 ? 3.934 2.553 0.980 1.00 97.50 391 HIS A O 1
ATOM 3014 N N . ALA A 1 392 ? 1.745 3.050 1.047 1.00 97.62 392 ALA A N 1
ATOM 3015 C CA . ALA A 1 392 ? 1.284 1.768 0.525 1.00 97.62 392 ALA A CA 1
ATOM 3016 C C . ALA A 1 392 ? 1.893 1.452 -0.846 1.00 97.62 392 ALA A C 1
ATOM 3018 O O . ALA A 1 392 ? 2.414 0.355 -1.059 1.00 97.62 392 ALA A O 1
ATOM 3019 N N . ILE A 1 393 ? 1.897 2.425 -1.752 1.00 98.44 393 ILE A N 1
ATOM 3020 C CA . ILE A 1 393 ? 2.418 2.272 -3.107 1.00 98.44 393 ILE A CA 1
ATOM 3021 C C . ILE A 1 393 ? 3.945 2.228 -3.123 1.00 98.44 393 ILE A C 1
ATOM 3023 O O . ILE A 1 393 ? 4.506 1.336 -3.755 1.00 98.44 393 ILE A O 1
ATOM 3027 N N . LEU A 1 394 ? 4.636 3.111 -2.390 1.00 98.31 394 LEU A N 1
ATOM 3028 C CA . LEU A 1 394 ? 6.105 3.105 -2.324 1.00 98.31 394 LEU A CA 1
ATOM 3029 C C . LEU A 1 394 ? 6.671 1.853 -1.637 1.00 98.31 394 LEU A C 1
ATOM 3031 O O . LEU A 1 394 ? 7.845 1.528 -1.826 1.00 98.31 394 LEU A O 1
ATOM 3035 N N . SER A 1 395 ? 5.852 1.136 -0.861 1.00 97.06 395 SER A N 1
ATOM 3036 C CA . SER A 1 395 ? 6.224 -0.149 -0.259 1.00 97.06 395 SER A CA 1
ATOM 3037 C C . SER A 1 395 ? 6.273 -1.314 -1.260 1.00 97.06 395 SER A C 1
ATOM 3039 O O . SER A 1 395 ? 6.716 -2.413 -0.901 1.00 97.06 395 SER A O 1
ATOM 3041 N N . ILE A 1 396 ? 5.782 -1.126 -2.490 1.00 97.19 396 ILE A N 1
ATOM 3042 C CA . ILE A 1 396 ? 5.827 -2.139 -3.545 1.00 97.19 396 ILE A CA 1
ATOM 3043 C C . ILE A 1 396 ? 7.265 -2.234 -4.079 1.00 97.19 396 ILE A C 1
ATOM 3045 O O . ILE A 1 396 ? 7.967 -1.246 -4.283 1.00 97.19 396 ILE A O 1
ATOM 3049 N N . GLY A 1 397 ? 7.742 -3.452 -4.336 1.00 93.88 397 GLY A N 1
ATOM 3050 C CA . GLY A 1 397 ? 9.060 -3.640 -4.940 1.00 93.88 397 GLY A CA 1
ATOM 3051 C C . GLY A 1 397 ? 9.195 -2.875 -6.266 1.00 93.88 397 GLY A C 1
ATOM 3052 O O . GLY A 1 397 ? 8.297 -2.906 -7.100 1.00 93.88 397 GLY A O 1
ATOM 3053 N N . ALA A 1 398 ? 10.348 -2.233 -6.471 1.00 94.88 398 ALA A N 1
ATOM 3054 C CA . ALA A 1 398 ? 10.700 -1.456 -7.666 1.00 94.88 398 ALA A CA 1
ATOM 3055 C C . ALA A 1 398 ? 9.957 -0.121 -7.888 1.00 94.88 398 ALA A C 1
ATOM 3057 O O . ALA A 1 398 ? 10.317 0.599 -8.822 1.00 94.88 398 ALA A O 1
ATOM 3058 N N . THR A 1 399 ? 9.020 0.288 -7.033 1.00 97.88 399 THR A N 1
ATOM 3059 C CA . THR A 1 399 ? 8.471 1.653 -7.096 1.00 97.88 399 THR A CA 1
ATOM 3060 C C . THR A 1 399 ? 9.489 2.667 -6.580 1.00 97.88 399 THR A C 1
ATOM 3062 O O . THR A 1 399 ? 10.156 2.422 -5.572 1.00 97.88 399 THR A O 1
ATOM 3065 N N . LYS A 1 400 ? 9.648 3.797 -7.276 1.00 97.94 400 LYS A N 1
ATOM 3066 C CA . LYS A 1 400 ? 10.630 4.847 -6.932 1.00 97.94 400 LYS A CA 1
ATOM 3067 C C . LYS A 1 400 ? 10.034 6.247 -6.815 1.00 97.94 400 LYS A C 1
ATOM 3069 O O . LYS A 1 400 ? 10.751 7.154 -6.409 1.00 97.94 400 LYS A O 1
ATOM 3074 N N . GLY A 1 401 ? 8.758 6.412 -7.140 1.00 98.25 401 GLY A N 1
ATOM 3075 C CA . GLY A 1 401 ? 8.053 7.678 -7.010 1.00 98.25 401 GLY A CA 1
ATOM 3076 C C . GLY A 1 401 ? 6.551 7.479 -7.128 1.00 98.25 401 GLY A C 1
ATOM 3077 O O . GLY A 1 401 ? 6.100 6.518 -7.758 1.00 98.25 401 GLY A O 1
ATOM 3078 N N . ILE A 1 402 ? 5.814 8.395 -6.516 1.00 98.44 402 ILE A N 1
ATOM 3079 C CA . ILE A 1 402 ? 4.369 8.541 -6.639 1.00 98.44 402 ILE A CA 1
ATOM 3080 C C . ILE A 1 402 ? 4.059 10.025 -6.819 1.00 98.44 402 ILE A C 1
ATOM 3082 O O . ILE A 1 402 ? 4.722 10.871 -6.218 1.00 98.44 402 ILE A O 1
ATOM 3086 N N . GLU A 1 403 ? 3.080 10.331 -7.655 1.00 98.31 403 GLU A N 1
ATOM 3087 C CA . GLU A 1 403 ? 2.556 11.679 -7.840 1.00 98.31 403 GLU A CA 1
ATOM 3088 C C . GLU A 1 403 ? 1.024 11.641 -7.919 1.00 98.31 403 GLU A C 1
ATOM 3090 O O . GLU A 1 403 ? 0.465 10.656 -8.399 1.00 98.31 403 GLU A O 1
ATOM 3095 N N . PHE A 1 404 ? 0.349 12.686 -7.436 1.00 98.38 404 PHE A N 1
ATOM 3096 C CA . PHE A 1 404 ? -1.116 12.784 -7.383 1.00 98.38 404 PHE A CA 1
ATOM 3097 C C . PHE A 1 404 ? -1.614 13.903 -8.296 1.00 98.38 404 PHE A C 1
ATOM 3099 O O . PHE A 1 404 ? -0.962 14.943 -8.393 1.00 98.38 404 PHE A O 1
ATOM 3106 N N . GLY A 1 405 ? -2.747 13.685 -8.966 1.00 97.19 405 GLY A N 1
ATOM 3107 C CA . GLY A 1 405 ? -3.317 14.635 -9.922 1.00 97.19 405 GLY A CA 1
ATOM 3108 C C . GLY A 1 405 ? -2.323 15.005 -11.023 1.00 97.19 405 GLY A C 1
ATOM 3109 O O . GLY A 1 405 ? -1.794 14.139 -11.725 1.00 97.19 405 GLY A O 1
ATOM 3110 N N . ASP A 1 406 ? -2.031 16.297 -11.140 1.00 97.31 406 ASP A N 1
ATOM 3111 C CA . ASP A 1 406 ? -1.034 16.830 -12.074 1.00 97.31 406 ASP A CA 1
ATOM 3112 C C . ASP A 1 406 ? 0.424 16.599 -11.653 1.00 97.31 406 ASP A C 1
ATOM 3114 O O . ASP A 1 406 ? 1.356 16.869 -12.423 1.00 97.31 406 ASP A O 1
ATOM 3118 N N . GLY A 1 407 ? 0.627 16.056 -10.456 1.00 97.06 407 GLY A N 1
ATOM 3119 C CA . GLY A 1 407 ? 1.889 15.509 -10.001 1.00 97.06 407 GLY A CA 1
ATOM 3120 C C . GLY A 1 407 ? 3.015 16.530 -9.945 1.00 97.06 407 GLY A C 1
ATOM 3121 O O . GLY A 1 407 ? 2.827 17.655 -9.493 1.00 97.06 407 GLY A O 1
ATOM 3122 N N . PHE A 1 408 ? 4.206 16.168 -10.417 1.00 97.88 408 PHE A N 1
ATOM 3123 C CA . PHE A 1 408 ? 5.349 17.087 -10.394 1.00 97.88 408 PHE A CA 1
ATOM 3124 C C . PHE A 1 408 ? 5.183 18.301 -11.324 1.00 97.88 408 PHE A C 1
ATOM 3126 O O . PHE A 1 408 ? 5.901 19.289 -11.157 1.00 97.88 408 PHE A O 1
ATOM 3133 N N . SER A 1 409 ? 4.227 18.283 -12.265 1.00 96.88 409 SER A N 1
ATOM 3134 C CA . SER A 1 409 ? 3.992 19.421 -13.167 1.00 96.88 409 SER A CA 1
ATOM 3135 C C . SER A 1 409 ? 3.432 20.658 -12.455 1.00 96.88 409 SER A C 1
ATOM 3137 O O . SER A 1 409 ? 3.573 21.770 -12.965 1.00 96.88 409 SER A O 1
ATOM 3139 N N . VAL A 1 410 ? 2.870 20.501 -11.250 1.00 96.94 410 VAL A N 1
ATOM 3140 C CA . VAL A 1 410 ? 2.355 21.624 -10.447 1.00 96.94 410 VAL A CA 1
ATOM 3141 C C . VAL A 1 410 ? 3.459 22.601 -10.032 1.00 96.94 410 VAL A C 1
ATOM 3143 O O . VAL A 1 410 ? 3.187 23.779 -9.825 1.00 96.94 410 VAL A O 1
ATOM 3146 N N . ALA A 1 411 ? 4.718 22.146 -9.959 1.00 97.81 411 ALA A N 1
ATOM 3147 C CA . ALA A 1 411 ? 5.853 22.970 -9.539 1.00 97.81 411 ALA A CA 1
ATOM 3148 C C . ALA A 1 411 ? 6.138 24.144 -10.493 1.00 97.81 411 ALA A C 1
ATOM 3150 O O . ALA A 1 411 ? 6.783 25.114 -10.099 1.00 97.81 411 ALA A O 1
ATOM 3151 N N . SER A 1 412 ? 5.671 24.056 -11.742 1.00 97.12 412 SER A N 1
ATOM 3152 C CA . SER A 1 412 ? 5.837 25.096 -12.761 1.00 97.12 412 SER A CA 1
ATOM 3153 C C . SER A 1 412 ? 4.574 25.922 -13.020 1.00 97.12 412 SER A C 1
ATOM 3155 O O . SER A 1 412 ? 4.590 26.749 -13.928 1.00 97.12 412 SER A O 1
ATOM 3157 N N . ARG A 1 413 ? 3.483 25.699 -12.275 1.00 96.81 413 ARG A N 1
ATOM 3158 C CA . ARG A 1 413 ? 2.190 26.362 -12.506 1.00 96.81 413 ARG A CA 1
ATOM 3159 C C . ARG A 1 413 ? 1.966 27.550 -11.582 1.00 96.81 413 ARG A C 1
ATOM 3161 O O . ARG A 1 413 ? 2.422 27.567 -10.439 1.00 96.81 413 ARG A O 1
ATOM 3168 N N . LEU A 1 414 ? 1.198 28.527 -12.059 1.00 98.19 414 LEU A N 1
ATOM 3169 C CA . LEU A 1 414 ? 0.647 29.579 -11.209 1.00 98.19 414 LEU A CA 1
ATOM 3170 C C . LEU A 1 414 ? -0.579 29.061 -10.448 1.00 98.19 414 LEU A C 1
ATOM 3172 O O . LEU A 1 414 ? -1.329 28.220 -10.941 1.00 98.19 414 LEU A O 1
ATOM 3176 N N . GLY A 1 415 ? -0.853 29.621 -9.266 1.00 97.56 415 GLY A N 1
ATOM 3177 C CA . GLY A 1 415 ? -2.050 29.258 -8.495 1.00 97.56 415 GLY A CA 1
ATOM 3178 C C . GLY A 1 415 ? -3.353 29.471 -9.278 1.00 97.56 415 GLY A C 1
ATOM 3179 O O . GLY A 1 415 ? -4.260 28.655 -9.197 1.00 97.56 415 GLY A O 1
ATOM 3180 N N . SER A 1 416 ? -3.428 30.510 -10.117 1.00 97.25 416 SER A N 1
ATOM 3181 C CA . SER A 1 416 ? -4.587 30.765 -10.988 1.00 97.25 416 SER A CA 1
ATOM 3182 C C . SER A 1 416 ? -4.825 29.689 -12.052 1.00 97.25 416 SER A C 1
ATOM 3184 O O . SER A 1 416 ? -5.930 29.604 -12.573 1.00 97.25 416 SER A O 1
ATOM 3186 N N . GLU A 1 417 ? -3.798 28.906 -12.386 1.00 96.31 417 GLU A N 1
ATOM 3187 C CA . GLU A 1 417 ? -3.840 27.830 -13.384 1.00 96.31 417 GLU A CA 1
ATOM 3188 C C . GLU A 1 417 ? -4.009 26.452 -12.738 1.00 96.31 417 GLU A C 1
ATOM 3190 O O . GLU A 1 417 ? -4.469 25.523 -13.389 1.00 96.31 417 GLU A O 1
ATOM 3195 N N . ASN A 1 418 ? -3.585 26.299 -11.480 1.00 97.12 418 ASN A N 1
ATOM 3196 C CA . ASN A 1 418 ? -3.600 25.020 -10.774 1.00 97.12 418 ASN A CA 1
ATOM 3197 C C . ASN A 1 418 ? -4.817 24.845 -9.860 1.00 97.12 418 ASN A C 1
ATOM 3199 O O . ASN A 1 418 ? -5.187 23.719 -9.549 1.00 97.12 418 ASN A O 1
ATOM 3203 N N . ASN A 1 419 ? -5.403 25.936 -9.364 1.00 97.69 419 ASN A N 1
ATOM 3204 C CA . ASN A 1 419 ? -6.518 25.851 -8.431 1.00 97.69 419 ASN A CA 1
ATOM 3205 C C . ASN A 1 419 ? -7.757 25.280 -9.128 1.00 97.69 419 ASN A C 1
ATOM 3207 O O . ASN A 1 419 ? -8.289 25.903 -10.046 1.00 97.69 419 ASN A O 1
ATOM 3211 N N . ASP A 1 420 ? -8.254 24.154 -8.620 1.00 97.62 420 ASP A N 1
ATOM 3212 C CA . ASP A 1 420 ? -9.521 23.582 -9.062 1.00 97.62 420 ASP A CA 1
ATOM 3213 C C . ASP A 1 420 ? -10.687 24.462 -8.599 1.00 97.62 420 ASP A C 1
ATOM 3215 O O . ASP A 1 420 ? -11.068 24.475 -7.427 1.00 97.62 420 ASP A O 1
ATOM 3219 N N . GLN A 1 421 ? -11.220 25.258 -9.526 1.00 97.38 421 GLN A N 1
ATOM 3220 C CA . GLN A 1 421 ? -12.369 26.127 -9.275 1.00 97.38 421 GLN A CA 1
ATOM 3221 C C . GLN A 1 421 ? -13.657 25.305 -9.183 1.00 97.38 421 GLN A C 1
ATOM 3223 O O . GLN A 1 421 ? -13.728 24.198 -9.711 1.00 97.38 421 GLN A O 1
ATOM 3228 N N . MET A 1 422 ? -14.687 25.855 -8.540 1.00 97.50 422 MET A N 1
ATOM 3229 C CA . MET A 1 422 ? -15.975 25.184 -8.361 1.00 97.50 422 MET A CA 1
ATOM 3230 C C . MET A 1 422 ? -17.138 26.048 -8.850 1.00 97.50 422 MET A C 1
ATOM 3232 O O . MET A 1 422 ? -17.116 27.271 -8.689 1.00 97.50 422 MET A O 1
ATOM 3236 N N . ASP A 1 423 ? -18.175 25.403 -9.381 1.00 96.31 423 ASP A N 1
ATOM 3237 C CA . ASP A 1 423 ? -19.503 25.982 -9.584 1.00 96.31 423 ASP A CA 1
ATOM 3238 C C . ASP A 1 423 ? -20.556 25.255 -8.718 1.00 96.31 423 ASP A C 1
ATOM 3240 O O . ASP A 1 423 ? -20.222 24.501 -7.802 1.00 96.31 423 ASP A O 1
ATOM 3244 N N . SER A 1 424 ? -21.848 25.483 -8.973 1.00 95.94 424 SER A N 1
ATOM 3245 C CA . SER A 1 424 ? -22.928 24.816 -8.228 1.00 95.94 424 SER A CA 1
ATOM 3246 C C . SER A 1 424 ? -23.000 23.296 -8.430 1.00 95.94 424 SER A C 1
ATOM 3248 O O . SER A 1 424 ? -23.728 22.633 -7.696 1.00 95.94 424 SER A O 1
ATOM 3250 N N . ASN A 1 425 ? -22.298 22.750 -9.426 1.00 92.19 425 ASN A N 1
ATOM 3251 C CA . ASN A 1 425 ? -22.282 21.333 -9.787 1.00 92.19 425 ASN A CA 1
ATOM 3252 C C . ASN A 1 425 ? -21.006 20.610 -9.323 1.00 92.19 425 ASN A C 1
ATOM 3254 O O . ASN A 1 425 ? -20.946 19.387 -9.433 1.00 92.19 425 ASN A O 1
ATOM 3258 N N . GLY A 1 426 ? -20.011 21.329 -8.792 1.00 93.00 426 GLY A N 1
ATOM 3259 C CA . GLY A 1 426 ? -18.780 20.753 -8.246 1.00 93.00 426 GLY A CA 1
ATOM 3260 C C . GLY A 1 426 ? -17.517 21.400 -8.807 1.00 93.00 426 GLY A C 1
ATOM 3261 O O . GLY A 1 426 ? -17.536 22.556 -9.227 1.00 93.00 426 GLY A O 1
ATOM 3262 N N . PHE A 1 427 ? -16.407 20.661 -8.775 1.00 96.00 427 PHE A N 1
ATOM 3263 C CA . PHE A 1 427 ? -15.131 21.106 -9.334 1.00 96.00 427 PHE A CA 1
ATOM 3264 C C . PHE A 1 427 ? -15.179 21.149 -10.870 1.00 96.00 427 PHE A C 1
ATOM 3266 O O . PHE A 1 427 ? -15.723 20.258 -11.518 1.00 96.00 427 PHE A O 1
ATOM 3273 N N . LEU A 1 428 ? -14.595 22.198 -11.451 1.00 96.94 428 LEU A N 1
ATOM 3274 C CA . LEU A 1 428 ? -14.500 22.423 -12.898 1.00 96.94 428 LEU A CA 1
ATOM 3275 C C . LEU A 1 428 ? -13.277 21.730 -13.526 1.00 96.94 428 LEU A C 1
ATOM 3277 O O . LEU A 1 428 ? -13.205 21.578 -14.746 1.00 96.94 428 LEU A O 1
ATOM 3281 N N . SER A 1 429 ? -12.314 21.331 -12.698 1.00 97.12 429 SER A N 1
ATOM 3282 C CA . SER A 1 429 ? -11.071 20.647 -13.058 1.00 97.12 429 SER A CA 1
ATOM 3283 C C . SER A 1 429 ? -10.629 19.732 -11.911 1.00 97.12 429 SER A C 1
ATOM 3285 O O . SER A 1 429 ? -11.181 19.804 -10.815 1.00 97.12 429 SER A O 1
ATOM 3287 N N . ASN A 1 430 ? -9.637 18.873 -12.165 1.00 97.19 430 ASN A N 1
ATOM 3288 C CA . ASN A 1 430 ? -9.130 17.909 -11.184 1.00 97.19 430 ASN A CA 1
ATOM 3289 C C . ASN A 1 430 ? -7.591 17.859 -11.149 1.00 97.19 430 ASN A C 1
ATOM 3291 O O . ASN A 1 430 ? -6.968 16.797 -11.226 1.00 97.19 430 ASN A O 1
ATOM 3295 N N . HIS A 1 431 ? -6.963 19.028 -11.073 1.00 97.75 431 HIS A N 1
ATOM 3296 C CA . HIS A 1 431 ? -5.517 19.189 -10.940 1.00 97.75 431 HIS A CA 1
ATOM 3297 C C . HIS A 1 431 ? -4.994 18.582 -9.633 1.00 97.75 431 HIS A C 1
ATOM 3299 O O . HIS A 1 431 ? -3.897 18.017 -9.605 1.00 97.75 431 HIS A O 1
ATOM 3305 N N . ALA A 1 432 ? -5.792 18.642 -8.563 1.00 96.69 432 ALA A N 1
ATOM 3306 C CA . ALA A 1 432 ? -5.472 18.082 -7.256 1.00 96.69 432 ALA A CA 1
ATOM 3307 C C . ALA A 1 432 ? -5.586 16.545 -7.187 1.00 96.69 432 ALA A C 1
ATOM 3309 O O . ALA A 1 432 ? -5.105 15.933 -6.235 1.00 96.69 432 ALA A O 1
ATOM 3310 N N . GLY A 1 433 ? -6.196 15.900 -8.188 1.00 97.06 433 GLY A N 1
ATOM 3311 C CA . GLY A 1 433 ? -6.307 14.442 -8.249 1.00 97.06 433 GLY A CA 1
ATOM 3312 C C . GLY A 1 433 ? -7.230 13.853 -7.185 1.00 97.06 433 GLY A C 1
ATOM 3313 O O . GLY A 1 433 ? -6.873 12.852 -6.564 1.00 97.06 433 GLY A O 1
ATOM 3314 N N . GLY A 1 434 ? -8.394 14.470 -6.975 1.00 96.81 434 GLY A N 1
ATOM 3315 C CA . GLY A 1 434 ? -9.488 13.972 -6.135 1.00 96.81 434 GLY A CA 1
ATOM 3316 C C . GLY A 1 434 ? -9.321 14.215 -4.637 1.00 96.81 434 GLY A C 1
ATOM 3317 O O . GLY A 1 434 ? -10.066 13.646 -3.836 1.00 96.81 434 GLY A O 1
ATOM 3318 N N . MET A 1 435 ? -8.335 15.019 -4.231 1.00 94.88 435 MET A N 1
ATOM 3319 C CA . MET A 1 435 ? -8.021 15.269 -2.825 1.00 94.88 435 MET A CA 1
ATOM 3320 C C . MET A 1 435 ? -7.617 16.720 -2.582 1.00 94.88 435 MET A C 1
ATOM 3322 O O . MET A 1 435 ? -6.880 17.313 -3.360 1.00 94.88 435 MET A O 1
ATOM 3326 N N . ASN A 1 436 ? -8.030 17.281 -1.448 1.00 94.50 436 ASN A N 1
ATOM 3327 C CA . ASN A 1 436 ? -7.564 18.579 -0.974 1.00 94.50 436 ASN A CA 1
ATOM 3328 C C . ASN A 1 436 ? -7.217 18.481 0.514 1.00 94.50 436 ASN A C 1
ATOM 3330 O O . ASN A 1 436 ? -8.000 17.989 1.322 1.00 94.50 436 ASN A O 1
ATOM 3334 N N . GLY A 1 437 ? -6.026 18.952 0.892 1.00 92.19 437 GLY A N 1
ATOM 3335 C CA . GLY A 1 437 ? -5.596 18.961 2.294 1.00 92.19 437 GLY A CA 1
ATOM 3336 C C . GLY A 1 437 ? -5.424 17.571 2.922 1.00 92.19 437 GLY A C 1
ATOM 3337 O O . GLY A 1 437 ? -5.397 17.472 4.147 1.00 92.19 437 GLY A O 1
ATOM 3338 N N . GLY A 1 438 ? -5.273 16.519 2.112 1.00 91.50 438 GLY A N 1
ATOM 3339 C CA . GLY A 1 438 ? -5.201 15.135 2.573 1.00 91.50 438 GLY A CA 1
ATOM 3340 C C . GLY A 1 438 ? -6.538 14.419 2.734 1.00 91.50 438 GLY A C 1
ATOM 3341 O O . GLY A 1 438 ? -6.537 13.297 3.230 1.00 91.50 438 GLY A O 1
ATOM 3342 N N . ILE A 1 439 ? -7.642 15.040 2.311 1.00 95.00 439 ILE A N 1
ATOM 3343 C CA . ILE A 1 439 ? -9.003 14.499 2.382 1.00 95.00 439 ILE A CA 1
ATOM 3344 C C . ILE A 1 439 ? -9.569 14.425 0.962 1.00 95.00 439 ILE A C 1
ATOM 3346 O O . ILE A 1 439 ? -9.338 15.318 0.146 1.00 95.00 439 ILE A O 1
ATOM 3350 N N . THR A 1 440 ? -10.305 13.362 0.650 1.00 96.88 440 THR A N 1
ATOM 3351 C CA . THR A 1 440 ? -10.984 13.215 -0.649 1.00 96.88 440 THR A CA 1
ATOM 3352 C C . THR A 1 440 ? -12.031 14.309 -0.870 1.00 96.88 440 THR A C 1
ATOM 3354 O O . THR A 1 440 ? -12.771 14.683 0.040 1.00 96.88 440 THR A O 1
ATOM 3357 N N . ASN A 1 441 ? -12.114 14.829 -2.093 1.00 95.81 441 ASN A N 1
ATOM 3358 C CA . ASN A 1 441 ? -13.008 15.940 -2.437 1.00 95.81 441 ASN A CA 1
ATOM 3359 C C . ASN A 1 441 ? -14.263 15.505 -3.223 1.00 95.81 441 ASN A C 1
ATOM 3361 O O . ASN A 1 441 ? -15.107 16.340 -3.539 1.00 95.81 441 ASN A O 1
ATOM 3365 N N . GLY A 1 442 ? -14.400 14.202 -3.498 1.00 94.75 442 GLY A N 1
ATOM 3366 C CA . GLY A 1 442 ? -15.515 13.604 -4.240 1.00 94.75 442 GLY A CA 1
ATOM 3367 C C . GLY A 1 442 ? -15.283 13.466 -5.749 1.00 94.75 442 GLY A C 1
ATOM 3368 O O . GLY A 1 442 ? -16.064 12.792 -6.418 1.00 94.75 442 GLY A O 1
ATOM 3369 N N . ASP A 1 443 ? -14.218 14.060 -6.291 1.00 96.44 443 ASP A N 1
ATOM 3370 C CA . ASP A 1 443 ? -13.780 13.803 -7.662 1.00 96.44 443 ASP A CA 1
ATOM 3371 C C . ASP A 1 443 ? -12.974 12.489 -7.737 1.00 96.44 443 ASP A C 1
ATOM 3373 O O . ASP A 1 443 ? -12.681 11.818 -6.744 1.00 96.44 443 ASP A O 1
ATOM 3377 N N . THR A 1 444 ? -12.608 12.093 -8.949 1.00 97.50 444 THR A N 1
ATOM 3378 C CA . THR A 1 444 ? -11.745 10.954 -9.227 1.00 97.50 444 THR A CA 1
ATOM 3379 C C . THR A 1 444 ? -10.393 11.136 -8.536 1.00 97.50 444 THR A C 1
ATOM 3381 O O . THR A 1 444 ? -9.647 12.058 -8.868 1.00 97.50 444 THR A O 1
ATOM 3384 N N . LEU A 1 445 ? -10.026 10.208 -7.651 1.00 98.50 445 LEU A N 1
ATOM 3385 C CA . LEU A 1 445 ? -8.672 10.156 -7.114 1.00 98.50 445 LEU A CA 1
ATOM 3386 C C . LEU A 1 445 ? -7.738 9.594 -8.186 1.00 98.50 445 LEU A C 1
ATOM 3388 O O . LEU A 1 445 ? -7.957 8.495 -8.705 1.00 98.50 445 LEU A O 1
ATOM 3392 N N . LEU A 1 446 ? -6.711 10.364 -8.535 1.00 98.19 446 LEU A N 1
ATOM 3393 C CA . LEU A 1 446 ? -5.771 10.030 -9.599 1.00 98.19 446 LEU A CA 1
ATOM 3394 C C . LEU A 1 446 ? -4.339 10.083 -9.073 1.00 98.19 446 LEU A C 1
ATOM 3396 O O . LEU A 1 446 ? -3.910 11.103 -8.535 1.00 98.19 446 LEU A O 1
ATOM 3400 N N . PHE A 1 447 ? -3.585 9.003 -9.261 1.00 98.69 447 PHE A N 1
ATOM 3401 C CA . PHE A 1 447 ? -2.155 8.995 -8.968 1.00 98.69 447 PHE A CA 1
ATOM 3402 C C . PHE A 1 447 ? -1.366 8.196 -9.995 1.00 98.69 447 PHE A C 1
ATOM 3404 O O . PHE A 1 447 ? -1.890 7.302 -10.657 1.00 98.69 447 PHE A O 1
ATOM 3411 N N . ARG A 1 448 ? -0.072 8.488 -10.100 1.00 98.69 448 ARG A N 1
ATOM 3412 C CA . ARG A 1 448 ? 0.862 7.775 -10.970 1.00 98.69 448 ARG A CA 1
ATOM 3413 C C . ARG A 1 448 ? 2.046 7.272 -10.175 1.00 98.69 448 ARG A C 1
ATOM 3415 O O . ARG A 1 448 ? 2.515 7.925 -9.251 1.00 98.69 448 ARG A O 1
ATOM 3422 N N . THR A 1 449 ? 2.533 6.098 -10.549 1.00 98.62 449 THR A N 1
ATOM 3423 C CA . THR A 1 449 ? 3.622 5.394 -9.874 1.00 98.62 449 THR A CA 1
ATOM 3424 C C . THR A 1 449 ? 4.747 5.117 -10.853 1.00 98.62 449 THR A C 1
ATOM 3426 O O . THR A 1 449 ? 4.546 4.441 -11.863 1.00 98.62 449 THR A O 1
ATOM 3429 N N . ALA A 1 450 ? 5.947 5.591 -10.524 1.00 98.69 450 ALA A N 1
ATOM 3430 C CA . ALA A 1 450 ? 7.155 5.302 -11.283 1.00 98.69 450 ALA A CA 1
ATOM 3431 C C . ALA A 1 450 ? 7.742 3.953 -10.848 1.00 98.69 450 ALA A C 1
ATOM 3433 O O . ALA A 1 450 ? 8.137 3.776 -9.690 1.00 98.69 450 ALA A O 1
ATOM 3434 N N . VAL A 1 451 ? 7.838 3.014 -11.787 1.00 98.56 451 VAL A N 1
ATOM 3435 C CA . VAL A 1 451 ? 8.420 1.683 -11.585 1.00 98.56 451 VAL A CA 1
ATOM 3436 C C . VAL A 1 451 ? 9.756 1.619 -12.317 1.00 98.56 451 VAL A C 1
ATOM 3438 O O . VAL A 1 451 ? 9.827 1.837 -13.529 1.00 98.56 451 VAL A O 1
ATOM 3441 N N . LYS A 1 452 ? 10.837 1.325 -11.589 1.00 97.88 452 LYS A N 1
ATOM 3442 C CA . LYS A 1 452 ? 12.173 1.211 -12.192 1.00 97.88 452 LYS A CA 1
ATOM 3443 C C . LYS A 1 452 ? 12.297 -0.044 -13.077 1.00 97.88 452 LYS A C 1
ATOM 3445 O O . LYS A 1 452 ? 11.557 -1.005 -12.860 1.00 97.88 452 LYS A O 1
ATOM 3450 N N . PRO A 1 453 ? 13.278 -0.085 -13.999 1.00 97.19 453 PRO A N 1
ATOM 3451 C CA . PRO A 1 453 ? 13.612 -1.301 -14.736 1.00 97.19 453 PRO A CA 1
ATOM 3452 C C . PRO A 1 453 ? 13.924 -2.497 -13.820 1.00 97.19 453 PRO A C 1
ATOM 3454 O O . PRO A 1 453 ? 14.401 -2.339 -12.685 1.00 97.19 453 PRO A O 1
ATOM 3457 N N . THR A 1 454 ? 13.674 -3.705 -14.321 1.00 94.62 454 THR A N 1
ATOM 3458 C CA . THR A 1 454 ? 13.986 -4.959 -13.629 1.00 94.62 454 THR A CA 1
ATOM 3459 C C . THR A 1 454 ? 15.489 -5.081 -13.391 1.00 94.62 454 THR A C 1
ATOM 3461 O O . THR A 1 454 ? 16.290 -5.072 -14.310 1.00 94.62 454 THR A O 1
ATOM 3464 N N . ALA A 1 455 ? 15.904 -5.258 -12.139 1.00 92.94 455 ALA A N 1
ATOM 3465 C CA . ALA A 1 455 ? 17.329 -5.224 -11.800 1.00 92.94 455 ALA A CA 1
ATOM 3466 C C . ALA A 1 455 ? 18.158 -6.397 -12.376 1.00 92.94 455 ALA A C 1
ATOM 3468 O O . ALA A 1 455 ? 19.358 -6.261 -12.600 1.00 92.94 455 ALA A O 1
ATOM 3469 N N . SER A 1 456 ? 17.538 -7.560 -12.598 1.00 89.94 456 SER A N 1
ATOM 3470 C CA . SER A 1 456 ? 18.208 -8.713 -13.211 1.00 89.94 456 SER A CA 1
ATOM 3471 C C . SER A 1 456 ? 18.140 -8.631 -14.733 1.00 89.94 456 SER A C 1
ATOM 3473 O O . SER A 1 456 ? 17.054 -8.752 -15.295 1.00 89.94 456 SER A O 1
ATOM 3475 N N . ILE A 1 457 ? 19.304 -8.471 -15.364 1.00 93.56 457 ILE A N 1
ATOM 3476 C CA . ILE A 1 457 ? 19.489 -8.363 -16.816 1.00 93.56 457 ILE A CA 1
ATOM 3477 C C . ILE A 1 457 ? 20.653 -9.253 -17.272 1.00 93.56 457 ILE A C 1
ATOM 3479 O O . ILE A 1 457 ? 21.548 -9.566 -16.482 1.00 93.56 457 ILE A O 1
ATOM 3483 N N . GLY A 1 458 ? 20.648 -9.624 -18.554 1.00 92.38 458 GLY A N 1
ATOM 3484 C CA . GLY A 1 458 ? 21.677 -10.467 -19.172 1.00 92.38 458 GLY A CA 1
ATOM 3485 C C . GLY A 1 458 ? 22.900 -9.691 -19.675 1.00 92.38 458 GLY A C 1
ATOM 3486 O O . GLY A 1 458 ? 23.777 -10.272 -20.308 1.00 92.38 458 GLY A O 1
ATOM 3487 N N . LYS A 1 459 ? 22.984 -8.383 -19.403 1.00 93.69 459 LYS A N 1
ATOM 3488 C CA . LYS A 1 459 ? 24.188 -7.582 -19.655 1.00 93.69 459 LYS A CA 1
ATOM 3489 C C . LYS A 1 459 ? 25.185 -7.700 -18.491 1.00 93.69 459 LYS A C 1
ATOM 3491 O O . LYS A 1 459 ? 24.751 -7.714 -17.336 1.00 93.69 459 LYS A O 1
ATOM 3496 N N . PRO A 1 460 ? 26.507 -7.728 -18.758 1.00 94.81 460 PRO A N 1
ATOM 3497 C CA . PRO A 1 460 ? 27.525 -7.696 -17.710 1.00 94.81 460 PRO A CA 1
ATOM 3498 C C . PRO A 1 460 ? 27.433 -6.432 -16.855 1.00 94.81 460 PRO A C 1
ATOM 3500 O O . PRO A 1 460 ? 27.390 -5.318 -17.375 1.00 94.81 460 PRO A O 1
ATOM 3503 N N . GLN A 1 461 ? 27.451 -6.606 -15.537 1.00 96.00 461 GLN A N 1
ATOM 3504 C CA . GLN A 1 461 ? 27.436 -5.515 -14.566 1.00 96.00 461 GLN A CA 1
ATOM 3505 C C . GLN A 1 461 ? 28.564 -5.678 -13.550 1.00 96.00 461 GLN A C 1
ATOM 3507 O O . GLN A 1 461 ? 28.898 -6.792 -13.149 1.00 96.00 461 GLN A O 1
ATOM 3512 N N . LYS A 1 462 ? 29.130 -4.556 -13.097 1.00 96.94 462 LYS A N 1
ATOM 3513 C CA . LYS A 1 462 ? 30.092 -4.547 -11.990 1.00 96.94 462 LYS A CA 1
ATOM 3514 C C . LYS A 1 462 ? 29.373 -4.749 -10.662 1.00 96.94 462 LYS A C 1
ATOM 3516 O O . LYS A 1 462 ? 28.300 -4.189 -10.443 1.00 96.94 462 LYS A O 1
ATOM 3521 N N . THR A 1 463 ? 29.984 -5.516 -9.772 1.00 96.06 463 THR A N 1
ATOM 3522 C CA . THR A 1 463 ? 29.528 -5.693 -8.396 1.00 96.06 463 THR A CA 1
ATOM 3523 C C . THR A 1 463 ? 30.694 -6.053 -7.472 1.00 96.06 463 THR A C 1
ATOM 3525 O O . THR A 1 463 ? 31.839 -6.090 -7.913 1.00 96.06 463 THR A O 1
ATOM 3528 N N . VAL A 1 464 ? 30.408 -6.319 -6.201 1.00 95.06 464 VAL A N 1
ATOM 3529 C CA . VAL A 1 464 ? 31.340 -6.918 -5.246 1.00 95.06 464 VAL A CA 1
ATOM 3530 C C . VAL A 1 464 ? 30.779 -8.235 -4.713 1.00 95.06 464 VAL A C 1
ATOM 3532 O O . VAL A 1 464 ? 29.557 -8.439 -4.675 1.00 95.06 464 VAL A O 1
ATOM 3535 N N . ASP A 1 465 ? 31.668 -9.146 -4.332 1.00 93.19 465 ASP A N 1
ATOM 3536 C CA . ASP A 1 465 ? 31.291 -10.348 -3.593 1.00 93.19 465 ASP A CA 1
ATOM 3537 C C . ASP A 1 465 ? 31.166 -10.083 -2.082 1.00 93.19 465 ASP A C 1
ATOM 3539 O O . ASP A 1 465 ? 31.394 -8.976 -1.589 1.00 93.19 465 ASP A O 1
ATOM 3543 N N . ILE A 1 466 ? 30.756 -11.104 -1.328 1.00 90.19 466 ILE A N 1
ATOM 3544 C CA . ILE A 1 466 ? 30.628 -11.032 0.136 1.00 90.19 466 ILE A CA 1
ATOM 3545 C C . ILE A 1 466 ? 31.954 -10.742 0.859 1.00 90.19 466 ILE A C 1
ATOM 3547 O O . ILE A 1 466 ? 31.913 -10.290 2.001 1.00 90.19 466 ILE A O 1
ATOM 3551 N N . GLY A 1 467 ? 33.101 -11.000 0.220 1.00 91.75 467 GLY A N 1
ATOM 3552 C CA . GLY A 1 467 ? 34.434 -10.673 0.729 1.00 91.75 467 GLY A CA 1
ATOM 3553 C C . GLY A 1 467 ? 34.856 -9.232 0.435 1.00 91.75 467 GLY A C 1
ATOM 3554 O O . GLY A 1 467 ? 35.818 -8.752 1.028 1.00 91.75 467 GLY A O 1
ATOM 3555 N N . GLY A 1 468 ? 34.112 -8.529 -0.424 1.00 93.06 468 GLY A N 1
ATOM 3556 C CA . GLY A 1 468 ? 34.394 -7.157 -0.839 1.00 93.06 468 GLY A CA 1
ATOM 3557 C C . GLY A 1 468 ? 35.228 -7.050 -2.116 1.00 93.06 468 GLY A C 1
ATOM 3558 O O . GLY A 1 468 ? 35.547 -5.933 -2.519 1.00 93.06 468 GLY A O 1
ATOM 3559 N N . ASP A 1 469 ? 35.548 -8.166 -2.776 1.00 96.38 469 ASP A N 1
ATOM 3560 C CA . ASP A 1 469 ? 36.317 -8.143 -4.020 1.00 96.38 469 ASP A CA 1
ATOM 3561 C C . ASP A 1 469 ? 35.429 -7.741 -5.201 1.00 96.38 469 ASP A C 1
ATOM 3563 O O . ASP A 1 469 ? 34.285 -8.192 -5.323 1.00 96.38 469 ASP A O 1
ATOM 3567 N N . GLU A 1 470 ? 35.965 -6.929 -6.116 1.00 97.31 470 GLU A N 1
ATOM 3568 C CA . GLU A 1 470 ? 35.272 -6.561 -7.352 1.00 97.31 470 GLU A CA 1
ATOM 3569 C C . GLU A 1 470 ? 35.032 -7.786 -8.248 1.00 97.31 470 GLU A C 1
ATOM 3571 O O . GLU A 1 470 ? 35.930 -8.583 -8.536 1.00 97.31 470 GLU A O 1
ATOM 3576 N N . ARG A 1 471 ? 33.800 -7.914 -8.743 1.00 95.62 471 ARG A N 1
ATOM 3577 C CA . ARG A 1 471 ? 33.349 -8.985 -9.635 1.00 95.62 471 ARG A CA 1
ATOM 3578 C C . ARG A 1 471 ? 32.514 -8.423 -10.777 1.00 95.62 471 ARG A C 1
ATOM 3580 O O . ARG A 1 471 ? 31.981 -7.317 -10.716 1.00 95.62 471 ARG A O 1
ATOM 3587 N N . THR A 1 472 ? 32.366 -9.227 -11.822 1.00 94.44 472 THR A N 1
ATOM 3588 C CA . THR A 1 472 ? 31.374 -8.997 -12.875 1.00 94.44 472 THR A CA 1
ATOM 3589 C C . THR A 1 472 ? 30.285 -10.048 -12.749 1.00 94.44 472 THR A C 1
ATOM 3591 O O . THR A 1 472 ? 30.589 -11.224 -12.569 1.00 94.44 472 THR A O 1
ATOM 3594 N N . ILE A 1 473 ? 29.028 -9.625 -12.839 1.00 91.62 473 ILE A N 1
ATOM 3595 C CA . ILE A 1 473 ? 27.862 -10.503 -12.821 1.00 91.62 473 ILE A CA 1
ATOM 3596 C C . ILE A 1 473 ? 27.078 -10.356 -14.123 1.00 91.62 473 ILE A C 1
ATOM 3598 O O . ILE A 1 473 ? 26.834 -9.246 -14.596 1.00 91.62 473 ILE A O 1
ATOM 3602 N N . VAL A 1 474 ? 26.666 -11.490 -14.677 1.00 90.69 474 VAL A N 1
ATOM 3603 C CA . VAL A 1 474 ? 25.655 -11.600 -15.728 1.00 90.69 474 VAL A CA 1
ATOM 3604 C C . VAL A 1 474 ? 24.550 -12.454 -15.134 1.00 90.69 474 VAL A C 1
ATOM 3606 O O . VAL A 1 474 ? 24.824 -13.553 -14.656 1.00 90.69 474 VAL A O 1
ATOM 3609 N N . VAL A 1 475 ? 23.319 -11.943 -15.082 1.00 85.38 475 VAL A N 1
ATOM 3610 C CA . VAL A 1 475 ? 22.212 -12.735 -14.542 1.00 85.38 475 VAL A CA 1
ATOM 3611 C C . VAL A 1 475 ? 21.565 -13.481 -15.697 1.00 85.38 475 VAL A C 1
ATOM 3613 O O . VAL A 1 475 ? 20.849 -12.897 -16.511 1.00 85.38 475 VAL A O 1
ATOM 3616 N N . GLU A 1 476 ? 21.861 -14.773 -15.785 1.00 78.69 476 GLU A N 1
ATOM 3617 C CA . GLU A 1 476 ? 21.303 -15.643 -16.811 1.00 78.69 476 GLU A CA 1
ATOM 3618 C C . GLU A 1 476 ? 19.861 -16.049 -16.478 1.00 78.69 476 GLU A C 1
ATOM 3620 O O . GLU A 1 476 ? 19.476 -16.240 -15.321 1.00 78.69 476 GLU A O 1
ATOM 3625 N N . GLY A 1 477 ? 19.042 -16.212 -17.518 1.00 69.75 477 GLY A N 1
ATOM 3626 C CA . GLY A 1 477 ? 17.700 -16.770 -17.399 1.00 69.75 477 GLY A CA 1
ATOM 3627 C C . GLY A 1 477 ? 16.569 -15.829 -17.808 1.00 69.75 477 GLY A C 1
ATOM 3628 O O . GLY A 1 477 ? 16.731 -14.826 -18.495 1.00 69.75 477 GLY A O 1
ATOM 3629 N N . ARG A 1 478 ? 15.347 -16.230 -17.445 1.00 67.06 478 ARG A N 1
ATOM 3630 C CA . ARG A 1 478 ? 14.089 -15.651 -17.949 1.00 67.06 478 ARG A CA 1
ATOM 3631 C C . ARG A 1 478 ? 13.621 -14.505 -17.055 1.00 67.06 478 ARG A C 1
ATOM 3633 O O . ARG A 1 478 ? 12.650 -14.663 -16.305 1.00 67.06 478 ARG A O 1
ATOM 3640 N N . HIS A 1 479 ? 14.334 -13.387 -17.095 1.00 78.94 479 HIS A N 1
ATOM 3641 C CA . HIS A 1 479 ? 13.925 -12.174 -16.392 1.00 78.94 479 HIS A CA 1
ATOM 3642 C C . HIS A 1 479 ? 12.817 -11.442 -17.133 1.00 78.94 479 HIS A C 1
ATOM 3644 O O . HIS A 1 479 ? 12.513 -11.721 -18.289 1.00 78.94 479 HIS A O 1
ATOM 3650 N N . ASP A 1 480 ? 12.146 -10.575 -16.394 1.00 86.38 480 ASP A N 1
ATOM 3651 C CA . ASP A 1 480 ? 11.047 -9.786 -16.910 1.00 86.38 480 ASP A CA 1
ATOM 3652 C C . ASP A 1 480 ? 11.634 -8.527 -17.571 1.00 86.38 480 ASP A C 1
ATOM 3654 O O . ASP A 1 480 ? 12.243 -7.727 -16.852 1.00 86.38 480 ASP A O 1
ATOM 3658 N N . PRO A 1 481 ? 11.520 -8.338 -18.897 1.00 92.50 481 PRO A N 1
ATOM 3659 C CA . PRO A 1 481 ? 12.050 -7.144 -19.556 1.00 92.50 481 PRO A CA 1
ATOM 3660 C C . PRO A 1 481 ? 11.303 -5.880 -19.113 1.00 92.50 481 PRO A C 1
ATOM 3662 O O . PRO A 1 481 ? 11.867 -4.791 -19.170 1.00 92.50 481 PRO A O 1
ATOM 3665 N N . CYS A 1 482 ? 10.064 -6.010 -18.620 1.00 94.38 482 CYS A N 1
ATOM 3666 C CA . CYS A 1 482 ? 9.304 -4.906 -18.054 1.00 94.38 482 CYS A CA 1
ATOM 3667 C C . CYS A 1 482 ? 8.259 -5.395 -17.037 1.00 94.38 482 CYS A C 1
ATOM 3669 O O . CYS A 1 482 ? 7.185 -5.881 -17.389 1.00 94.38 482 CYS A O 1
ATOM 3671 N N . ILE A 1 483 ? 8.530 -5.187 -15.746 1.00 93.19 483 ILE A N 1
ATOM 3672 C CA . ILE A 1 483 ? 7.629 -5.619 -14.663 1.00 93.19 483 ILE A CA 1
ATOM 3673 C C . ILE A 1 483 ? 6.344 -4.791 -14.528 1.00 93.19 483 ILE A C 1
ATOM 3675 O O . ILE A 1 483 ? 5.456 -5.211 -13.785 1.00 93.19 483 ILE A O 1
ATOM 3679 N N . CYS A 1 484 ? 6.219 -3.645 -15.207 1.00 93.12 484 CYS A N 1
ATOM 3680 C CA . CYS A 1 484 ? 5.103 -2.708 -15.029 1.00 93.12 484 CYS A CA 1
ATOM 3681 C C . CYS A 1 484 ? 3.737 -3.397 -15.125 1.00 93.12 484 CYS A C 1
ATOM 3683 O O . CYS A 1 484 ? 2.916 -3.247 -14.224 1.00 93.12 484 CYS A O 1
ATOM 3685 N N . VAL A 1 485 ? 3.530 -4.250 -16.132 1.00 90.56 485 VAL A N 1
ATOM 3686 C CA . VAL A 1 485 ? 2.241 -4.933 -16.344 1.00 90.56 485 VAL A CA 1
ATOM 3687 C C . VAL A 1 485 ? 1.834 -5.794 -15.143 1.00 90.56 485 VAL A C 1
ATOM 3689 O O . VAL A 1 485 ? 0.666 -5.848 -14.773 1.00 90.56 485 VAL A O 1
ATOM 3692 N N . ARG A 1 486 ? 2.801 -6.435 -14.479 1.00 92.06 486 ARG A N 1
ATOM 3693 C CA . ARG A 1 486 ? 2.544 -7.275 -13.298 1.00 92.06 486 ARG A CA 1
ATOM 3694 C C . ARG A 1 486 ? 2.378 -6.471 -12.013 1.00 92.06 486 ARG A C 1
ATOM 3696 O O . ARG A 1 486 ? 1.838 -6.998 -11.043 1.00 92.06 486 ARG A O 1
ATOM 3703 N N . VAL A 1 487 ? 2.858 -5.229 -11.994 1.00 95.81 487 VAL A N 1
ATOM 3704 C CA . VAL A 1 487 ? 2.710 -4.306 -10.864 1.00 95.81 487 VAL A CA 1
ATOM 3705 C C . VAL A 1 487 ? 1.323 -3.656 -10.856 1.00 95.81 487 VAL A C 1
ATOM 3707 O O . VAL A 1 487 ? 0.825 -3.373 -9.773 1.00 95.81 487 VAL A O 1
ATOM 3710 N N . ILE A 1 488 ? 0.655 -3.516 -12.011 1.00 97.38 488 ILE A N 1
ATOM 3711 C CA . ILE A 1 488 ? -0.711 -2.960 -12.133 1.00 97.38 488 ILE A CA 1
ATOM 3712 C C . ILE A 1 488 ? -1.688 -3.523 -11.084 1.00 97.38 488 ILE A C 1
ATOM 3714 O O . ILE A 1 488 ? -2.171 -2.742 -10.265 1.00 97.38 488 ILE A O 1
ATOM 3718 N N . PRO A 1 489 ? -1.958 -4.845 -11.022 1.00 97.12 489 PRO A N 1
ATOM 3719 C CA . PRO A 1 489 ? -2.917 -5.372 -10.050 1.00 97.12 489 PRO A CA 1
ATOM 3720 C C . PRO A 1 489 ? -2.452 -5.184 -8.597 1.00 97.12 489 PRO A C 1
ATOM 3722 O O . PRO A 1 489 ? -3.270 -5.107 -7.688 1.00 97.12 489 PRO A O 1
ATOM 3725 N N . VAL A 1 490 ? -1.142 -5.079 -8.351 1.00 98.06 490 VAL A N 1
ATOM 3726 C CA . VAL A 1 490 ? -0.596 -4.830 -7.007 1.00 98.06 490 VAL A CA 1
ATOM 3727 C C . VAL A 1 490 ? -0.834 -3.379 -6.578 1.00 98.06 490 VAL A C 1
ATOM 3729 O O . VAL A 1 490 ? -1.121 -3.138 -5.410 1.00 98.06 490 VAL A O 1
ATOM 3732 N N . VAL A 1 491 ? -0.751 -2.421 -7.507 1.00 98.69 491 VAL A N 1
ATOM 3733 C CA . VAL A 1 491 ? -1.099 -1.012 -7.264 1.00 98.69 491 VAL A CA 1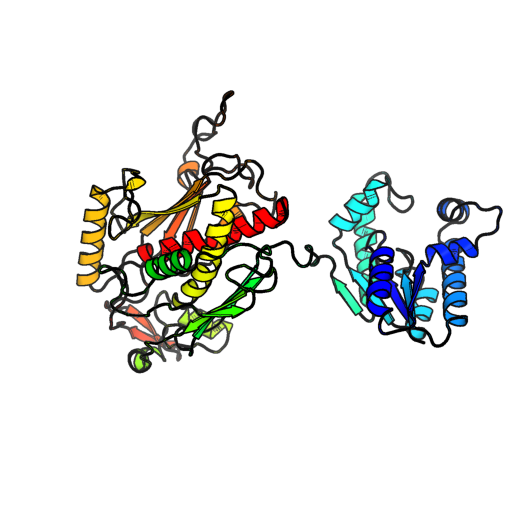
ATOM 3734 C C . VAL A 1 491 ? -2.575 -0.885 -6.891 1.00 98.69 491 VAL A C 1
ATOM 3736 O O . VAL A 1 491 ? -2.888 -0.255 -5.884 1.00 98.69 491 VAL A O 1
ATOM 3739 N N . GLU A 1 492 ? -3.466 -1.541 -7.640 1.00 98.69 492 GLU A N 1
ATOM 3740 C CA . GLU A 1 492 ? -4.902 -1.578 -7.323 1.00 98.69 492 GLU A CA 1
ATOM 3741 C C . GLU A 1 492 ? -5.153 -2.206 -5.948 1.00 98.69 492 GLU A C 1
ATOM 3743 O O . GLU A 1 492 ? -5.878 -1.646 -5.131 1.00 98.69 492 GLU A O 1
ATOM 3748 N N . ALA A 1 493 ? -4.501 -3.337 -5.662 1.00 98.31 493 ALA A N 1
ATOM 3749 C CA . ALA A 1 493 ? -4.629 -4.047 -4.396 1.00 98.31 493 ALA A CA 1
ATOM 3750 C C . ALA A 1 493 ? -4.191 -3.204 -3.192 1.00 98.31 493 ALA A C 1
ATOM 3752 O O . ALA A 1 493 ? -4.910 -3.134 -2.198 1.00 98.31 493 ALA A O 1
ATOM 3753 N N . MET A 1 494 ? -3.026 -2.557 -3.275 1.00 98.56 494 MET A N 1
ATOM 3754 C CA . MET A 1 494 ? -2.520 -1.723 -2.184 1.00 98.56 494 MET A CA 1
ATOM 3755 C C . MET A 1 494 ? -3.375 -0.471 -1.987 1.00 98.56 494 MET A C 1
ATOM 3757 O O . MET A 1 494 ? -3.651 -0.119 -0.845 1.00 98.56 494 MET A O 1
ATOM 3761 N N . ALA A 1 495 ? -3.862 0.149 -3.069 1.00 98.56 495 ALA A N 1
ATOM 3762 C CA . ALA A 1 495 ? -4.825 1.243 -2.967 1.00 98.56 495 ALA A CA 1
ATOM 3763 C C . ALA A 1 495 ? -6.135 0.784 -2.303 1.00 98.56 495 ALA A C 1
ATOM 3765 O O . ALA A 1 495 ? -6.652 1.474 -1.428 1.00 98.56 495 ALA A O 1
ATOM 3766 N N . ALA A 1 496 ? -6.638 -0.401 -2.661 1.00 98.38 496 ALA A N 1
ATOM 3767 C CA . ALA A 1 496 ? -7.858 -0.962 -2.088 1.00 98.38 496 ALA A CA 1
ATOM 3768 C C . ALA A 1 496 ? -7.728 -1.245 -0.588 1.00 98.38 496 ALA A C 1
ATOM 3770 O O . ALA A 1 496 ? -8.627 -0.909 0.172 1.00 98.38 496 ALA A O 1
ATOM 3771 N N . ILE A 1 497 ? -6.607 -1.822 -0.148 1.00 97.69 497 ILE A N 1
ATOM 3772 C CA . ILE A 1 497 ? -6.356 -2.083 1.277 1.00 97.69 497 ILE A CA 1
ATOM 3773 C C . ILE A 1 497 ? -6.338 -0.769 2.063 1.00 97.69 497 ILE A C 1
ATOM 3775 O O . ILE A 1 497 ? -7.019 -0.651 3.079 1.00 97.69 497 ILE A O 1
ATOM 3779 N N . THR A 1 498 ? -5.606 0.236 1.574 1.00 96.88 498 THR A N 1
ATOM 3780 C CA . THR A 1 498 ? -5.515 1.544 2.234 1.00 96.88 498 THR A CA 1
ATOM 3781 C C . THR A 1 498 ? -6.871 2.234 2.323 1.00 96.88 498 THR A C 1
ATOM 3783 O O . THR A 1 498 ? -7.246 2.707 3.393 1.00 96.88 498 THR A O 1
ATOM 3786 N N . LEU A 1 499 ? -7.628 2.267 1.225 1.00 96.88 499 LEU A N 1
ATOM 3787 C CA . LEU A 1 499 ? -8.941 2.906 1.204 1.00 96.88 499 LEU A CA 1
ATOM 3788 C C . LEU A 1 499 ? -9.972 2.158 2.042 1.00 96.88 499 LEU A C 1
ATOM 3790 O O . LEU A 1 499 ? -10.811 2.801 2.660 1.00 96.88 499 LEU A O 1
ATOM 3794 N N . LEU A 1 500 ? -9.911 0.826 2.094 1.00 96.25 500 LEU A N 1
ATOM 3795 C CA . LEU A 1 500 ? -10.798 0.050 2.952 1.00 96.25 500 LEU A CA 1
ATOM 3796 C C . LEU A 1 500 ? -10.510 0.310 4.432 1.00 96.25 500 LEU A C 1
ATOM 3798 O O . LEU A 1 500 ? -11.447 0.483 5.203 1.00 96.25 500 LEU A O 1
ATOM 3802 N N . SER A 1 501 ? -9.233 0.384 4.819 1.00 92.75 501 SER A N 1
ATOM 3803 C CA . SER A 1 501 ? -8.858 0.746 6.188 1.00 92.75 501 SER A CA 1
ATOM 3804 C C . SER A 1 501 ? -9.390 2.128 6.562 1.00 92.75 501 SER A C 1
ATOM 3806 O O . SER A 1 501 ? -10.027 2.262 7.598 1.00 92.75 501 SER A O 1
ATOM 3808 N N . LEU A 1 502 ? -9.181 3.132 5.704 1.00 90.62 502 LEU A N 1
ATOM 3809 C CA . LEU A 1 502 ? -9.704 4.486 5.917 1.00 90.62 502 LEU A CA 1
ATOM 3810 C C . LEU A 1 502 ? -11.233 4.515 5.976 1.00 90.62 502 LEU A C 1
ATOM 3812 O O . LEU A 1 502 ? -11.819 5.244 6.771 1.00 90.62 502 LEU A O 1
ATOM 3816 N N . TRP A 1 503 ? -11.890 3.720 5.129 1.00 90.38 503 TRP A N 1
ATOM 3817 C CA . TRP A 1 503 ? -13.341 3.611 5.135 1.00 90.38 503 TRP A CA 1
ATOM 3818 C C . TRP A 1 503 ? -13.842 3.080 6.475 1.00 90.38 503 TRP A C 1
ATOM 3820 O O . TRP A 1 503 ? -14.762 3.659 7.046 1.00 90.38 503 TRP A O 1
ATOM 3830 N N . TYR A 1 504 ? -13.256 1.991 6.975 1.00 86.69 504 TYR A N 1
ATOM 3831 C CA . TYR A 1 504 ? -13.682 1.409 8.243 1.00 86.69 504 TYR A CA 1
ATOM 3832 C C . TYR A 1 504 ? -13.372 2.311 9.439 1.00 86.69 504 TYR A C 1
ATOM 3834 O O . TYR A 1 504 ? -14.204 2.406 10.337 1.00 86.69 504 TYR A O 1
ATOM 3842 N N . GLU A 1 505 ? -12.253 3.033 9.415 1.00 82.06 505 GLU A N 1
ATOM 3843 C CA . GLU A 1 505 ? -11.920 4.021 10.445 1.00 82.06 505 GLU A CA 1
ATOM 3844 C C . GLU A 1 505 ? -12.981 5.128 10.543 1.00 82.06 505 GLU A C 1
ATOM 3846 O O . GLU A 1 505 ? -13.387 5.530 11.633 1.00 82.06 505 GLU A O 1
ATOM 3851 N N . GLN A 1 506 ? -13.486 5.589 9.399 1.00 81.56 506 GLN A N 1
ATOM 3852 C CA . GLN A 1 506 ? -14.416 6.711 9.349 1.00 81.56 506 GLN A CA 1
ATOM 3853 C C . GLN A 1 506 ? -15.890 6.311 9.487 1.00 81.56 506 GLN A C 1
ATOM 3855 O O . GLN A 1 506 ? -16.678 7.025 10.113 1.00 81.56 506 GLN A O 1
ATOM 3860 N N . TYR A 1 507 ? -16.287 5.205 8.860 1.00 79.69 507 TYR A N 1
ATOM 3861 C CA . TYR A 1 507 ? -17.689 4.803 8.723 1.00 79.69 507 TYR A CA 1
ATOM 3862 C C . TYR A 1 507 ? -18.027 3.501 9.454 1.00 79.69 507 TYR A C 1
ATOM 3864 O O . TYR A 1 507 ? -19.202 3.140 9.529 1.00 79.69 507 TYR A O 1
ATOM 3872 N N . GLY A 1 508 ? -17.032 2.801 9.999 1.00 76.38 508 GLY A N 1
ATOM 3873 C CA . GLY A 1 508 ? -17.192 1.436 10.483 1.00 76.38 508 GLY A CA 1
ATOM 3874 C C . GLY A 1 508 ? -17.283 0.411 9.347 1.00 76.38 508 GLY A C 1
ATOM 3875 O O . GLY A 1 508 ? -17.178 0.738 8.161 1.00 76.38 508 GLY A O 1
ATOM 3876 N N . ARG A 1 509 ? -17.453 -0.854 9.744 1.00 80.31 509 ARG A N 1
ATOM 3877 C CA . ARG A 1 509 ? -17.472 -2.034 8.867 1.00 80.31 509 ARG A CA 1
ATOM 3878 C C . ARG A 1 509 ? -18.703 -2.092 7.960 1.00 80.31 509 ARG A C 1
ATOM 3880 O O . ARG A 1 509 ? -19.821 -2.069 8.520 1.00 80.31 509 ARG A O 1
#

Foldseek 3Di:
DAEEEEAAAPPLCQQVVQVVVCVVCVVPFQEDEEELLVLLQVPDDPPQPHPLSCCVPVHDVVSLVSSLVSLVVVLVPDDPGHYYYYYDNCVLVNVSSLVVDLVRYAYEYRDADLVVNLVVCPVVPQDPQADPVCRSVRSVVVNVVVVVSSVVRGPYYDYCNVPPVPALFWDKDKDWWLQDFKIKIKTANDDWFAADDPVLLQVLLLLLAACSFPLFFVDGFSQDKDWDDQDDPRIGHNGIIMIIGGNDDFDQPLQPVVPFWDFPPACRVVCCVPPVDFDSRCGIPLHLVRLSNLLSQLSRLQSVVVVLVKHKFKFFQWKAPQGAPDQQQVQQPVARRR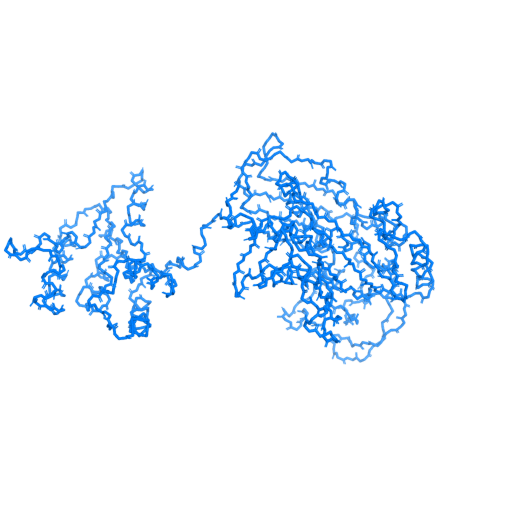HRHPVSRVVNSVVSVVCVVVQAAIWGKMKMKMAPDAFFQWDADPTFLCVQLQVLLCPRPQWDDKAWQLGPVCVVDDCVGQDQDADPVGTPDQSRQQDDRSTGGNGMRMMMIIGGIDSQTQDWDWTATPVRDIDIDGNDGGGTRYSSSSCRSSSSSSSSSSSRRSCSSVPND

Sequence (509 aa):
MDILFLTGIKHSGKSNVGRSAVDLLKSSFEIDFTDADDLVQALLPSQTGTLREFYARCGKTAFMDLEFQAVERFTSNCSDTWHVLATGGGVCDNEPVVQLMKTAGKIIYLAVDEHVLFRRIMRGGIPPFLSSENPEQSFHTLFVERNARYRQVADFMVSLSDCRSIQENAEITTFGESHGDALGVVIDGLESGFPIDMDHLSRQMQRRRPGGNPLGTKRQEPDAIEIVSGIFQGKTTGTPIAILIRNTNQRSGDYDDISRLYRPGHADHTWQQKFGIRDWRGGGRSSGRETAARLAAGAIAMQVLSQKGIHIQAYTIQIGTVVAEARDYSLIGTNRVSAPDAAAAVRMEELIEKVREDNDSVGGIIECRITGLPAGLGEPVFDKVEALLGHAILSIGATKGIEFGDGFSVASRLGSENNDQMDSNGFLSNHAGGMNGGITNGDTLLFRTAVKPTASIGKPQKTVDIGGDERTIVVEGRHDPCICVRVIPVVEAMAAITLLSLWYEQYGR

pLDDT: mean 90.08, std 9.94, range [35.91, 98.75]